Protein AF-A0A9P9UDP7-F1 (afdb_monomer_lite)

Foldseek 3Di:
DAEAELEADDLCQVLLLVLLQDPLLCNVVCCVDPNCDLSSLRSVLCVLQRLSLQALLVLLRVLVDPWYWYDHHPGIHTLNSNLSSLVSLVQDPDPQVDPSSVVSSVSSCLGSNSVSSVCSVPLLPAALVNLLVVSLSNVHDYPQLLCSRVSSCVSHNDNLVVQDDDDSPDDLLVVLLSVCVSDPPNCLPPLNLPVQLVSCVRSPHDSVSSQVSSQVSVCVVPVDNPPRDPSPPCVVVVVVVCCCPVPVVNLVVLLVVCLDLCNQELLVLLVLQPDPWDWDDDPPDIATLSNVLVVLVVLVVVCVVDVDDRSVSSCLRSNSVSSCCNSVVVLQVQALLVLLVNLPDPSHDYPQLCSSRVSCLCSHPCNVVPVDPDDDDSPDDPVVSVVSVVVSCVPPPNPPHRVVVPDDDD

Sequence (410 aa):
MVLSWLGLPQDGSDDALRILSMPSEQLPQFMATDGFTDQLRDAIVSFCERTYWRRVWILQELILAQKYVVMCGAGSVTSESLDGALACFSQQAQPIDTRKARESYQGIVTSAANEIVLSKRLASFCTLSRWLRLCLEANYQATVPHDYLYALFSISSDNVKASIEVRYNKPIADIYRQLLESLVEDPTSRLNRDWLLGLSQKMGLSHQEGIALLNSEYLRRHGDLGELFTGVGSEPEALESTTASFDSRTRDAILAFFKRSYSKRVWILQELFLSQKYIVICGSKIITDDDLHAGINAIKVFSKLSASGHAGLIKKTPAVWHIHTKFFGFHWFNDLSRFSSVCSQEDVEATEPRDRIYAFLSVSWDCANGLLTIMPDYDKPVRTILYGTMKLLASSNAFAIGVATFGTSR

Secondary structure (DSSP, 8-state):
-EEEE--S--TTHHHHHHHHTS-TTTHHHHHTSTTS-HHHHHHHHHHHT-GGGGBTHHHHHHHH-SSEEEEETTEEEEHHHHHHHHHHHHH------SHHHHHHHHHHHTSHHHHHHHHHTTGGG--HHHHHHHHHHTT-B-SSTTHHHHTTTTT-SSGGGGT----TTS-HHHHHHHHHHH-SS-TTSHHHHHHHHHHHHHTT--HHHHHHHHHHHHHHHHSS-TT--------S----S------HHHHHHHHHHHTSHHHHBHHHHHHHHH-SS-EEEETTEEEEHHHHHHHHHHHHHHHHH--STHHHHHHTSHHHHHHHHHHS-GGGG--HHHHHHHHTSTT-B-SSTTHHHHTTTTT-HHHHTTSS-----SSS-HHHHHHHHHHHHHHSTTTTSSGGG-----

Radius of gyration: 23.01 Å; chains: 1; bounding box: 64×52×55 Å

Structure (mmCIF, N/CA/C/O backbone):
data_AF-A0A9P9UDP7-F1
#
_entry.id   AF-A0A9P9UDP7-F1
#
loop_
_atom_site.group_PDB
_atom_site.id
_atom_site.type_symbol
_atom_site.label_atom_id
_atom_site.label_alt_id
_atom_site.label_comp_id
_atom_site.label_asym_id
_atom_site.label_entity_id
_atom_site.label_seq_id
_atom_site.pdbx_PDB_ins_code
_atom_site.Cartn_x
_atom_site.Cartn_y
_atom_site.Cartn_z
_atom_site.occupancy
_atom_site.B_iso_or_equiv
_atom_site.auth_seq_id
_atom_site.auth_comp_id
_atom_site.auth_asym_id
_atom_site.auth_atom_id
_atom_site.pdbx_PDB_model_num
ATOM 1 N N . MET A 1 1 ? 4.465 -21.588 -9.197 1.00 81.19 1 MET A N 1
ATOM 2 C CA . MET A 1 1 ? 4.861 -20.471 -10.080 1.00 81.19 1 MET A CA 1
ATOM 3 C C . MET A 1 1 ? 3.591 -19.821 -10.598 1.00 81.19 1 MET A C 1
ATOM 5 O O . MET A 1 1 ? 2.726 -20.554 -11.056 1.00 81.19 1 MET A O 1
ATOM 9 N N . VAL A 1 2 ? 3.453 -18.502 -10.456 1.00 93.31 2 VAL A N 1
ATOM 10 C CA . VAL A 1 2 ? 2.296 -17.722 -10.941 1.00 93.31 2 VAL A CA 1
ATOM 11 C C . VAL A 1 2 ? 2.686 -16.957 -12.205 1.00 93.31 2 VAL A C 1
ATOM 13 O O . VAL A 1 2 ? 3.801 -16.447 -12.291 1.00 93.31 2 VAL A O 1
ATOM 16 N N . LEU A 1 3 ? 1.785 -16.888 -13.183 1.00 94.00 3 LEU A N 1
ATOM 17 C CA . LEU A 1 3 ? 1.963 -16.093 -14.397 1.00 94.00 3 LEU A CA 1
ATOM 18 C C . LEU A 1 3 ? 0.974 -14.928 -14.374 1.00 94.00 3 LEU A C 1
ATOM 20 O O . LEU A 1 3 ? -0.231 -15.150 -14.289 1.00 94.00 3 LEU A O 1
ATOM 24 N N . SER A 1 4 ? 1.492 -13.706 -14.466 1.00 93.94 4 SER A N 1
ATOM 25 C CA . SER A 1 4 ? 0.709 -12.471 -14.469 1.00 93.94 4 SER A CA 1
ATOM 26 C C . SER A 1 4 ? 0.781 -11.813 -15.835 1.00 93.94 4 SER A C 1
ATOM 28 O O . SER A 1 4 ? 1.839 -11.324 -16.215 1.00 93.94 4 SER A O 1
ATOM 30 N N . TRP A 1 5 ? -0.323 -11.780 -16.580 1.00 94.81 5 TRP A N 1
ATOM 31 C CA . TRP A 1 5 ? -0.351 -11.194 -17.921 1.00 94.81 5 TRP A CA 1
ATOM 32 C C . TRP A 1 5 ? -0.993 -9.804 -17.921 1.00 94.81 5 TRP A C 1
ATOM 34 O O . TRP A 1 5 ? -2.173 -9.650 -17.619 1.00 94.81 5 TRP A O 1
ATOM 44 N N . LEU A 1 6 ? -0.208 -8.792 -18.296 1.00 94.44 6 LEU A N 1
ATOM 45 C CA . LEU A 1 6 ? -0.591 -7.375 -18.277 1.00 94.44 6 LEU A CA 1
ATOM 46 C C . LEU A 1 6 ? -1.250 -6.904 -19.582 1.00 94.44 6 LEU A C 1
ATOM 48 O O . LEU A 1 6 ? -1.593 -5.729 -19.693 1.00 94.44 6 LEU A O 1
ATOM 52 N N . GLY A 1 7 ? -1.415 -7.791 -20.567 1.00 94.06 7 GLY A N 1
ATOM 53 C CA . GLY A 1 7 ? -1.936 -7.461 -21.895 1.00 94.06 7 GLY A CA 1
ATOM 54 C C . GLY A 1 7 ? -0.843 -7.278 -22.953 1.00 94.06 7 GLY A C 1
ATOM 55 O O . GLY A 1 7 ? 0.285 -7.756 -22.799 1.00 94.06 7 GLY A O 1
ATOM 56 N N . LEU A 1 8 ? -1.202 -6.633 -24.065 1.00 95.56 8 LEU A N 1
ATOM 57 C CA . LEU A 1 8 ? -0.318 -6.389 -25.213 1.00 95.56 8 LEU A CA 1
ATOM 58 C C . LEU A 1 8 ? 0.677 -5.238 -24.955 1.00 95.56 8 LEU A C 1
ATOM 60 O O . LEU A 1 8 ? 0.426 -4.416 -24.070 1.00 95.56 8 LEU A O 1
ATOM 64 N N . PRO A 1 9 ? 1.787 -5.150 -25.719 1.00 95.06 9 PRO A N 1
ATOM 65 C CA . PRO A 1 9 ? 2.751 -4.062 -25.581 1.00 95.06 9 PRO A CA 1
ATOM 66 C C . PRO A 1 9 ? 2.130 -2.706 -25.920 1.00 95.06 9 PRO A C 1
ATOM 68 O O . PRO A 1 9 ? 1.566 -2.539 -27.001 1.00 95.06 9 PRO A O 1
ATOM 71 N N . GLN A 1 10 ? 2.226 -1.757 -24.988 1.00 93.69 10 GLN A N 1
ATOM 72 C CA . GLN A 1 10 ? 1.721 -0.379 -25.082 1.00 93.69 10 GLN A CA 1
ATOM 73 C C . GLN A 1 10 ? 2.520 0.517 -24.124 1.00 93.69 10 GLN A C 1
ATOM 75 O O . GLN A 1 10 ? 3.152 0.004 -23.197 1.00 93.69 10 GLN A O 1
ATOM 80 N N . ASP A 1 11 ? 2.492 1.835 -24.340 1.00 94.38 11 ASP A N 1
ATOM 81 C CA . ASP A 1 11 ? 3.069 2.852 -23.440 1.00 94.38 11 ASP A CA 1
ATOM 82 C C . ASP A 1 11 ? 4.551 2.624 -23.081 1.00 94.38 11 ASP A C 1
ATOM 84 O O . ASP A 1 11 ? 4.981 2.823 -21.947 1.00 94.38 11 ASP A O 1
ATOM 88 N N . GLY A 1 12 ? 5.343 2.155 -24.052 1.00 95.31 12 GLY A N 1
ATOM 89 C CA . GLY A 1 12 ? 6.773 1.892 -23.857 1.00 95.31 12 GLY A CA 1
ATOM 90 C C . GLY A 1 12 ? 7.075 0.648 -23.016 1.00 95.31 12 GLY A C 1
ATOM 91 O O . GLY A 1 12 ? 8.155 0.536 -22.443 1.00 95.31 12 GLY A O 1
ATOM 92 N N . SER A 1 13 ? 6.155 -0.315 -22.915 1.00 95.94 13 SER A N 1
ATOM 93 C CA . SER A 1 13 ? 6.354 -1.473 -22.037 1.00 95.94 13 SER A CA 1
ATOM 94 C C . SER A 1 13 ? 7.544 -2.363 -22.362 1.00 95.94 13 SER A C 1
ATOM 96 O O . SER A 1 13 ? 8.053 -3.007 -21.451 1.00 95.94 13 SER A O 1
ATOM 98 N N . ASP A 1 14 ? 7.995 -2.403 -23.615 1.00 96.25 14 ASP A N 1
ATOM 99 C CA . ASP A 1 14 ? 9.200 -3.154 -23.982 1.00 96.25 14 ASP A CA 1
ATOM 100 C C . ASP A 1 14 ? 10.449 -2.505 -23.366 1.00 96.25 14 ASP A C 1
ATOM 102 O O . ASP A 1 14 ? 11.303 -3.193 -22.802 1.00 96.25 14 ASP A O 1
ATOM 106 N N . ASP A 1 15 ? 10.506 -1.169 -23.364 1.00 96.38 15 ASP A N 1
ATOM 107 C CA . ASP A 1 15 ? 11.538 -0.409 -22.661 1.00 96.38 15 ASP A CA 1
ATOM 108 C C . ASP A 1 15 ? 11.435 -0.582 -21.146 1.00 96.38 15 ASP A C 1
ATOM 110 O O . ASP A 1 15 ? 12.448 -0.820 -20.485 1.00 96.38 15 ASP A O 1
ATOM 114 N N . ALA A 1 16 ? 10.221 -0.523 -20.591 1.00 96.88 16 ALA A N 1
ATOM 115 C CA . ALA A 1 16 ? 10.005 -0.757 -19.167 1.00 96.88 16 ALA A CA 1
ATOM 116 C C . ALA A 1 16 ? 10.492 -2.155 -18.757 1.00 96.88 16 ALA A C 1
ATOM 118 O O . ALA A 1 16 ? 11.256 -2.281 -17.803 1.00 96.88 16 ALA A O 1
ATOM 119 N N . LEU A 1 17 ? 10.122 -3.200 -19.505 1.00 97.12 17 LEU A N 1
ATOM 120 C CA . LEU A 1 17 ? 10.562 -4.572 -19.251 1.00 97.12 17 LEU A CA 1
ATOM 121 C C . LEU A 1 17 ? 12.080 -4.719 -19.349 1.00 97.12 17 LEU A C 1
ATOM 123 O O . LEU A 1 17 ? 12.668 -5.408 -18.517 1.00 97.12 17 LEU A O 1
ATOM 127 N N . ARG A 1 18 ? 12.726 -4.057 -20.315 1.00 96.00 18 ARG A N 1
ATOM 128 C CA . ARG A 1 18 ? 14.189 -4.057 -20.444 1.00 96.00 18 ARG A CA 1
ATOM 129 C C . ARG A 1 18 ? 14.866 -3.490 -19.196 1.00 96.00 18 ARG A C 1
ATOM 131 O O . ARG A 1 18 ? 15.833 -4.079 -18.722 1.00 96.00 18 ARG A O 1
ATOM 138 N N . ILE A 1 19 ? 14.365 -2.374 -18.659 1.00 95.44 19 ILE A N 1
ATOM 139 C CA . ILE A 1 19 ? 14.927 -1.760 -17.447 1.00 95.44 19 ILE A CA 1
ATOM 140 C C . ILE A 1 19 ? 14.604 -2.586 -16.198 1.00 95.44 19 ILE A C 1
ATOM 142 O O . ILE A 1 19 ? 15.496 -2.853 -15.401 1.00 95.44 19 ILE A O 1
ATOM 146 N N . LEU A 1 20 ? 13.359 -3.043 -16.046 1.00 94.69 20 LEU A N 1
ATOM 147 C CA . LEU A 1 20 ? 12.917 -3.842 -14.897 1.00 94.69 20 LEU A CA 1
ATOM 148 C C . LEU A 1 20 ? 13.558 -5.237 -14.849 1.00 94.69 20 LEU A C 1
ATOM 150 O O . LEU A 1 20 ? 13.590 -5.858 -13.792 1.00 94.69 20 LEU A O 1
ATOM 154 N N . SER A 1 21 ? 14.071 -5.733 -15.977 1.00 96.06 21 SER A N 1
ATOM 155 C CA . SER A 1 21 ? 14.805 -7.003 -16.053 1.00 96.06 21 SER A CA 1
ATOM 156 C C . SER A 1 21 ? 16.311 -6.852 -15.814 1.00 96.06 21 SER A C 1
ATOM 158 O O . SER A 1 21 ? 17.021 -7.858 -15.775 1.00 96.06 21 SER A O 1
ATOM 160 N N . MET A 1 22 ? 16.820 -5.623 -15.675 1.00 91.00 22 MET A N 1
ATOM 161 C CA . MET A 1 22 ? 18.236 -5.375 -15.408 1.00 91.00 22 MET A CA 1
ATOM 162 C C . MET A 1 22 ? 18.629 -5.936 -14.028 1.00 91.00 22 MET A C 1
ATOM 164 O O . MET A 1 22 ? 17.848 -5.811 -13.083 1.00 91.00 22 MET A O 1
ATOM 168 N N . PRO A 1 23 ? 19.831 -6.525 -13.872 1.00 86.50 23 PRO A N 1
ATOM 169 C CA . PRO A 1 23 ? 20.333 -6.916 -12.558 1.00 86.50 23 PRO A CA 1
ATOM 170 C C . PRO A 1 23 ? 20.336 -5.728 -11.587 1.00 86.50 23 PRO A C 1
ATOM 172 O O . PRO A 1 23 ? 20.786 -4.632 -11.938 1.00 86.50 23 PRO A O 1
ATOM 175 N N . SER A 1 24 ? 19.856 -5.943 -10.360 1.00 77.62 24 SER A N 1
ATOM 176 C CA . SER A 1 24 ? 19.717 -4.889 -9.346 1.00 77.62 24 SER A CA 1
ATOM 177 C C . SER A 1 24 ? 21.040 -4.207 -8.996 1.00 77.62 24 SER A C 1
ATOM 179 O O . SER A 1 24 ? 21.040 -3.054 -8.580 1.00 77.62 24 SER A O 1
ATOM 181 N N . GLU A 1 25 ? 22.176 -4.880 -9.195 1.00 77.62 25 GLU A N 1
ATOM 182 C CA . GLU A 1 25 ? 23.509 -4.327 -8.949 1.00 77.62 25 GLU A CA 1
ATOM 183 C C . GLU A 1 25 ? 23.958 -3.323 -10.016 1.00 77.62 25 GLU A C 1
ATOM 185 O O . GLU A 1 25 ? 24.868 -2.546 -9.738 1.00 77.62 25 GLU A O 1
ATOM 190 N N . GLN A 1 26 ? 23.360 -3.367 -11.216 1.00 84.12 26 GLN A N 1
ATOM 191 C CA . GLN A 1 26 ? 23.705 -2.533 -12.381 1.00 84.12 26 GLN A CA 1
ATOM 192 C C . GLN A 1 26 ? 22.734 -1.363 -12.583 1.00 84.12 26 GLN A C 1
ATOM 194 O O . GLN A 1 26 ? 23.084 -0.331 -13.166 1.00 84.12 26 GLN A O 1
ATOM 199 N N . LEU A 1 27 ? 21.495 -1.527 -12.114 1.00 83.44 27 LEU A N 1
ATOM 200 C CA . LEU A 1 27 ? 20.436 -0.537 -12.259 1.00 83.44 27 LEU A CA 1
ATOM 201 C C . LEU A 1 27 ? 20.796 0.824 -11.619 1.00 83.44 27 LEU A C 1
ATOM 203 O O . LEU A 1 27 ? 20.633 1.838 -12.299 1.00 83.44 27 LEU A O 1
ATOM 207 N N . PRO A 1 28 ? 21.369 0.893 -10.397 1.00 81.25 28 PRO A N 1
ATOM 208 C CA . PRO A 1 28 ? 21.891 2.126 -9.804 1.00 81.25 28 PRO A CA 1
ATOM 209 C C . PRO A 1 28 ? 22.824 2.938 -10.702 1.00 81.25 28 PRO A C 1
ATOM 211 O O . PRO A 1 28 ? 22.663 4.153 -10.818 1.00 81.25 28 PRO A O 1
ATOM 214 N N . GLN A 1 29 ? 23.811 2.287 -11.323 1.00 82.12 29 GLN A N 1
ATOM 215 C CA . GLN A 1 29 ? 24.792 2.965 -12.165 1.00 82.12 29 GLN A CA 1
ATOM 216 C C . GLN A 1 29 ? 24.133 3.428 -13.459 1.00 82.12 29 GLN A C 1
ATOM 218 O O . GLN A 1 29 ? 24.394 4.543 -13.895 1.00 82.12 29 GLN A O 1
ATOM 223 N N . PHE A 1 30 ? 23.238 2.621 -14.037 1.00 85.75 30 PHE A N 1
ATOM 224 C CA . PHE A 1 30 ? 22.478 3.013 -15.223 1.00 85.75 30 PHE A CA 1
ATOM 225 C C . PHE A 1 30 ? 21.590 4.241 -14.963 1.00 85.75 30 PHE A C 1
ATOM 227 O O . PHE A 1 30 ? 21.595 5.182 -15.757 1.00 85.75 30 PHE A O 1
ATOM 234 N N . MET A 1 31 ? 20.883 4.270 -13.829 1.00 82.12 31 MET A N 1
ATOM 235 C CA . MET A 1 31 ? 20.022 5.385 -13.415 1.00 82.12 31 MET A CA 1
ATOM 236 C C . MET A 1 31 ? 20.780 6.702 -13.202 1.00 82.12 31 MET A C 1
ATOM 238 O O . MET A 1 31 ? 20.172 7.768 -13.301 1.00 82.12 31 MET A O 1
ATOM 242 N N . ALA A 1 32 ? 22.081 6.629 -12.906 1.00 81.06 32 ALA A N 1
ATOM 243 C CA . ALA A 1 32 ? 22.958 7.787 -12.749 1.00 81.06 32 ALA A CA 1
ATOM 244 C C . ALA A 1 32 ? 23.490 8.338 -14.086 1.00 81.06 32 ALA A C 1
ATOM 246 O O . ALA A 1 32 ? 24.163 9.366 -14.097 1.00 81.06 32 ALA A O 1
ATOM 247 N N . THR A 1 33 ? 23.219 7.666 -15.208 1.00 83.50 33 THR A N 1
ATOM 248 C CA . THR A 1 33 ? 23.625 8.130 -16.5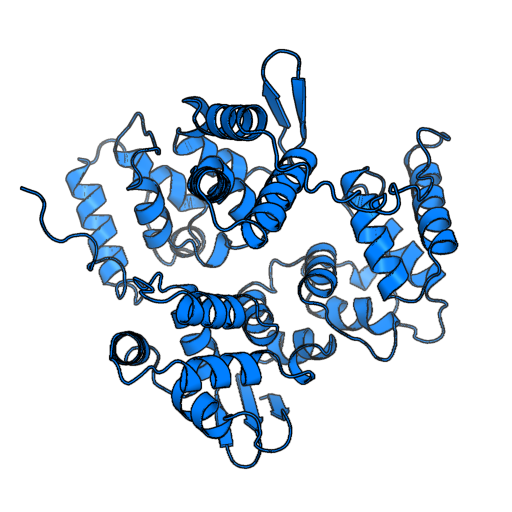42 1.00 83.50 33 THR A CA 1
ATOM 249 C C . THR A 1 33 ? 22.530 8.954 -17.219 1.00 83.50 33 THR A C 1
ATOM 251 O O . THR A 1 33 ? 21.339 8.741 -16.980 1.00 83.50 33 THR A O 1
ATOM 254 N N . ASP A 1 34 ? 22.920 9.796 -18.180 1.00 79.00 34 ASP A N 1
ATOM 255 C CA . ASP A 1 34 ? 21.987 10.508 -19.073 1.00 79.00 34 ASP A CA 1
ATOM 256 C C . ASP A 1 34 ? 21.133 9.559 -19.939 1.00 79.00 34 ASP A C 1
ATOM 258 O O . ASP A 1 34 ? 20.139 9.967 -20.540 1.00 79.00 34 ASP A O 1
ATOM 262 N N . GLY A 1 35 ? 21.493 8.270 -19.986 1.00 84.12 35 GLY A N 1
ATOM 263 C CA . GLY A 1 35 ? 20.719 7.227 -20.650 1.00 84.12 35 GLY A CA 1
ATOM 264 C C . GLY A 1 35 ? 19.396 6.900 -19.952 1.00 84.12 35 GLY A C 1
ATOM 265 O O . GLY A 1 35 ? 18.504 6.352 -20.600 1.00 84.12 35 GLY A O 1
ATOM 266 N N . PHE A 1 36 ? 19.221 7.247 -18.669 1.00 87.75 36 PHE A N 1
ATOM 267 C CA . PHE A 1 36 ? 17.956 7.060 -17.948 1.00 87.75 36 PHE A CA 1
ATOM 268 C C . PHE A 1 36 ? 16.998 8.241 -18.159 1.00 87.75 36 PHE A C 1
ATOM 270 O O . PHE A 1 36 ? 16.683 9.018 -17.244 1.00 87.75 36 PHE A O 1
ATOM 277 N N . THR A 1 37 ? 16.559 8.365 -19.411 1.00 90.69 37 THR A N 1
ATOM 278 C CA . THR A 1 37 ? 15.737 9.468 -19.914 1.00 90.69 37 THR A CA 1
ATOM 279 C C . THR A 1 37 ? 14.352 9.523 -19.267 1.00 90.69 37 THR A C 1
ATOM 281 O O . THR A 1 37 ? 13.837 8.530 -18.748 1.00 90.69 37 THR A O 1
ATOM 284 N N . ASP A 1 38 ? 13.697 10.683 -19.359 1.00 88.81 38 ASP A N 1
ATOM 285 C CA . ASP A 1 38 ? 12.316 10.851 -18.888 1.00 88.81 38 ASP A CA 1
ATOM 286 C C . ASP A 1 38 ? 11.337 9.891 -19.585 1.00 88.81 38 ASP A C 1
ATOM 288 O O . ASP A 1 38 ? 10.406 9.410 -18.955 1.00 88.81 38 ASP A O 1
ATOM 292 N N . GLN A 1 39 ? 11.569 9.554 -20.859 1.00 91.69 39 GLN A N 1
ATOM 293 C CA . GLN A 1 39 ? 10.738 8.597 -21.600 1.00 91.69 39 GLN A CA 1
ATOM 294 C C . GLN A 1 39 ? 10.791 7.194 -20.983 1.00 91.69 39 GLN A C 1
ATOM 296 O O . GLN A 1 39 ? 9.756 6.546 -20.853 1.00 91.69 39 GLN A O 1
ATOM 301 N N . LEU A 1 40 ? 11.974 6.739 -20.551 1.00 93.69 40 LEU A N 1
ATOM 302 C CA . LEU A 1 40 ? 12.109 5.451 -19.865 1.00 93.69 40 LEU A CA 1
ATOM 303 C C . LEU A 1 40 ? 11.417 5.470 -18.500 1.00 93.69 40 LEU A C 1
ATOM 305 O O . LEU A 1 40 ? 10.788 4.489 -18.114 1.00 93.69 40 LEU A O 1
ATOM 309 N N . ARG A 1 41 ? 11.497 6.591 -17.776 1.00 91.00 41 ARG A N 1
ATOM 310 C CA . ARG A 1 41 ? 10.798 6.752 -16.493 1.00 91.00 41 ARG A CA 1
ATOM 311 C C . ARG A 1 41 ? 9.287 6.707 -16.684 1.00 91.00 41 ARG A C 1
ATOM 313 O O . ARG A 1 41 ? 8.616 5.974 -15.966 1.00 91.00 41 ARG A O 1
ATOM 320 N N . ASP A 1 42 ? 8.772 7.432 -17.673 1.00 92.31 42 ASP A N 1
ATOM 321 C CA . ASP A 1 42 ? 7.345 7.475 -18.001 1.00 92.31 42 ASP A CA 1
ATOM 322 C C . ASP A 1 42 ? 6.836 6.090 -18.453 1.00 92.31 42 ASP A C 1
ATOM 324 O O . ASP A 1 42 ? 5.738 5.680 -18.068 1.00 92.31 42 ASP A O 1
ATOM 328 N N . ALA A 1 43 ? 7.654 5.320 -19.180 1.00 96.31 43 ALA A N 1
ATOM 329 C CA . ALA A 1 43 ? 7.350 3.935 -19.540 1.00 96.31 43 ALA A CA 1
ATOM 330 C C . ALA A 1 43 ? 7.251 3.014 -18.309 1.00 96.31 43 ALA A C 1
ATOM 332 O O . ALA A 1 43 ? 6.326 2.206 -18.208 1.00 96.31 43 ALA A O 1
ATOM 333 N N . ILE A 1 44 ? 8.164 3.149 -17.338 1.00 95.69 44 ILE A N 1
ATOM 334 C CA . ILE A 1 44 ? 8.121 2.368 -16.089 1.00 95.69 44 ILE A CA 1
ATOM 335 C C . ILE A 1 44 ? 6.899 2.752 -15.251 1.00 95.69 44 ILE A C 1
ATOM 337 O O . ILE A 1 44 ? 6.207 1.860 -14.761 1.00 95.69 44 ILE A O 1
ATOM 341 N N . VAL A 1 45 ? 6.596 4.050 -15.120 1.00 92.56 45 VAL A N 1
ATOM 342 C CA . VAL A 1 45 ? 5.371 4.523 -14.448 1.00 92.56 45 VAL A CA 1
ATOM 343 C C . VAL A 1 45 ? 4.145 3.896 -15.105 1.00 92.56 45 VAL A C 1
ATOM 345 O O . VAL A 1 45 ? 3.348 3.259 -14.422 1.00 92.56 45 VAL A O 1
ATOM 348 N N . SER A 1 46 ? 4.032 4.001 -16.432 1.00 95.25 46 SER A N 1
ATOM 349 C CA . SER A 1 46 ? 2.896 3.465 -17.190 1.00 95.25 46 SER A CA 1
ATOM 350 C C . SER A 1 46 ? 2.759 1.954 -17.008 1.00 95.25 46 SER A C 1
ATOM 352 O O . SER A 1 46 ? 1.658 1.460 -16.780 1.00 95.25 46 SER A O 1
ATOM 354 N N . PHE A 1 47 ? 3.873 1.215 -17.016 1.00 96.75 47 PHE A N 1
ATOM 355 C CA . PHE A 1 47 ? 3.890 -0.223 -16.749 1.00 96.75 47 PHE A CA 1
ATOM 356 C C . PHE A 1 47 ? 3.396 -0.568 -15.335 1.00 96.75 47 PHE A C 1
ATOM 358 O O . PHE A 1 47 ? 2.612 -1.509 -15.176 1.00 96.75 47 PHE A O 1
ATOM 365 N N . CYS A 1 48 ? 3.832 0.183 -14.319 1.00 93.00 48 CYS A N 1
ATOM 366 C CA . CYS A 1 48 ? 3.502 -0.053 -12.910 1.00 93.00 48 CYS A CA 1
ATOM 367 C C . CYS A 1 48 ? 2.090 0.420 -12.516 1.00 93.00 48 CYS A C 1
ATOM 369 O O . CYS A 1 48 ? 1.544 -0.032 -11.509 1.00 93.00 48 CYS A O 1
ATOM 371 N N . GLU A 1 49 ? 1.487 1.299 -13.317 1.00 89.94 49 GLU A N 1
ATOM 372 C CA . GLU A 1 49 ? 0.144 1.858 -13.110 1.00 89.94 49 GLU A CA 1
ATOM 373 C C . GLU A 1 49 ? -0.958 1.165 -13.919 1.00 89.94 49 GLU A C 1
ATOM 375 O O . GLU A 1 49 ? -2.135 1.529 -13.829 1.00 89.94 49 GLU A O 1
ATOM 380 N N . ARG A 1 50 ? -0.611 0.129 -14.693 1.00 93.56 50 ARG A N 1
ATOM 381 C CA . ARG A 1 50 ? -1.593 -0.656 -15.447 1.00 93.56 50 ARG A CA 1
ATOM 382 C C . ARG A 1 50 ? -2.724 -1.156 -14.558 1.00 93.56 50 ARG A C 1
ATOM 384 O O . ARG A 1 50 ? -2.514 -1.648 -13.451 1.00 93.56 50 ARG A O 1
ATOM 391 N N . THR A 1 51 ? -3.933 -1.131 -15.110 1.00 92.12 51 THR A N 1
ATOM 392 C CA . THR A 1 51 ? -5.170 -1.543 -14.429 1.00 92.12 51 THR A CA 1
ATOM 393 C C . THR A 1 51 ? -5.106 -2.962 -13.862 1.00 92.12 51 THR A C 1
ATOM 395 O O . THR A 1 51 ? -5.721 -3.231 -12.832 1.00 92.12 51 THR A O 1
ATOM 398 N N . TYR A 1 52 ? -4.310 -3.847 -14.474 1.00 94.00 52 TYR A N 1
ATOM 399 C CA . TYR A 1 52 ? -4.017 -5.189 -13.969 1.00 94.00 52 TYR A CA 1
ATOM 400 C C . TYR A 1 52 ? -3.587 -5.197 -12.494 1.00 94.00 52 TYR A C 1
ATOM 402 O O . TYR A 1 52 ? -4.080 -6.020 -11.718 1.00 94.00 52 TYR A O 1
ATOM 410 N N . TRP A 1 53 ? -2.709 -4.264 -12.109 1.00 93.50 53 TRP A N 1
ATOM 411 C CA . TRP A 1 53 ? -2.156 -4.147 -10.757 1.00 93.50 53 TRP A CA 1
ATOM 412 C C . TRP A 1 53 ? -3.181 -3.694 -9.728 1.00 93.50 53 TRP A C 1
ATOM 414 O O . TRP A 1 53 ? -2.998 -3.915 -8.540 1.00 93.50 53 TRP A O 1
ATOM 424 N N . ARG A 1 54 ? -4.278 -3.079 -10.172 1.00 92.50 54 ARG A N 1
ATOM 425 C CA . ARG A 1 54 ? -5.318 -2.577 -9.277 1.00 92.50 54 ARG A CA 1
ATOM 426 C C . ARG A 1 54 ? -6.354 -3.639 -8.934 1.00 92.50 54 ARG A C 1
ATOM 428 O O . ARG A 1 54 ? -7.216 -3.363 -8.121 1.00 92.50 54 ARG A O 1
ATOM 435 N N . ARG A 1 55 ? -6.324 -4.846 -9.499 1.00 94.50 55 ARG A N 1
ATOM 436 C CA . ARG A 1 55 ? -7.296 -5.902 -9.150 1.00 94.50 55 ARG A CA 1
ATOM 437 C C . ARG A 1 55 ? -7.014 -6.420 -7.743 1.00 94.50 55 ARG A C 1
ATOM 439 O O . ARG A 1 55 ? -5.918 -6.899 -7.515 1.00 94.50 55 ARG A O 1
ATOM 446 N N . VAL A 1 56 ? -7.969 -6.409 -6.816 1.00 93.75 56 VAL A N 1
ATOM 447 C CA . VAL A 1 56 ? -7.708 -6.828 -5.420 1.00 93.75 56 VAL A CA 1
ATOM 448 C C . VAL A 1 56 ? -7.136 -8.253 -5.307 1.00 93.75 56 VAL A C 1
ATOM 450 O O . VAL A 1 56 ? -6.226 -8.493 -4.519 1.00 93.75 56 VAL A O 1
ATOM 453 N N . TRP A 1 57 ? -7.574 -9.180 -6.165 1.00 93.88 57 TRP A N 1
ATOM 454 C CA . TRP A 1 57 ? -7.077 -10.562 -6.200 1.00 93.88 57 TRP A CA 1
ATOM 455 C C . TRP A 1 57 ? -5.586 -10.691 -6.525 1.00 93.88 57 TRP A C 1
ATOM 457 O O . TRP A 1 57 ? -4.957 -11.662 -6.102 1.00 93.88 57 TRP A O 1
ATOM 467 N N . ILE A 1 58 ? -4.985 -9.705 -7.202 1.00 93.00 58 ILE A N 1
ATOM 468 C CA . ILE A 1 58 ? -3.555 -9.765 -7.527 1.00 93.00 58 ILE A CA 1
ATOM 469 C C . ILE A 1 58 ? -2.677 -9.718 -6.274 1.00 93.00 58 ILE A C 1
ATOM 471 O O . ILE A 1 58 ? -1.576 -10.267 -6.285 1.00 93.00 58 ILE A O 1
ATOM 475 N N . LEU A 1 59 ? -3.174 -9.109 -5.188 1.00 91.00 59 LEU A N 1
ATOM 476 C CA . LEU A 1 59 ? -2.498 -9.102 -3.895 1.00 91.00 59 LEU A CA 1
ATOM 477 C C . LEU A 1 59 ? -2.289 -10.541 -3.438 1.00 91.00 59 LEU A C 1
ATOM 479 O O . LEU A 1 59 ? -1.154 -10.972 -3.268 1.00 91.00 59 LEU A O 1
ATOM 483 N N . GLN A 1 60 ? -3.365 -11.319 -3.334 1.00 90.12 60 GLN A N 1
ATOM 484 C CA . GLN A 1 60 ? -3.282 -12.717 -2.929 1.00 90.12 60 GLN A CA 1
ATOM 485 C C . GLN A 1 60 ? -2.417 -13.549 -3.880 1.00 90.12 60 GLN A C 1
ATOM 487 O O . GLN A 1 60 ? -1.552 -14.297 -3.419 1.00 90.12 60 GLN A O 1
ATOM 492 N N . GLU A 1 61 ? -2.640 -13.416 -5.190 1.00 92.44 61 GLU A N 1
ATOM 493 C CA . GLU A 1 61 ? -1.925 -14.177 -6.219 1.00 92.44 61 GLU A CA 1
ATOM 494 C C . GLU A 1 61 ? -0.409 -13.980 -6.120 1.00 92.44 61 GLU A C 1
ATOM 496 O O . GLU A 1 61 ? 0.342 -14.955 -6.134 1.00 92.44 61 GLU A O 1
ATOM 501 N N . LEU A 1 62 ? 0.055 -12.733 -5.992 1.00 90.50 62 LEU A N 1
ATOM 502 C CA . LEU A 1 62 ? 1.484 -12.427 -5.966 1.00 90.50 62 LEU A CA 1
ATOM 503 C C . LEU A 1 62 ? 2.110 -12.620 -4.591 1.00 90.50 62 LEU A C 1
ATOM 505 O O . LEU A 1 62 ? 3.252 -13.077 -4.520 1.00 90.50 62 LEU A O 1
ATOM 509 N N . ILE A 1 63 ? 1.390 -12.315 -3.512 1.00 86.56 63 ILE A N 1
ATOM 510 C CA . ILE A 1 63 ? 1.898 -12.449 -2.144 1.00 86.56 63 ILE A CA 1
ATOM 511 C C . ILE A 1 63 ? 2.116 -13.920 -1.786 1.00 86.56 63 ILE A C 1
ATOM 513 O O . ILE A 1 63 ? 3.180 -14.268 -1.278 1.00 86.56 63 ILE A O 1
ATOM 517 N N . LEU A 1 64 ? 1.149 -14.793 -2.090 1.00 87.50 64 LEU A N 1
ATOM 518 C CA . LEU A 1 64 ? 1.247 -16.224 -1.780 1.00 87.50 64 LEU A CA 1
ATOM 519 C C . LEU A 1 64 ? 2.173 -16.985 -2.740 1.00 87.50 64 LEU A C 1
ATOM 521 O O . LEU A 1 64 ? 2.591 -18.109 -2.452 1.00 87.50 64 LEU A O 1
ATOM 525 N N . ALA A 1 65 ? 2.504 -16.404 -3.894 1.00 89.12 65 ALA A N 1
ATOM 526 C CA . ALA A 1 65 ? 3.389 -17.038 -4.856 1.00 89.12 65 ALA A CA 1
ATOM 527 C C . ALA A 1 65 ? 4.836 -17.094 -4.352 1.00 89.12 65 ALA A C 1
ATOM 529 O O . ALA A 1 65 ? 5.472 -16.064 -4.135 1.00 89.12 65 ALA A O 1
ATOM 530 N N . GLN A 1 66 ? 5.417 -18.296 -4.312 1.00 84.75 66 GLN A N 1
ATOM 531 C CA . GLN A 1 66 ? 6.863 -18.460 -4.099 1.00 84.75 66 GLN A CA 1
ATOM 532 C C . GLN A 1 66 ? 7.691 -17.793 -5.210 1.00 84.75 66 GLN A C 1
ATOM 534 O O . GLN A 1 66 ? 8.709 -17.173 -4.936 1.00 84.75 66 GLN A O 1
ATOM 539 N N . LYS A 1 67 ? 7.235 -17.915 -6.464 1.00 89.25 67 LYS A N 1
ATOM 540 C CA . LYS A 1 67 ? 7.814 -17.279 -7.656 1.00 89.25 67 LYS A CA 1
ATOM 541 C C . LYS A 1 67 ? 6.714 -16.865 -8.613 1.00 89.25 67 LYS A C 1
ATOM 543 O O . LYS A 1 67 ? 5.736 -17.611 -8.772 1.00 89.25 67 LYS A O 1
ATOM 548 N N . TYR A 1 68 ? 6.905 -15.737 -9.284 1.00 93.12 68 TYR A N 1
ATOM 549 C CA . TYR A 1 68 ? 5.988 -15.263 -10.309 1.00 93.12 68 TYR A CA 1
ATOM 550 C C . TYR A 1 68 ? 6.738 -14.687 -11.515 1.00 93.12 68 TYR A C 1
ATOM 552 O O . TYR A 1 68 ? 7.891 -14.277 -11.408 1.00 93.12 68 TYR A O 1
ATOM 560 N N . VAL A 1 69 ? 6.084 -14.689 -12.673 1.00 96.19 69 VAL A N 1
ATOM 561 C CA . VAL A 1 69 ? 6.583 -14.052 -13.896 1.00 96.19 69 VAL A CA 1
ATOM 562 C C . VAL A 1 69 ? 5.515 -13.099 -14.397 1.00 96.19 69 VAL A C 1
ATOM 564 O O . VAL A 1 69 ? 4.348 -13.473 -14.523 1.00 96.19 69 VAL A O 1
ATOM 567 N N . VAL A 1 70 ? 5.917 -11.865 -14.672 1.00 96.31 70 VAL A N 1
ATOM 568 C CA . VAL A 1 70 ? 5.043 -10.824 -15.209 1.00 96.31 70 VAL A CA 1
ATOM 569 C C . VAL A 1 70 ? 5.294 -10.724 -16.701 1.00 96.31 70 VAL A C 1
ATOM 571 O O . VAL A 1 70 ? 6.420 -10.498 -17.127 1.00 96.31 70 VAL A O 1
ATOM 574 N N . MET A 1 71 ? 4.250 -10.908 -17.495 1.00 96.69 71 MET A N 1
ATOM 575 C CA . MET A 1 71 ? 4.294 -10.930 -18.950 1.00 96.69 71 MET A CA 1
ATOM 576 C C . MET A 1 71 ? 3.563 -9.717 -19.520 1.00 96.69 71 MET A C 1
ATOM 578 O O . MET A 1 71 ? 2.479 -9.360 -19.057 1.00 96.69 71 MET A O 1
ATOM 582 N N . CYS A 1 72 ? 4.117 -9.122 -20.571 1.00 96.88 72 CYS A N 1
ATOM 583 C CA . CYS A 1 72 ? 3.446 -8.121 -21.391 1.00 96.88 72 CYS A CA 1
ATOM 584 C C . CYS A 1 72 ? 3.811 -8.359 -22.859 1.00 96.88 72 CYS A C 1
ATOM 586 O O . CYS A 1 72 ? 4.976 -8.285 -23.241 1.00 96.88 72 CYS A O 1
ATOM 588 N N . GLY A 1 73 ? 2.811 -8.697 -23.674 1.00 94.62 73 GLY A N 1
ATOM 589 C CA . GLY A 1 73 ? 3.033 -9.225 -25.017 1.00 94.62 73 GLY A CA 1
ATOM 590 C C . GLY A 1 73 ? 3.966 -10.436 -25.009 1.00 94.62 73 GLY A C 1
ATOM 591 O O . GLY A 1 73 ? 3.733 -11.396 -24.277 1.00 94.62 73 GLY A O 1
ATOM 592 N N . ALA A 1 74 ? 5.018 -10.372 -25.827 1.00 93.38 74 ALA A N 1
ATOM 593 C CA . ALA A 1 74 ? 6.061 -11.395 -25.897 1.00 93.38 74 ALA A CA 1
ATOM 594 C C . ALA A 1 74 ? 7.161 -11.227 -24.829 1.00 93.38 74 ALA A C 1
ATOM 596 O O . ALA A 1 74 ? 7.973 -12.131 -24.646 1.00 93.38 74 ALA A O 1
ATOM 597 N N . GLY A 1 75 ? 7.209 -10.082 -24.142 1.00 96.25 75 GLY A N 1
ATOM 598 C CA . GLY A 1 75 ? 8.198 -9.796 -23.111 1.00 96.25 75 GLY A CA 1
ATOM 599 C C . GLY A 1 75 ? 7.771 -10.291 -21.728 1.00 96.25 75 GLY A C 1
ATOM 600 O O . GLY A 1 75 ? 6.582 -10.429 -21.425 1.00 96.25 75 GLY A O 1
ATOM 601 N N . SER A 1 76 ? 8.751 -10.535 -20.857 1.00 96.75 76 SER A N 1
ATOM 602 C CA . SER A 1 76 ? 8.508 -10.964 -19.479 1.00 96.75 76 SER A CA 1
ATOM 603 C C . SER A 1 76 ? 9.602 -10.510 -18.520 1.00 96.75 76 SER A C 1
ATOM 605 O O . SER A 1 76 ? 10.757 -10.411 -18.923 1.00 96.75 76 SER A O 1
ATOM 607 N N . VAL A 1 77 ? 9.252 -10.333 -17.247 1.00 96.69 77 VAL A N 1
ATOM 608 C CA . VAL A 1 77 ? 10.178 -10.061 -16.142 1.00 96.69 77 VAL A CA 1
ATOM 609 C C . VAL A 1 77 ? 9.923 -11.042 -14.992 1.00 96.69 77 VAL A C 1
ATOM 611 O O . VAL A 1 77 ? 8.777 -11.393 -14.695 1.00 96.69 77 VAL A O 1
ATOM 614 N N . THR A 1 78 ? 10.998 -11.531 -14.373 1.00 95.25 78 THR A N 1
ATOM 615 C CA . THR A 1 78 ? 10.921 -12.449 -13.223 1.00 95.25 78 THR A CA 1
ATOM 616 C C . THR A 1 78 ? 10.575 -11.699 -11.939 1.00 95.25 78 THR A C 1
ATOM 618 O O . THR A 1 78 ? 10.804 -10.493 -11.843 1.00 95.25 78 THR A O 1
ATOM 621 N N . SER A 1 79 ? 10.061 -12.412 -10.935 1.00 90.38 79 SER A N 1
ATOM 622 C CA . SER A 1 79 ? 9.835 -11.855 -9.600 1.00 90.38 79 SER A CA 1
ATOM 623 C C . SER A 1 79 ? 11.093 -11.235 -8.999 1.00 90.38 79 SER A C 1
ATOM 625 O O . SER A 1 79 ? 11.039 -10.137 -8.466 1.00 90.38 79 SER A O 1
ATOM 627 N N . GLU A 1 80 ? 12.233 -11.906 -9.136 1.00 88.19 80 GLU A N 1
ATOM 628 C CA . GLU A 1 80 ? 13.512 -11.485 -8.578 1.00 88.19 80 GLU A CA 1
ATOM 629 C C . GLU A 1 80 ? 13.987 -10.164 -9.207 1.00 88.19 80 GLU A C 1
ATOM 631 O O . GLU A 1 80 ? 14.373 -9.239 -8.490 1.00 88.19 80 GLU A O 1
ATOM 636 N N . SER A 1 81 ? 13.897 -10.044 -10.536 1.00 92.06 81 SER A N 1
ATOM 637 C CA . SER A 1 81 ? 14.263 -8.815 -11.250 1.00 92.06 81 SER A CA 1
ATOM 638 C C . SER A 1 81 ? 13.297 -7.665 -10.954 1.00 92.06 81 SER A C 1
ATOM 640 O O . SER A 1 81 ? 13.742 -6.562 -10.642 1.00 92.06 81 SER A O 1
ATOM 642 N N . LEU A 1 82 ? 11.983 -7.921 -10.992 1.00 92.00 82 LEU A N 1
ATOM 643 C CA . LEU A 1 82 ? 10.974 -6.889 -10.746 1.00 92.00 82 LEU A CA 1
ATOM 644 C C . LEU A 1 82 ? 11.050 -6.359 -9.307 1.00 92.00 82 LEU A C 1
ATOM 646 O O . LEU A 1 82 ? 11.092 -5.144 -9.103 1.00 92.00 82 LEU A O 1
ATOM 650 N N . ASP A 1 83 ? 11.114 -7.260 -8.320 1.00 85.44 83 ASP A N 1
ATOM 651 C CA . ASP A 1 83 ? 11.202 -6.902 -6.901 1.00 85.44 83 ASP A CA 1
ATOM 652 C C . ASP A 1 83 ? 12.497 -6.133 -6.598 1.00 85.44 83 ASP A C 1
ATOM 654 O O . ASP A 1 83 ? 12.497 -5.198 -5.791 1.00 85.44 83 ASP A O 1
ATOM 658 N N . GLY A 1 84 ? 13.605 -6.529 -7.233 1.00 80.88 84 GLY A N 1
ATOM 659 C CA . GLY A 1 84 ? 14.895 -5.856 -7.125 1.00 80.88 84 GLY A CA 1
ATOM 660 C C . GLY A 1 84 ? 14.855 -4.444 -7.706 1.00 80.88 84 GLY A C 1
ATOM 661 O O . GLY A 1 84 ? 15.213 -3.487 -7.019 1.00 80.88 84 GLY A O 1
ATOM 662 N N . ALA A 1 85 ? 14.352 -4.295 -8.933 1.00 86.44 85 ALA A N 1
ATOM 663 C CA . ALA A 1 85 ? 14.280 -3.005 -9.611 1.00 86.44 85 ALA A CA 1
ATOM 664 C C . ALA A 1 85 ? 13.393 -1.997 -8.860 1.00 86.44 85 ALA A C 1
ATOM 666 O O . ALA A 1 85 ? 13.808 -0.864 -8.606 1.00 86.44 85 ALA A O 1
ATOM 667 N N . LEU A 1 86 ? 12.198 -2.417 -8.433 1.00 82.25 86 LEU A N 1
ATOM 668 C CA . LEU A 1 86 ? 11.271 -1.575 -7.666 1.00 82.25 86 LEU A CA 1
ATOM 669 C C . LEU A 1 86 ? 11.833 -1.173 -6.293 1.00 82.25 86 LEU A C 1
ATOM 671 O O . LEU A 1 86 ? 11.660 -0.031 -5.847 1.00 82.25 86 LEU A O 1
ATOM 675 N N . ALA A 1 87 ? 12.595 -2.063 -5.651 1.00 74.38 87 ALA A N 1
ATOM 676 C CA . ALA A 1 87 ? 13.325 -1.720 -4.437 1.00 74.38 87 ALA A CA 1
ATOM 677 C C . ALA A 1 87 ? 14.421 -0.675 -4.688 1.00 74.38 87 ALA A C 1
ATOM 679 O O . ALA A 1 87 ? 14.522 0.267 -3.902 1.00 74.38 87 ALA A O 1
ATOM 680 N N . CYS A 1 88 ? 15.184 -0.775 -5.783 1.00 74.25 88 CYS A N 1
ATOM 681 C CA . CYS A 1 88 ? 16.176 0.239 -6.155 1.00 74.25 88 CYS A CA 1
ATOM 682 C C . CYS A 1 88 ? 15.531 1.622 -6.332 1.00 74.25 88 CYS A C 1
ATOM 684 O O . CYS A 1 88 ? 16.015 2.596 -5.752 1.00 74.25 88 CYS A O 1
ATOM 686 N N . PHE A 1 89 ? 14.401 1.709 -7.046 1.00 73.50 89 PHE A N 1
ATOM 687 C CA . PHE A 1 89 ? 13.669 2.972 -7.216 1.00 73.50 89 PHE A CA 1
ATOM 688 C C . PHE A 1 89 ? 13.174 3.558 -5.886 1.00 73.50 89 PHE A C 1
ATOM 690 O O . PHE A 1 89 ? 13.173 4.773 -5.712 1.00 73.50 89 PHE A O 1
ATOM 697 N N . SER A 1 90 ? 12.797 2.707 -4.928 1.00 66.44 90 SER A N 1
ATOM 698 C CA . SER A 1 90 ? 12.313 3.134 -3.608 1.00 66.44 90 SER A CA 1
ATOM 699 C C . SER A 1 90 ? 13.430 3.496 -2.611 1.00 66.44 90 SER A C 1
ATOM 701 O O . SER A 1 90 ? 13.185 4.189 -1.617 1.00 66.44 90 SER A O 1
ATOM 703 N N . GLN A 1 91 ? 14.650 2.998 -2.827 1.00 56.06 91 GLN A N 1
ATOM 704 C CA . GLN A 1 91 ? 15.804 3.219 -1.946 1.00 56.06 91 GLN A CA 1
ATOM 705 C C . GLN A 1 91 ? 16.671 4.401 -2.381 1.00 56.06 91 GLN A C 1
ATOM 707 O O . GLN A 1 91 ? 17.300 5.036 -1.534 1.00 56.06 91 GLN A O 1
ATOM 712 N N . GLN A 1 92 ? 16.713 4.722 -3.673 1.00 54.62 92 GLN A N 1
ATOM 713 C CA . GLN A 1 92 ? 17.591 5.774 -4.165 1.00 54.62 92 GLN A CA 1
ATOM 714 C C . GLN A 1 92 ? 16.971 7.171 -4.064 1.00 54.62 92 GLN A C 1
ATOM 716 O O . GLN A 1 92 ? 16.124 7.568 -4.861 1.00 54.62 92 GLN A O 1
ATOM 721 N N . ALA A 1 93 ? 17.491 7.968 -3.129 1.00 45.53 93 ALA A N 1
ATOM 722 C CA . ALA A 1 93 ? 17.385 9.423 -3.160 1.00 45.53 93 ALA A CA 1
ATOM 723 C C . ALA A 1 93 ? 18.433 9.979 -4.138 1.00 45.53 93 ALA A C 1
ATOM 725 O O . ALA A 1 93 ? 19.455 10.519 -3.723 1.00 45.53 93 ALA A O 1
ATOM 726 N N . GLN A 1 94 ? 18.221 9.798 -5.444 1.00 49.28 94 GLN A N 1
ATOM 727 C CA . GLN A 1 94 ? 19.078 10.464 -6.427 1.00 49.28 94 GLN A CA 1
ATOM 728 C C . GLN A 1 94 ? 18.957 11.993 -6.253 1.00 49.28 94 GLN A C 1
ATOM 730 O O . GLN A 1 94 ? 17.875 12.481 -5.900 1.00 49.28 94 GLN A O 1
ATOM 735 N N . PRO A 1 95 ? 20.019 12.780 -6.497 1.00 48.16 95 PRO A N 1
ATOM 736 C CA . PRO A 1 95 ? 19.873 14.208 -6.735 1.00 48.16 95 PRO A CA 1
ATOM 737 C C . PRO A 1 95 ? 19.057 14.366 -8.018 1.00 48.16 95 PRO A C 1
ATOM 739 O O . PRO A 1 95 ? 19.552 14.272 -9.133 1.00 48.16 95 PRO A O 1
ATOM 742 N N . ILE A 1 96 ? 17.740 14.475 -7.860 1.00 57.03 96 ILE A N 1
ATOM 743 C CA . ILE A 1 96 ? 16.853 14.602 -9.001 1.00 57.03 96 ILE A CA 1
ATOM 744 C C . ILE A 1 96 ? 16.883 16.064 -9.449 1.00 57.03 96 ILE A C 1
ATOM 746 O O . ILE A 1 96 ? 16.258 16.926 -8.813 1.00 57.03 96 ILE A O 1
ATOM 750 N N . ASP A 1 97 ? 17.602 16.309 -10.542 1.00 62.09 97 ASP A N 1
ATOM 751 C CA . ASP A 1 97 ? 17.889 17.644 -11.074 1.00 62.09 97 ASP A CA 1
ATOM 752 C C . ASP A 1 97 ? 16.666 18.340 -11.681 1.00 62.09 97 ASP A C 1
ATOM 754 O O . ASP A 1 97 ? 16.557 19.565 -11.627 1.00 62.09 97 ASP A O 1
ATOM 758 N N . THR A 1 98 ? 15.695 17.581 -12.206 1.00 73.12 98 THR A N 1
ATOM 759 C CA . THR A 1 98 ? 14.517 18.145 -12.883 1.00 73.12 98 THR A CA 1
ATOM 760 C C . THR A 1 98 ? 13.209 17.833 -12.156 1.00 73.12 98 THR A C 1
ATOM 762 O O . THR A 1 98 ? 13.050 16.802 -11.502 1.00 73.12 98 THR A O 1
ATOM 765 N N . ARG A 1 99 ? 12.219 18.729 -12.275 1.00 72.56 99 ARG A N 1
ATOM 766 C CA . ARG A 1 99 ? 10.874 18.513 -11.711 1.00 72.56 99 ARG A CA 1
ATOM 767 C C . ARG A 1 99 ? 10.209 17.264 -12.298 1.00 72.56 99 ARG A C 1
ATOM 769 O O . ARG A 1 99 ? 9.680 16.463 -11.535 1.00 72.56 99 ARG A O 1
ATOM 776 N N . LYS A 1 100 ? 10.296 17.081 -13.620 1.00 77.62 100 LYS A N 1
ATOM 777 C CA . LYS A 1 100 ? 9.690 15.945 -14.328 1.00 77.62 100 LYS A CA 1
ATOM 778 C C . LYS A 1 100 ? 10.232 14.612 -13.814 1.00 77.62 100 LYS A C 1
ATOM 780 O O . LYS A 1 100 ? 9.470 13.733 -13.438 1.00 77.62 100 LYS A O 1
ATOM 785 N N . ALA A 1 101 ? 11.549 14.513 -13.671 1.00 71.00 101 ALA A N 1
ATOM 786 C CA . ALA A 1 101 ? 12.185 13.342 -13.098 1.00 71.00 101 ALA A CA 1
ATOM 787 C C . ALA A 1 101 ? 11.658 13.003 -11.689 1.00 71.00 101 ALA A C 1
ATOM 789 O O . ALA A 1 101 ? 11.496 11.824 -11.376 1.00 71.00 101 ALA A O 1
ATOM 790 N N . ARG A 1 102 ? 11.367 14.009 -10.844 1.00 69.75 102 ARG A N 1
ATOM 791 C CA . ARG A 1 102 ? 10.797 13.791 -9.497 1.00 69.75 102 ARG A CA 1
ATOM 792 C C . ARG A 1 102 ? 9.384 13.246 -9.573 1.00 69.75 102 ARG A C 1
ATOM 794 O O . ARG A 1 102 ? 9.049 12.357 -8.800 1.00 69.75 102 ARG A O 1
ATOM 801 N N . GLU A 1 103 ? 8.579 13.777 -10.484 1.00 71.44 103 GLU A N 1
ATOM 802 C CA . GLU A 1 103 ? 7.204 13.334 -10.711 1.00 71.44 103 GLU A CA 1
ATOM 803 C C . GLU A 1 103 ? 7.171 11.875 -11.176 1.00 71.44 103 GLU A C 1
ATOM 805 O O . GLU A 1 103 ? 6.453 11.076 -10.578 1.00 71.44 103 GLU A O 1
ATOM 810 N N . SER A 1 104 ? 8.009 11.488 -12.145 1.00 77.62 104 SER A N 1
ATOM 811 C CA . SER A 1 104 ? 8.054 10.099 -12.616 1.00 77.62 104 SER A CA 1
ATOM 812 C C . SER A 1 104 ? 8.556 9.145 -11.522 1.00 77.62 104 SER A C 1
ATOM 814 O O . SER A 1 104 ? 7.938 8.110 -11.290 1.00 77.62 104 SER A O 1
ATOM 816 N N . TYR A 1 105 ? 9.608 9.499 -10.769 1.00 73.88 105 TYR A N 1
ATOM 817 C CA . TYR A 1 105 ? 10.047 8.694 -9.616 1.00 73.88 105 TYR A CA 1
ATOM 818 C C . TYR A 1 105 ? 8.949 8.535 -8.568 1.00 73.88 105 TYR A C 1
ATOM 820 O O . TYR A 1 105 ? 8.710 7.434 -8.074 1.00 73.88 105 TYR A O 1
ATOM 828 N N . GLN A 1 106 ? 8.270 9.633 -8.240 1.00 70.19 106 GLN A N 1
ATOM 829 C CA . GLN A 1 106 ? 7.161 9.607 -7.303 1.00 70.19 106 GLN A CA 1
ATOM 830 C C . GLN A 1 106 ? 6.050 8.681 -7.805 1.00 70.19 106 GLN A C 1
ATOM 832 O O . GLN A 1 106 ? 5.533 7.911 -7.001 1.00 70.19 106 GLN A O 1
ATOM 837 N N . GLY A 1 107 ? 5.746 8.714 -9.107 1.00 73.00 107 GLY A N 1
ATOM 838 C CA . GLY A 1 107 ? 4.794 7.820 -9.761 1.00 73.00 107 GLY A CA 1
ATOM 839 C C . GLY A 1 107 ? 5.170 6.346 -9.625 1.00 73.00 107 GLY A C 1
ATOM 840 O O . GLY A 1 107 ? 4.322 5.548 -9.249 1.00 73.00 107 GLY A O 1
ATOM 841 N N . ILE A 1 108 ? 6.442 5.982 -9.830 1.00 78.88 108 ILE A N 1
ATOM 842 C CA . ILE A 1 108 ? 6.917 4.600 -9.636 1.00 78.88 108 ILE A CA 1
ATOM 843 C C . ILE A 1 108 ? 6.737 4.178 -8.174 1.00 78.88 108 ILE A C 1
ATOM 845 O O . I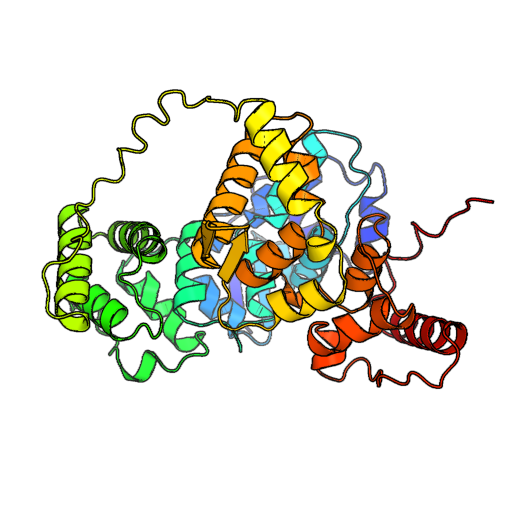LE A 1 108 ? 6.173 3.121 -7.898 1.00 78.88 108 ILE A O 1
ATOM 849 N N . VAL A 1 109 ? 7.182 5.010 -7.230 1.00 73.56 109 VAL A N 1
ATOM 850 C CA . VAL A 1 109 ? 7.176 4.670 -5.800 1.00 73.56 109 VAL A CA 1
ATOM 851 C C . VAL A 1 109 ? 5.757 4.548 -5.238 1.00 73.56 109 VAL A C 1
ATOM 853 O O . VAL A 1 109 ? 5.538 3.720 -4.362 1.00 73.56 109 VAL A O 1
ATOM 856 N N . THR A 1 110 ? 4.786 5.318 -5.736 1.00 71.00 110 THR A N 1
ATOM 857 C CA . THR A 1 110 ? 3.373 5.206 -5.308 1.00 71.00 110 THR A CA 1
ATOM 858 C C . THR A 1 110 ? 2.529 4.292 -6.186 1.00 71.00 110 THR A C 1
ATOM 860 O O . THR A 1 110 ? 1.311 4.255 -6.023 1.00 71.00 110 THR A O 1
ATOM 863 N N . SER A 1 111 ? 3.146 3.598 -7.141 1.00 80.62 111 SER A N 1
ATOM 864 C CA . SER A 1 111 ? 2.406 2.758 -8.075 1.00 80.62 111 SER A CA 1
ATOM 865 C C . SER A 1 111 ? 1.825 1.518 -7.413 1.00 80.62 111 SER A C 1
ATOM 867 O O . SER A 1 111 ? 2.416 0.950 -6.494 1.00 80.62 111 SER A O 1
ATOM 869 N N . ALA A 1 112 ? 0.695 1.042 -7.940 1.00 82.88 112 ALA A N 1
ATOM 870 C CA . ALA A 1 112 ? 0.066 -0.187 -7.463 1.00 82.88 112 ALA A CA 1
ATOM 871 C C . ALA A 1 112 ? 1.024 -1.392 -7.539 1.00 82.88 112 ALA A C 1
ATOM 873 O O . ALA A 1 112 ? 1.074 -2.188 -6.606 1.00 82.88 112 ALA A O 1
ATOM 874 N N . ALA A 1 113 ? 1.837 -1.501 -8.598 1.00 87.88 113 ALA A N 1
ATOM 875 C CA . ALA A 1 113 ? 2.842 -2.560 -8.708 1.00 87.88 113 ALA A CA 1
ATOM 876 C C . ALA A 1 113 ? 3.893 -2.496 -7.586 1.00 87.88 113 ALA A C 1
ATOM 878 O O . ALA A 1 113 ? 4.185 -3.519 -6.964 1.00 87.88 113 ALA A O 1
ATOM 879 N N . ASN A 1 114 ? 4.429 -1.300 -7.300 1.00 82.94 114 ASN A N 1
ATOM 880 C CA . ASN A 1 114 ? 5.380 -1.116 -6.206 1.00 82.94 114 ASN A CA 1
ATOM 881 C C . ASN A 1 114 ? 4.732 -1.462 -4.863 1.00 82.94 114 ASN A C 1
ATOM 883 O O . ASN A 1 114 ? 5.304 -2.236 -4.106 1.00 82.94 114 ASN A O 1
ATOM 887 N N . GLU A 1 115 ? 3.511 -0.995 -4.604 1.00 74.25 115 GLU A N 1
ATOM 888 C CA . GLU A 1 115 ? 2.789 -1.304 -3.365 1.00 74.25 115 GLU A CA 1
ATOM 889 C C . GLU A 1 115 ? 2.622 -2.811 -3.127 1.00 74.25 115 GLU A C 1
ATOM 891 O O . GLU A 1 115 ? 2.805 -3.267 -1.999 1.00 74.25 115 GLU A O 1
ATOM 896 N N . ILE A 1 116 ? 2.347 -3.617 -4.161 1.00 79.38 116 ILE A N 1
ATOM 897 C CA . ILE A 1 116 ? 2.253 -5.084 -4.020 1.00 79.38 116 ILE A CA 1
ATOM 898 C C . ILE A 1 116 ? 3.604 -5.681 -3.639 1.00 79.38 116 ILE A C 1
ATOM 900 O O . ILE A 1 116 ? 3.684 -6.486 -2.711 1.00 79.38 116 ILE A O 1
ATOM 904 N N . VAL A 1 117 ? 4.664 -5.301 -4.355 1.00 77.62 117 VAL A N 1
ATOM 905 C CA . VAL A 1 117 ? 6.023 -5.806 -4.118 1.00 77.62 117 VAL A CA 1
ATOM 906 C C . VAL A 1 117 ? 6.503 -5.444 -2.723 1.00 77.62 117 VAL A C 1
ATOM 908 O O . VAL A 1 117 ? 7.073 -6.288 -2.029 1.00 77.62 117 VAL A O 1
ATOM 911 N N . LEU A 1 118 ? 6.239 -4.208 -2.297 1.00 71.50 118 LEU A N 1
ATOM 912 C CA . LEU A 1 118 ? 6.506 -3.779 -0.936 1.00 71.50 118 LEU A CA 1
ATOM 913 C C . LEU A 1 118 ? 5.735 -4.665 0.021 1.00 71.50 118 LEU A C 1
ATOM 915 O O . LEU A 1 118 ? 6.369 -5.407 0.763 1.00 71.50 118 LEU A O 1
ATOM 919 N N . SER A 1 119 ? 4.407 -4.681 -0.088 1.00 67.88 119 SER A N 1
ATOM 920 C CA . SER A 1 119 ? 3.499 -5.404 0.804 1.00 67.88 119 SER A CA 1
ATOM 921 C C . SER A 1 119 ? 3.791 -6.909 0.903 1.00 67.88 119 SER A C 1
ATOM 923 O O . SER A 1 119 ? 3.642 -7.507 1.970 1.00 67.88 119 SER A O 1
ATOM 925 N N . LYS A 1 120 ? 4.279 -7.535 -0.174 1.00 72.31 120 LYS A N 1
ATOM 926 C CA . LYS A 1 120 ? 4.667 -8.951 -0.203 1.00 72.31 120 LYS A CA 1
ATOM 927 C C . LYS A 1 120 ? 5.761 -9.298 0.797 1.00 72.31 120 LYS A C 1
ATOM 929 O O . LYS A 1 120 ? 5.704 -10.373 1.392 1.00 72.31 120 LYS A O 1
ATOM 934 N N . ARG A 1 121 ? 6.724 -8.406 1.038 1.00 64.50 121 ARG A N 1
ATOM 935 C CA . ARG A 1 121 ? 7.835 -8.666 1.976 1.00 64.50 121 ARG A CA 1
ATOM 936 C C . ARG A 1 121 ? 7.365 -8.832 3.434 1.00 64.50 121 ARG A C 1
ATOM 938 O O . ARG A 1 121 ? 8.170 -9.133 4.305 1.00 64.50 121 ARG A O 1
ATOM 945 N N . LEU A 1 122 ? 6.079 -8.584 3.699 1.00 56.72 122 LEU A N 1
ATOM 946 C CA . LEU A 1 122 ? 5.550 -8.161 5.002 1.00 56.72 122 LEU A CA 1
ATOM 947 C C . LEU A 1 122 ? 4.189 -8.752 5.283 1.00 56.72 122 LEU A C 1
ATOM 949 O O . LEU A 1 122 ? 3.566 -8.434 6.297 1.00 56.72 122 LEU A O 1
ATOM 953 N N . ALA A 1 123 ? 3.701 -9.564 4.352 1.00 64.06 123 ALA A N 1
ATOM 954 C CA . ALA A 1 123 ? 2.367 -10.103 4.417 1.00 64.06 123 ALA A CA 1
ATOM 955 C C . ALA A 1 123 ? 2.134 -10.879 5.717 1.00 64.06 123 ALA A C 1
ATOM 957 O O . ALA A 1 123 ? 1.036 -10.842 6.256 1.00 64.06 123 ALA A O 1
ATOM 958 N N . SER A 1 124 ? 3.189 -11.472 6.290 1.00 62.69 124 SER A N 1
ATOM 959 C CA . SER A 1 124 ? 3.147 -12.151 7.589 1.00 62.69 124 SER A CA 1
ATOM 960 C C . SER A 1 124 ? 2.760 -11.257 8.775 1.00 62.69 124 SER A C 1
ATOM 962 O O . SER A 1 124 ? 2.385 -11.790 9.814 1.00 62.69 124 SER A O 1
ATOM 964 N N . PHE A 1 125 ? 2.845 -9.930 8.644 1.00 59.56 125 PHE A N 1
ATOM 965 C CA . PHE A 1 125 ? 2.548 -8.958 9.706 1.00 59.56 125 PHE A CA 1
ATOM 966 C C . PHE A 1 125 ? 1.362 -8.039 9.381 1.00 59.56 125 PHE A C 1
ATOM 968 O O . PHE A 1 125 ? 1.013 -7.175 10.186 1.00 59.56 125 PHE A O 1
ATOM 975 N N . CYS A 1 126 ? 0.772 -8.162 8.191 1.00 67.25 126 CYS A N 1
ATOM 976 C CA . CYS A 1 126 ? -0.293 -7.267 7.756 1.00 67.25 126 CYS A CA 1
ATOM 977 C C . CYS A 1 126 ? -1.660 -7.801 8.189 1.00 67.25 126 CYS A C 1
ATOM 979 O O . CYS A 1 126 ? -2.107 -8.845 7.716 1.00 67.25 126 CYS A O 1
ATOM 981 N N . THR A 1 127 ? -2.338 -7.054 9.059 1.00 76.75 127 THR A N 1
ATOM 982 C CA . THR A 1 127 ? -3.724 -7.323 9.460 1.00 76.75 127 THR A CA 1
ATOM 983 C C . THR A 1 127 ? -4.706 -7.016 8.333 1.00 76.75 127 THR A C 1
ATOM 985 O O . THR A 1 127 ? -4.401 -6.244 7.417 1.00 76.75 127 THR A O 1
ATOM 988 N N . LEU A 1 128 ? -5.923 -7.550 8.428 1.00 82.25 128 LEU A N 1
ATOM 989 C CA . LEU A 1 128 ? -7.003 -7.257 7.491 1.00 82.25 128 LEU A CA 1
ATOM 990 C C . LEU A 1 128 ? -7.262 -5.748 7.390 1.00 82.25 128 LEU A C 1
ATOM 992 O O . LEU A 1 128 ? -7.354 -5.211 6.287 1.00 82.25 128 LEU A O 1
ATOM 996 N N . SER A 1 129 ? -7.301 -5.039 8.523 1.00 78.19 129 SER A N 1
ATOM 997 C CA . SER A 1 129 ? -7.463 -3.579 8.558 1.00 78.19 129 SER A CA 1
ATOM 998 C C . SER A 1 129 ? -6.399 -2.862 7.733 1.00 78.19 129 SER A C 1
ATOM 1000 O O . SER A 1 129 ? -6.702 -1.915 7.008 1.00 78.19 129 SER A O 1
ATOM 1002 N N . ARG A 1 130 ? -5.144 -3.317 7.819 1.00 75.94 130 ARG A N 1
ATOM 1003 C CA . ARG A 1 130 ? -4.035 -2.720 7.075 1.00 75.94 130 ARG A CA 1
ATOM 1004 C C . ARG A 1 130 ? -4.176 -2.958 5.575 1.00 75.94 130 ARG A C 1
ATOM 1006 O O . ARG A 1 130 ? -4.002 -2.022 4.796 1.00 75.94 130 ARG A O 1
ATOM 1013 N N . TRP A 1 131 ? -4.548 -4.171 5.174 1.00 82.06 131 TRP A N 1
ATOM 1014 C CA . TRP A 1 131 ? -4.815 -4.485 3.773 1.00 82.06 131 TRP A CA 1
ATOM 1015 C C . TRP A 1 131 ? -5.990 -3.687 3.197 1.00 82.06 131 TRP A C 1
ATOM 1017 O O . TRP A 1 131 ? -5.916 -3.214 2.064 1.00 82.06 131 TRP A O 1
ATOM 1027 N N . LEU A 1 132 ? -7.054 -3.484 3.976 1.00 83.12 132 LEU A N 1
ATOM 1028 C CA . LEU A 1 132 ? -8.215 -2.690 3.564 1.00 83.12 132 LEU A CA 1
ATOM 1029 C C . LEU A 1 132 ? -7.867 -1.207 3.374 1.00 83.12 132 LEU A C 1
ATOM 1031 O O . LEU A 1 132 ? -8.295 -0.601 2.390 1.00 83.12 132 LEU A O 1
ATOM 1035 N N . ARG A 1 133 ? -7.046 -0.630 4.262 1.00 74.88 133 ARG A N 1
ATOM 1036 C CA . ARG A 1 133 ? -6.521 0.735 4.083 1.00 74.88 133 ARG A CA 1
ATOM 1037 C C . ARG A 1 133 ? -5.685 0.842 2.808 1.00 74.88 133 ARG A C 1
ATOM 1039 O O . ARG A 1 133 ? -5.925 1.743 2.010 1.00 74.88 133 ARG A O 1
A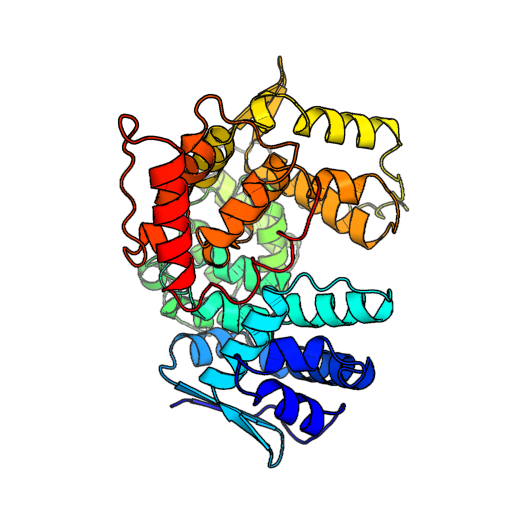TOM 1046 N N . LEU A 1 134 ? -4.804 -0.129 2.549 1.00 73.94 134 LEU A N 1
ATOM 1047 C CA . LEU A 1 134 ? -4.038 -0.184 1.300 1.00 73.94 134 LEU A CA 1
ATOM 1048 C C . LEU A 1 134 ? -4.959 -0.260 0.070 1.00 73.94 134 LEU A C 1
ATOM 1050 O O . LEU A 1 134 ? -4.721 0.421 -0.927 1.00 73.94 134 LEU A O 1
ATOM 1054 N N . CYS A 1 135 ? -6.046 -1.036 0.146 1.00 81.62 135 CYS A N 1
ATOM 1055 C CA . CYS A 1 135 ? -7.032 -1.128 -0.932 1.00 81.62 135 CYS A CA 1
ATOM 1056 C C . CYS A 1 135 ? -7.669 0.227 -1.271 1.00 81.62 135 CYS A C 1
ATOM 1058 O O . CYS A 1 135 ? -7.938 0.504 -2.443 1.00 81.62 135 CYS A O 1
ATOM 1060 N N . LEU A 1 136 ? -7.909 1.068 -0.263 1.00 75.81 136 LEU A N 1
ATOM 1061 C CA . LEU A 1 136 ? -8.427 2.422 -0.443 1.00 75.81 136 LEU A CA 1
ATOM 1062 C C . LEU A 1 136 ? -7.360 3.363 -1.010 1.00 75.81 136 LEU A C 1
ATOM 1064 O O . LEU A 1 136 ? -7.596 3.998 -2.036 1.00 75.81 136 LEU A O 1
ATOM 1068 N N . GLU A 1 137 ? -6.187 3.416 -0.381 1.00 71.38 137 GLU A N 1
ATOM 1069 C CA . GLU A 1 137 ? -5.115 4.369 -0.697 1.00 71.38 137 GLU A CA 1
ATOM 1070 C C . GLU A 1 137 ? -4.529 4.156 -2.096 1.00 71.38 137 GLU A C 1
ATOM 1072 O O . GLU A 1 137 ? -4.395 5.102 -2.872 1.00 71.38 137 GLU A O 1
ATOM 1077 N N . ALA A 1 138 ? -4.245 2.903 -2.451 1.00 73.31 138 ALA A N 1
ATOM 1078 C CA . ALA A 1 138 ? -3.755 2.537 -3.777 1.00 73.31 138 ALA A CA 1
ATOM 1079 C C . ALA A 1 138 ? -4.898 2.321 -4.787 1.00 73.31 138 ALA A C 1
ATOM 1081 O O . ALA A 1 138 ? -4.657 1.968 -5.943 1.00 73.31 138 ALA A O 1
ATOM 1082 N N . ASN A 1 139 ? -6.147 2.568 -4.376 1.00 80.94 139 ASN A N 1
ATOM 1083 C CA . ASN A 1 139 ? -7.347 2.479 -5.200 1.00 80.94 139 ASN A CA 1
ATOM 1084 C C . ASN A 1 139 ? -7.449 1.148 -5.973 1.00 80.94 139 ASN A C 1
ATOM 1086 O O . ASN A 1 139 ? -7.600 1.117 -7.202 1.00 80.94 139 ASN A O 1
ATOM 1090 N N . TYR A 1 140 ? -7.373 0.045 -5.228 1.00 88.19 140 TYR A N 1
ATOM 1091 C CA . TYR A 1 140 ? -7.655 -1.291 -5.740 1.00 88.19 140 TYR A CA 1
ATOM 1092 C C . TYR A 1 140 ? -9.136 -1.430 -6.123 1.00 88.19 140 TYR A C 1
ATOM 1094 O O . TYR A 1 140 ? -10.020 -0.723 -5.634 1.00 88.19 140 TYR A O 1
ATOM 1102 N N . GLN A 1 141 ? -9.418 -2.351 -7.028 1.00 92.50 141 GLN A N 1
ATOM 1103 C CA . GLN A 1 141 ? -10.683 -2.551 -7.708 1.00 92.50 141 GLN A CA 1
ATOM 1104 C C . GLN A 1 141 ? -11.122 -4.000 -7.559 1.00 92.50 141 GLN A C 1
ATOM 1106 O O . GLN A 1 141 ? -10.316 -4.931 -7.651 1.00 92.50 141 GLN A O 1
ATOM 1111 N N . ALA A 1 142 ? -12.421 -4.170 -7.370 1.00 94.06 142 ALA A N 1
ATOM 1112 C CA . ALA A 1 142 ? -13.085 -5.455 -7.371 1.00 94.06 142 ALA A CA 1
ATOM 1113 C C . ALA A 1 142 ? -14.328 -5.358 -8.253 1.00 94.06 142 ALA A C 1
ATOM 1115 O O . ALA A 1 142 ? -15.056 -4.370 -8.198 1.00 94.06 142 ALA A O 1
ATOM 1116 N N . THR A 1 143 ? -14.573 -6.380 -9.071 1.00 92.12 143 THR A N 1
ATOM 1117 C CA . THR A 1 143 ? -15.824 -6.475 -9.837 1.00 92.12 143 THR A CA 1
ATOM 1118 C C . THR A 1 143 ? -16.982 -6.859 -8.924 1.00 92.12 143 THR A C 1
ATOM 1120 O O . THR A 1 143 ? -18.085 -6.341 -9.069 1.00 92.12 143 THR A O 1
ATOM 1123 N N . VAL A 1 144 ? -16.720 -7.755 -7.969 1.00 94.19 144 VAL A N 1
ATOM 1124 C CA . VAL A 1 144 ? -17.680 -8.170 -6.950 1.00 94.19 144 VAL A CA 1
ATOM 1125 C C . VAL A 1 144 ? -17.280 -7.513 -5.630 1.00 94.19 144 VAL A C 1
ATOM 1127 O O . VAL A 1 144 ? -16.164 -7.752 -5.169 1.00 94.19 144 VAL A O 1
ATOM 1130 N N . PRO A 1 145 ? -18.142 -6.706 -4.985 1.00 93.56 145 PRO A N 1
ATOM 1131 C CA . PRO A 1 145 ? -17.710 -5.929 -3.825 1.00 93.56 145 PRO A CA 1
ATOM 1132 C C . PRO A 1 145 ? -17.259 -6.773 -2.621 1.00 93.56 145 PRO A C 1
ATOM 1134 O O . PRO A 1 145 ? -16.432 -6.320 -1.834 1.00 93.56 145 PRO A O 1
ATOM 1137 N N . HIS A 1 146 ? -17.730 -8.021 -2.502 1.00 93.06 146 HIS A N 1
ATOM 1138 C CA . HIS A 1 146 ? -17.249 -8.982 -1.499 1.00 93.06 146 HIS A CA 1
ATOM 1139 C C . HIS A 1 146 ? -15.742 -9.241 -1.577 1.00 93.06 146 HIS A C 1
ATOM 1141 O O . HIS A 1 146 ? -15.107 -9.490 -0.550 1.00 93.06 146 HIS A O 1
ATOM 1147 N N . ASP A 1 147 ? -15.158 -9.161 -2.774 1.00 94.31 147 ASP A N 1
ATOM 1148 C CA . ASP A 1 147 ? -13.745 -9.468 -2.988 1.00 94.31 147 ASP A CA 1
ATOM 1149 C C . ASP A 1 147 ? -12.818 -8.459 -2.305 1.00 94.31 147 ASP A C 1
ATOM 1151 O O . ASP A 1 147 ? -11.678 -8.808 -2.005 1.00 94.31 147 ASP A O 1
ATOM 1155 N N . TYR A 1 148 ? -13.305 -7.256 -1.971 1.00 91.69 148 TYR A N 1
ATOM 1156 C CA . TYR A 1 148 ? -12.551 -6.312 -1.143 1.00 91.69 148 TYR A CA 1
ATOM 1157 C C . TYR A 1 148 ? -12.193 -6.878 0.235 1.00 91.69 148 TYR A C 1
ATOM 1159 O O . TYR A 1 148 ? -11.223 -6.420 0.824 1.00 91.69 148 TYR A O 1
ATOM 1167 N N . LEU A 1 149 ? -12.931 -7.873 0.739 1.00 90.56 149 LEU A N 1
ATOM 1168 C CA . LEU A 1 149 ? -12.565 -8.612 1.949 1.00 90.56 149 LEU A CA 1
ATOM 1169 C C . LEU A 1 149 ? -12.024 -10.000 1.618 1.00 90.56 149 LEU A C 1
ATOM 1171 O O . LEU A 1 149 ? -10.997 -10.412 2.155 1.00 90.56 149 LEU A O 1
ATOM 1175 N N . TYR A 1 150 ? -12.715 -10.741 0.749 1.00 91.50 150 TYR A N 1
ATOM 1176 C CA . TYR A 1 150 ? -12.441 -12.167 0.563 1.00 91.50 150 TYR A CA 1
ATOM 1177 C C . TYR A 1 150 ? -11.060 -12.441 -0.029 1.00 91.50 150 TYR A C 1
ATOM 1179 O O . TYR A 1 150 ? -10.408 -13.392 0.405 1.00 91.50 150 TYR A O 1
ATOM 1187 N N . ALA A 1 151 ? -10.574 -11.577 -0.925 1.00 91.50 151 ALA A N 1
ATOM 1188 C CA . ALA A 1 151 ? -9.221 -11.685 -1.471 1.00 91.50 151 ALA A CA 1
ATOM 1189 C C . ALA A 1 151 ? -8.129 -11.467 -0.403 1.00 91.50 151 ALA A C 1
ATOM 1191 O O . ALA A 1 151 ? -6.991 -11.897 -0.567 1.00 91.50 151 ALA A O 1
ATOM 1192 N N . LEU A 1 152 ? -8.453 -10.797 0.707 1.00 90.56 152 LEU A N 1
ATOM 1193 C CA . LEU A 1 152 ? -7.482 -10.421 1.736 1.00 90.56 152 LEU A CA 1
ATOM 1194 C C . LEU A 1 152 ? -7.419 -11.435 2.885 1.00 90.56 152 LEU A C 1
ATOM 1196 O O . LEU A 1 152 ? -6.403 -11.523 3.574 1.00 90.56 152 LEU A O 1
ATOM 1200 N N . PHE A 1 153 ? -8.461 -12.246 3.089 1.00 87.62 153 PHE A N 1
ATOM 1201 C CA . PHE A 1 153 ? -8.551 -13.165 4.232 1.00 87.62 153 PHE A CA 1
ATOM 1202 C C . PHE A 1 153 ? -7.407 -14.173 4.321 1.00 87.62 153 PHE A C 1
ATOM 1204 O O . PHE A 1 153 ? -6.971 -14.502 5.418 1.00 87.62 153 PHE A O 1
ATOM 1211 N N . SER A 1 154 ? -6.913 -14.693 3.195 1.00 82.56 154 SER A N 1
ATOM 1212 C CA . SER A 1 154 ? -5.822 -15.677 3.218 1.00 82.56 154 SER A CA 1
ATOM 1213 C C . SER A 1 154 ? -4.435 -15.07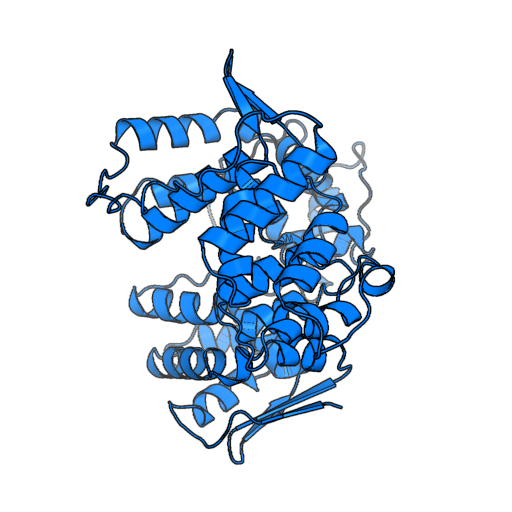0 3.419 1.00 82.56 154 SER A C 1
ATOM 1215 O O . SER A 1 154 ? -3.497 -15.818 3.672 1.00 82.56 154 SER A O 1
ATOM 1217 N N . ILE A 1 155 ? -4.292 -13.753 3.241 1.00 84.94 155 ILE A N 1
ATOM 1218 C CA . ILE A 1 155 ? -3.018 -13.024 3.370 1.00 84.94 155 ILE A CA 1
ATOM 1219 C C . ILE A 1 155 ? -2.978 -12.117 4.606 1.00 84.94 155 ILE A C 1
ATOM 1221 O O . ILE A 1 155 ? -1.977 -11.444 4.839 1.00 84.94 155 ILE A O 1
ATOM 1225 N N . SER A 1 156 ? -4.061 -12.079 5.382 1.00 84.50 156 SER A N 1
ATOM 1226 C CA . SER A 1 156 ? -4.144 -11.321 6.627 1.00 84.50 156 SER A CA 1
ATOM 1227 C C . SER A 1 156 ? -3.538 -12.131 7.775 1.00 84.50 156 SER A C 1
ATOM 1229 O O . SER A 1 156 ? -3.802 -13.327 7.902 1.00 84.50 156 SER A O 1
ATOM 1231 N N . SER A 1 157 ? -2.705 -11.493 8.597 1.00 77.25 157 SER A N 1
ATOM 1232 C CA . SER A 1 157 ? -2.014 -12.138 9.721 1.00 77.25 157 SER A CA 1
ATOM 1233 C C . SER A 1 157 ? -2.923 -12.373 10.929 1.00 77.25 157 SER A C 1
ATOM 1235 O O . SER A 1 157 ? -2.669 -13.257 11.745 1.00 77.25 157 SER A O 1
ATOM 1237 N N . ASP A 1 158 ? -3.969 -11.562 11.074 1.00 72.50 158 ASP A N 1
ATOM 1238 C CA . ASP A 1 158 ? -5.019 -11.733 12.065 1.00 72.50 158 ASP A CA 1
ATOM 1239 C C . ASP A 1 158 ? -6.032 -12.780 11.582 1.00 72.50 158 ASP A C 1
ATOM 1241 O O . ASP A 1 158 ? -6.482 -12.782 10.438 1.00 72.50 158 ASP A O 1
ATOM 1245 N N . ASN A 1 159 ? -6.407 -13.711 12.465 1.00 66.81 159 ASN A N 1
ATOM 1246 C CA . ASN A 1 159 ? -7.267 -14.848 12.120 1.00 66.81 159 ASN A CA 1
ATOM 1247 C C . ASN A 1 159 ? -8.758 -14.457 11.985 1.00 66.81 159 ASN A C 1
ATOM 1249 O O . ASN A 1 159 ? -9.646 -15.185 12.427 1.00 66.81 159 ASN A O 1
ATOM 1253 N N . VAL A 1 160 ? -9.048 -13.309 11.361 1.00 65.19 160 VAL A N 1
ATOM 1254 C CA . VAL A 1 160 ? -10.406 -12.801 11.084 1.00 65.19 160 VAL A CA 1
ATOM 1255 C C . VAL A 1 160 ? -11.185 -13.760 10.175 1.00 65.19 160 VAL A C 1
ATOM 1257 O O . VAL A 1 160 ? -12.410 -13.819 10.200 1.00 65.19 160 VAL A O 1
ATOM 1260 N N . LYS A 1 161 ? -10.485 -14.615 9.422 1.00 61.56 161 LYS A N 1
ATOM 1261 C CA . LYS A 1 161 ? -11.105 -15.698 8.647 1.00 61.56 161 LYS A CA 1
ATOM 1262 C C . LYS A 1 161 ? -11.949 -16.649 9.512 1.00 61.56 161 LYS A C 1
ATOM 1264 O O . LYS A 1 161 ? -12.886 -17.252 8.997 1.00 61.56 161 LYS A O 1
ATOM 1269 N N . ALA A 1 162 ? -11.650 -16.783 10.807 1.00 59.88 162 ALA A N 1
ATOM 1270 C CA . ALA A 1 162 ? -12.436 -17.616 11.716 1.00 59.88 162 ALA A CA 1
ATOM 1271 C C . ALA A 1 162 ? -13.829 -17.032 12.030 1.00 59.88 162 ALA A C 1
ATOM 1273 O O . ALA A 1 162 ? -14.716 -17.786 12.424 1.00 59.88 162 ALA A O 1
ATOM 1274 N N . SER A 1 163 ? -14.038 -15.723 11.848 1.00 66.06 163 SER A N 1
ATOM 1275 C CA . SER A 1 163 ? -15.292 -15.037 12.182 1.00 66.06 163 SER A CA 1
ATOM 1276 C C . SER A 1 163 ? -16.187 -14.725 10.977 1.00 66.06 163 SER A C 1
ATOM 1278 O O . SER A 1 163 ? -17.375 -14.475 11.174 1.00 66.06 163 SER A O 1
ATOM 1280 N N . ILE A 1 164 ? -15.675 -14.774 9.738 1.00 77.00 164 ILE A N 1
ATOM 1281 C CA . ILE A 1 164 ? -16.443 -14.414 8.531 1.00 77.00 164 ILE A CA 1
ATOM 1282 C C . ILE A 1 164 ? -16.417 -15.543 7.493 1.00 77.00 164 ILE A C 1
ATOM 1284 O O . ILE A 1 164 ? -15.421 -15.785 6.813 1.00 77.00 164 ILE A O 1
ATOM 1288 N N . GLU A 1 165 ? -17.556 -16.215 7.318 1.00 80.00 165 GLU A N 1
ATOM 1289 C CA . GLU A 1 165 ? -17.727 -17.252 6.295 1.00 80.00 165 GLU A CA 1
ATOM 1290 C C . GLU A 1 165 ? -17.892 -16.643 4.888 1.00 80.00 165 GLU A C 1
ATOM 1292 O O . GLU A 1 165 ? -18.766 -15.793 4.670 1.00 80.00 165 GLU A O 1
ATOM 1297 N N . VAL A 1 166 ? -17.090 -17.125 3.928 1.00 86.69 166 VAL A N 1
ATOM 1298 C CA . VAL A 1 166 ? -17.090 -16.695 2.518 1.00 86.69 166 VAL A CA 1
ATOM 1299 C C . VAL A 1 166 ? -18.386 -17.128 1.830 1.00 86.69 166 VAL A C 1
ATOM 1301 O O . VAL A 1 166 ? -18.575 -18.303 1.517 1.00 86.69 166 VAL A O 1
ATOM 1304 N N . ARG A 1 167 ? -19.291 -16.173 1.587 1.00 89.00 167 ARG A N 1
ATOM 1305 C CA . ARG A 1 167 ? -20.586 -16.398 0.931 1.00 89.00 167 ARG A CA 1
ATOM 1306 C C . ARG A 1 167 ? -20.992 -15.197 0.075 1.00 89.00 167 ARG A C 1
ATOM 1308 O O . ARG A 1 167 ? -21.485 -14.197 0.586 1.00 89.00 167 ARG A O 1
ATOM 1315 N N . TYR A 1 168 ? -20.867 -15.338 -1.241 1.00 92.31 168 TYR A N 1
ATOM 1316 C CA . TYR A 1 168 ? -21.191 -14.289 -2.221 1.00 92.31 168 TYR A CA 1
ATOM 1317 C C . TYR A 1 168 ? -22.681 -13.936 -2.327 1.00 92.31 168 TYR A C 1
ATOM 1319 O O . TYR A 1 168 ? -23.031 -12.904 -2.889 1.00 92.31 168 TYR A O 1
ATOM 1327 N N . ASN A 1 169 ? -23.569 -14.771 -1.786 1.00 93.44 169 ASN A N 1
ATOM 1328 C CA . ASN A 1 169 ? -25.003 -14.486 -1.729 1.00 93.44 169 ASN A CA 1
ATOM 1329 C C . ASN A 1 169 ? -25.410 -13.625 -0.519 1.00 93.44 169 ASN A C 1
ATOM 1331 O O . ASN A 1 169 ? -26.566 -13.211 -0.446 1.00 93.44 169 ASN A O 1
ATOM 1335 N N . LYS A 1 170 ? -24.504 -13.364 0.436 1.00 93.06 170 LYS A N 1
ATOM 1336 C CA . LYS A 1 170 ? -24.791 -12.483 1.575 1.00 93.06 170 LYS A CA 1
ATOM 1337 C C . LYS A 1 170 ? -24.863 -11.021 1.111 1.00 93.06 170 LYS A C 1
ATOM 1339 O O . LYS A 1 170 ? -23.988 -10.601 0.353 1.00 93.06 170 LYS A O 1
ATOM 1344 N N . PRO A 1 171 ? -25.824 -10.217 1.593 1.00 95.12 171 PRO A N 1
ATOM 1345 C CA . PRO A 1 171 ? -25.822 -8.772 1.373 1.00 95.12 171 PRO A CA 1
ATOM 1346 C C . PRO A 1 171 ? -24.527 -8.113 1.870 1.00 95.12 171 PRO A C 1
ATOM 1348 O O . PRO A 1 171 ? -23.999 -8.480 2.922 1.00 95.12 171 PRO A O 1
ATOM 1351 N N . ILE A 1 172 ? -24.034 -7.098 1.151 1.00 94.75 172 ILE A N 1
ATOM 1352 C CA . ILE A 1 172 ? -22.807 -6.373 1.528 1.00 94.75 172 ILE A CA 1
ATOM 1353 C C . ILE A 1 172 ? -22.919 -5.745 2.921 1.00 94.75 172 ILE A C 1
ATOM 1355 O O . ILE A 1 172 ? -21.952 -5.782 3.677 1.00 94.75 172 ILE A O 1
ATOM 1359 N N . ALA A 1 173 ? -24.094 -5.232 3.296 1.00 95.44 173 ALA A N 1
ATOM 1360 C CA . ALA A 1 173 ? -24.325 -4.639 4.614 1.00 95.44 173 ALA A CA 1
ATOM 1361 C C . ALA A 1 173 ? -24.054 -5.631 5.758 1.00 95.44 173 ALA A C 1
ATOM 1363 O O . ALA A 1 173 ? -23.494 -5.256 6.787 1.00 95.44 173 ALA A O 1
ATOM 1364 N N . ASP A 1 174 ? -24.390 -6.910 5.564 1.00 93.38 174 ASP A N 1
ATOM 1365 C CA . ASP A 1 174 ? -24.163 -7.951 6.568 1.00 93.38 174 ASP A CA 1
ATOM 1366 C C . ASP A 1 174 ? -22.688 -8.328 6.680 1.00 93.38 174 ASP A C 1
ATOM 1368 O O . ASP A 1 174 ? -22.198 -8.577 7.782 1.00 93.38 174 ASP A O 1
ATOM 1372 N N . ILE A 1 175 ? -21.977 -8.355 5.549 1.00 91.94 175 ILE A N 1
ATOM 1373 C CA . ILE A 1 175 ? -20.527 -8.577 5.510 1.00 91.94 175 ILE A CA 1
ATOM 1374 C C . ILE A 1 175 ? -19.788 -7.414 6.170 1.00 91.94 175 ILE A C 1
ATOM 1376 O O . ILE A 1 175 ? -18.887 -7.633 6.974 1.00 91.94 175 ILE A O 1
ATOM 1380 N N . TYR A 1 176 ? -20.194 -6.183 5.870 1.00 92.69 176 TYR A N 1
ATOM 1381 C CA . TYR A 1 176 ? -19.614 -4.989 6.466 1.00 92.69 176 TYR A CA 1
ATOM 1382 C C . TYR A 1 176 ? -19.869 -4.931 7.979 1.00 92.69 176 TYR A C 1
ATOM 1384 O O . TYR A 1 176 ? -18.957 -4.624 8.740 1.00 92.69 176 TYR A O 1
ATOM 1392 N N . ARG A 1 177 ? -21.062 -5.324 8.449 1.00 91.88 177 ARG A N 1
ATOM 1393 C CA . ARG A 1 177 ? -21.342 -5.462 9.888 1.00 91.88 177 ARG A CA 1
ATOM 1394 C C . ARG A 1 177 ? -20.423 -6.487 10.559 1.00 91.88 177 ARG A C 1
ATOM 1396 O O . ARG A 1 177 ? -19.797 -6.167 11.562 1.00 91.88 177 ARG A O 1
ATOM 1403 N N . GLN A 1 178 ? -20.286 -7.679 9.970 1.00 89.44 178 GLN A N 1
ATOM 1404 C CA . GLN A 1 178 ? -19.369 -8.719 10.466 1.00 89.44 178 GLN A CA 1
ATOM 1405 C C . GLN A 1 178 ? -17.916 -8.219 10.525 1.00 89.44 178 GLN A C 1
ATOM 1407 O O . GLN A 1 178 ? -17.200 -8.521 11.478 1.00 89.44 178 GLN A O 1
ATOM 1412 N N . LEU A 1 179 ? -17.484 -7.420 9.541 1.00 88.69 179 LEU A N 1
ATOM 1413 C CA . LEU A 1 179 ? -16.179 -6.763 9.577 1.00 88.69 179 LEU A CA 1
ATOM 1414 C C . LEU A 1 179 ? -16.062 -5.849 10.799 1.00 88.69 179 LEU A C 1
ATOM 1416 O O . LEU A 1 179 ? -15.144 -6.047 11.588 1.00 88.69 179 LEU A O 1
ATOM 1420 N N . LEU A 1 180 ? -16.987 -4.902 10.984 1.00 88.81 180 LEU A N 1
ATOM 1421 C CA . LEU A 1 180 ? -16.970 -3.961 12.113 1.00 88.81 180 LEU A CA 1
ATOM 1422 C C . LEU A 1 180 ? -16.926 -4.674 13.476 1.00 88.81 180 LEU A C 1
ATOM 1424 O O . LEU A 1 180 ? -16.179 -4.269 14.369 1.00 88.81 180 LEU A O 1
ATOM 1428 N N . GLU A 1 181 ? -17.678 -5.764 13.617 1.00 86.88 181 GLU A N 1
ATOM 1429 C CA . GLU A 1 181 ? -17.687 -6.597 14.821 1.00 86.88 181 GLU A CA 1
ATOM 1430 C C . GLU A 1 181 ? -16.343 -7.308 15.053 1.00 86.88 181 GLU A C 1
ATOM 1432 O O . GLU A 1 181 ? -15.932 -7.477 16.201 1.00 86.88 181 GLU A O 1
ATOM 1437 N N . SER A 1 182 ? -15.654 -7.708 13.978 1.00 81.38 182 SER A N 1
ATOM 1438 C CA . SER A 1 182 ? -14.374 -8.430 14.033 1.00 81.38 182 SER A CA 1
ATOM 1439 C C . SER A 1 182 ? -13.148 -7.544 14.279 1.00 81.38 182 SER A C 1
ATOM 1441 O O . SER A 1 182 ? -12.101 -8.052 14.684 1.00 81.38 182 SER A O 1
ATOM 1443 N N . LEU A 1 183 ? -13.253 -6.233 14.036 1.00 76.25 183 LEU A N 1
ATOM 1444 C CA . LEU A 1 183 ? -12.147 -5.299 14.225 1.00 76.25 183 LEU A CA 1
ATOM 1445 C C . LEU A 1 183 ? -11.795 -5.166 15.714 1.00 76.25 183 LEU A C 1
ATOM 1447 O O . LEU A 1 183 ? -12.6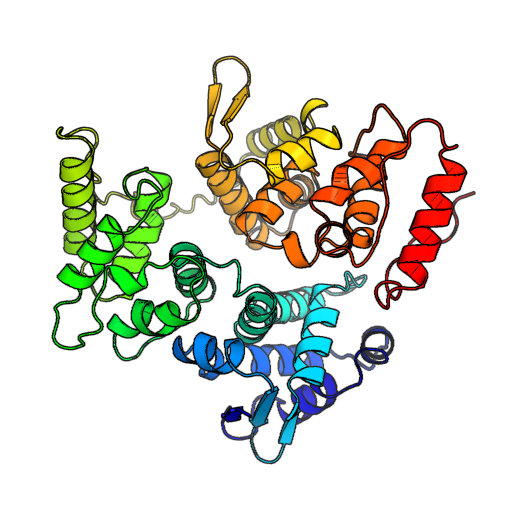34 -4.811 16.549 1.00 76.25 183 LEU A O 1
ATOM 1451 N N . VAL A 1 184 ? -10.524 -5.444 16.028 1.00 63.75 184 VAL A N 1
ATOM 1452 C CA . VAL A 1 184 ? -9.956 -5.326 17.382 1.00 63.75 184 VAL A CA 1
ATOM 1453 C C . VAL A 1 184 ? -9.857 -3.858 17.805 1.00 63.75 184 VAL A C 1
ATOM 1455 O O . VAL A 1 184 ? -10.160 -3.517 18.947 1.00 63.75 184 VAL A O 1
ATOM 1458 N N . GLU A 1 185 ? -9.456 -2.983 16.880 1.00 62.62 185 GLU A N 1
ATOM 1459 C CA . GLU A 1 185 ? -9.495 -1.531 17.074 1.00 62.62 185 GLU A CA 1
ATOM 1460 C C . GLU A 1 185 ? -10.944 -1.058 17.190 1.00 62.62 185 GLU A C 1
ATOM 1462 O O . GLU A 1 185 ? -11.815 -1.602 16.519 1.00 62.62 185 GLU A O 1
ATOM 1467 N N . ASP A 1 186 ? -11.209 -0.038 18.013 1.00 64.62 186 ASP A N 1
ATOM 1468 C CA . ASP A 1 186 ? -12.540 0.563 18.091 1.00 64.62 186 ASP A CA 1
ATOM 1469 C C . ASP A 1 186 ? -12.875 1.244 16.747 1.00 64.62 186 ASP A C 1
ATOM 1471 O O . ASP A 1 186 ? -12.317 2.310 16.451 1.00 64.62 186 ASP A O 1
ATOM 1475 N N . PRO A 1 187 ? -13.769 0.665 15.914 1.00 61.53 187 PRO A N 1
ATOM 1476 C CA . PRO A 1 187 ? -14.102 1.230 14.607 1.00 61.53 187 PRO A CA 1
ATOM 1477 C C . PRO A 1 187 ? -14.887 2.538 14.742 1.00 61.53 187 PRO A C 1
ATOM 1479 O O . PRO A 1 187 ? -15.120 3.253 13.771 1.00 61.53 187 PRO A O 1
ATOM 1482 N N . THR A 1 188 ? -15.311 2.851 15.962 1.00 60.66 188 THR A N 1
ATOM 1483 C CA . THR A 1 188 ? -16.222 3.935 16.265 1.00 60.66 188 THR A CA 1
ATOM 1484 C C . THR A 1 188 ? -15.500 5.193 16.745 1.00 60.66 188 THR A C 1
ATOM 1486 O O . THR A 1 188 ? -16.152 6.222 16.934 1.00 60.66 188 THR A O 1
ATOM 1489 N N . SER A 1 189 ? -14.166 5.152 16.869 1.00 64.12 189 SER A N 1
ATOM 1490 C CA . SER A 1 189 ? -13.352 6.355 17.044 1.00 64.12 189 SER A CA 1
ATOM 1491 C C . SER A 1 189 ? -13.554 7.304 15.854 1.00 64.12 189 SER A C 1
ATOM 1493 O O . SER A 1 189 ? -13.726 6.857 14.717 1.00 64.12 189 SER A O 1
ATOM 1495 N N . ARG A 1 190 ? -13.528 8.626 16.088 1.00 55.31 190 ARG A N 1
ATOM 1496 C CA . ARG A 1 190 ? -13.713 9.632 15.017 1.00 55.31 190 ARG A CA 1
ATOM 1497 C C . ARG A 1 190 ? -12.778 9.388 13.821 1.00 55.31 190 ARG A C 1
ATOM 1499 O O . ARG A 1 190 ? -13.205 9.517 12.684 1.00 55.31 190 ARG A O 1
ATOM 1506 N N . LEU A 1 191 ? -11.551 8.947 14.083 1.00 52.06 191 LEU A N 1
ATOM 1507 C CA . LEU A 1 191 ? -10.516 8.696 13.075 1.00 52.06 191 LEU A CA 1
ATOM 1508 C C . LEU A 1 191 ? -10.762 7.430 12.254 1.00 52.06 191 LEU A C 1
ATOM 1510 O O . LEU A 1 191 ? -10.340 7.352 11.100 1.00 52.06 191 LEU A O 1
ATOM 1514 N N . ASN A 1 192 ? -11.456 6.445 12.829 1.00 65.62 192 ASN A N 1
ATOM 1515 C CA . ASN A 1 192 ? -11.811 5.230 12.113 1.00 65.62 192 ASN A CA 1
ATOM 1516 C C . ASN A 1 192 ? -13.087 5.380 11.283 1.00 65.62 192 ASN A C 1
ATOM 1518 O O . ASN A 1 192 ? -13.185 4.768 10.221 1.00 65.62 192 ASN A O 1
ATOM 1522 N N . ARG A 1 193 ? -14.019 6.241 11.705 1.00 74.00 193 ARG A N 1
ATOM 1523 C CA . ARG A 1 193 ? -15.302 6.447 11.016 1.00 74.00 193 ARG A CA 1
ATOM 1524 C C . ARG A 1 193 ? -15.139 6.901 9.563 1.00 74.00 193 ARG A C 1
ATOM 1526 O O . ARG A 1 193 ? -15.812 6.344 8.702 1.00 74.00 193 ARG A O 1
ATOM 1533 N N . ASP A 1 194 ? -14.229 7.831 9.270 1.00 71.81 194 ASP A N 1
ATOM 1534 C CA . ASP A 1 194 ? -14.097 8.406 7.920 1.00 71.81 194 ASP A CA 1
ATOM 1535 C C . ASP A 1 194 ? -13.595 7.394 6.881 1.00 71.81 194 ASP A C 1
ATOM 1537 O O . ASP A 1 194 ? -14.192 7.230 5.815 1.00 71.81 194 ASP A O 1
ATOM 1541 N N . TRP A 1 195 ? -12.514 6.666 7.180 1.00 75.31 195 TRP A N 1
ATOM 1542 C CA . TRP A 1 195 ? -11.989 5.680 6.230 1.00 75.31 195 TRP A CA 1
ATOM 1543 C C . TRP A 1 195 ? -12.888 4.441 6.144 1.00 75.31 195 TRP A C 1
ATOM 1545 O O . TRP A 1 195 ? -13.009 3.864 5.065 1.00 75.31 195 TRP A O 1
ATOM 1555 N N . LEU A 1 196 ? -13.549 4.050 7.241 1.00 82.00 196 LEU A N 1
ATOM 1556 C CA . LEU A 1 196 ? -14.538 2.972 7.233 1.00 82.00 196 LEU A CA 1
ATOM 1557 C C . LEU A 1 196 ? -15.766 3.360 6.404 1.00 82.00 196 LEU A C 1
ATOM 1559 O O . LEU A 1 196 ? -16.254 2.551 5.618 1.00 82.00 196 LEU A O 1
ATOM 1563 N N . LEU A 1 197 ? -16.215 4.615 6.478 1.00 84.19 197 LEU A N 1
ATOM 1564 C CA . LEU A 1 197 ? -17.251 5.125 5.585 1.00 84.19 197 LEU A CA 1
ATOM 1565 C C . LEU A 1 197 ? -16.793 5.062 4.122 1.00 84.19 197 LEU A C 1
ATOM 1567 O O . LEU A 1 197 ? -17.532 4.547 3.281 1.00 84.19 197 LEU A O 1
ATOM 1571 N N . GLY A 1 198 ? -15.559 5.481 3.828 1.00 83.44 198 GLY A N 1
ATOM 1572 C CA . GLY A 1 198 ? -14.960 5.330 2.498 1.00 83.44 198 GLY A CA 1
ATOM 1573 C C . GLY A 1 198 ? -14.904 3.870 2.027 1.00 83.44 198 GLY A C 1
ATOM 1574 O O . GLY A 1 198 ? -15.222 3.577 0.873 1.00 83.44 198 GLY A O 1
ATOM 1575 N N . LEU A 1 199 ? -14.582 2.931 2.924 1.00 87.00 199 LEU A N 1
ATOM 1576 C CA . LEU A 1 199 ? -14.629 1.495 2.643 1.00 87.00 199 LEU A CA 1
ATOM 1577 C C . LEU A 1 199 ? -16.054 1.030 2.333 1.00 87.00 199 LEU A C 1
ATOM 1579 O O . LEU A 1 199 ? -16.253 0.325 1.348 1.00 87.00 199 LEU A O 1
ATOM 1583 N N . SER A 1 200 ? -17.043 1.444 3.129 1.00 92.81 200 SER A N 1
ATOM 1584 C CA . SER A 1 200 ? -18.447 1.068 2.928 1.00 92.81 200 SER A CA 1
ATOM 1585 C C . SER A 1 200 ? -18.949 1.487 1.541 1.00 92.81 200 SER A C 1
ATOM 1587 O O . SER A 1 200 ? -19.532 0.674 0.823 1.00 92.81 200 SER A O 1
ATOM 1589 N N . GLN A 1 201 ? -18.616 2.709 1.113 1.00 91.44 201 GLN A N 1
ATOM 1590 C CA . GLN A 1 201 ? -18.946 3.230 -0.213 1.00 91.44 201 GLN A CA 1
ATOM 1591 C C . GLN A 1 201 ? -18.216 2.463 -1.315 1.00 91.44 201 GLN A C 1
ATOM 1593 O O . GLN A 1 201 ? -18.814 2.113 -2.330 1.00 91.44 201 GLN A O 1
ATOM 1598 N N . LYS A 1 202 ? -16.934 2.138 -1.105 1.00 89.88 202 LYS A N 1
ATOM 1599 C CA . LYS A 1 202 ? -16.149 1.327 -2.045 1.00 89.88 202 LYS A CA 1
ATOM 1600 C C . LYS A 1 202 ? -16.699 -0.093 -2.192 1.00 89.88 202 LYS A C 1
ATOM 1602 O O . LYS A 1 202 ? -16.644 -0.657 -3.279 1.00 89.88 202 LYS A O 1
ATOM 1607 N N . MET A 1 203 ? -17.285 -0.642 -1.131 1.00 92.94 203 MET A N 1
ATOM 1608 C CA . MET A 1 203 ? -18.010 -1.913 -1.147 1.00 92.94 203 MET A CA 1
ATOM 1609 C C . MET A 1 203 ? -19.431 -1.797 -1.732 1.00 92.94 203 MET A C 1
ATOM 1611 O O . MET A 1 203 ? -20.130 -2.802 -1.833 1.00 92.94 203 MET A O 1
ATOM 1615 N N . GLY A 1 204 ? -19.865 -0.605 -2.148 1.00 92.81 204 GLY A N 1
ATOM 1616 C CA . GLY A 1 204 ? -21.151 -0.386 -2.809 1.00 92.81 204 GLY A CA 1
ATOM 1617 C C . GLY A 1 204 ? -22.326 -0.104 -1.870 1.00 92.81 204 GLY A C 1
ATOM 1618 O O . GLY A 1 204 ? -23.465 -0.135 -2.326 1.00 92.81 204 GLY A O 1
ATOM 1619 N N . LEU A 1 205 ? -22.081 0.171 -0.584 1.00 95.06 205 LEU A N 1
ATOM 1620 C CA . LEU A 1 205 ? -23.116 0.681 0.319 1.00 95.06 205 LEU A CA 1
ATOM 1621 C C . LEU A 1 205 ? -23.376 2.161 0.044 1.00 95.06 205 LEU A C 1
ATOM 1623 O O . LEU A 1 205 ? -22.459 2.925 -0.268 1.00 95.06 205 LEU A O 1
ATOM 1627 N N . SER A 1 206 ? -24.626 2.592 0.201 1.00 94.94 206 SER A N 1
ATOM 1628 C CA . SER A 1 206 ? -24.929 4.018 0.194 1.00 94.94 206 SER A CA 1
ATOM 1629 C C . SER A 1 206 ? -24.293 4.709 1.400 1.00 94.94 206 SER A C 1
ATOM 1631 O O . SER A 1 206 ? -24.027 4.107 2.444 1.00 94.94 206 SER A O 1
ATOM 1633 N N . HIS A 1 207 ? -24.087 6.018 1.274 1.00 90.06 207 HIS A N 1
ATOM 1634 C CA . HIS A 1 207 ? -23.540 6.833 2.355 1.00 90.06 207 HIS A CA 1
ATOM 1635 C C . HIS A 1 207 ? -24.375 6.712 3.647 1.00 90.06 207 HIS A C 1
ATOM 1637 O O . HIS A 1 207 ? -23.821 6.540 4.730 1.00 90.06 207 HIS A O 1
ATOM 1643 N N . GLN A 1 208 ? -25.709 6.707 3.527 1.00 92.50 208 GLN A N 1
ATOM 1644 C CA . GLN A 1 208 ? -26.629 6.555 4.660 1.00 92.50 208 GLN A CA 1
ATOM 1645 C C . GLN A 1 208 ? -26.548 5.169 5.310 1.00 92.50 208 GLN A C 1
ATOM 1647 O O . GLN A 1 208 ? -26.548 5.076 6.537 1.00 92.50 208 GLN A O 1
ATOM 1652 N N . GLU A 1 209 ? -26.436 4.099 4.518 1.00 94.56 209 GLU A N 1
ATOM 1653 C CA . GLU A 1 209 ? -26.255 2.742 5.049 1.00 94.56 209 GLU A CA 1
ATOM 1654 C C . GLU A 1 209 ? -24.929 2.602 5.803 1.00 94.56 209 GLU A C 1
ATOM 1656 O O . GLU A 1 209 ? -24.906 2.037 6.897 1.00 94.56 209 GLU A O 1
ATOM 1661 N N . GLY A 1 210 ? -23.838 3.156 5.262 1.00 92.00 210 GLY A N 1
ATOM 1662 C CA . GLY A 1 210 ? -22.529 3.160 5.918 1.00 92.00 210 GLY A CA 1
ATOM 1663 C C . GLY A 1 210 ? -22.566 3.847 7.286 1.00 92.00 210 GLY A C 1
ATOM 1664 O O . GLY A 1 210 ? -22.108 3.278 8.280 1.00 92.00 210 GLY A O 1
ATOM 1665 N N . ILE A 1 211 ? -23.189 5.029 7.361 1.00 90.88 211 ILE A N 1
ATOM 1666 C CA . ILE A 1 211 ? -23.401 5.763 8.618 1.00 90.88 211 ILE A CA 1
ATOM 1667 C C . ILE A 1 211 ? -24.245 4.950 9.600 1.00 90.88 211 ILE A C 1
ATOM 1669 O O . ILE A 1 211 ? -23.882 4.823 10.769 1.00 90.88 211 ILE A O 1
ATOM 1673 N N . ALA A 1 212 ? -25.368 4.392 9.139 1.00 93.12 212 ALA A N 1
ATOM 1674 C CA . ALA A 1 212 ? -26.276 3.629 9.985 1.00 93.12 212 ALA A CA 1
ATOM 1675 C C . ALA A 1 212 ? -25.584 2.404 10.605 1.00 93.12 212 ALA A C 1
ATOM 1677 O O . ALA A 1 212 ? -25.757 2.140 11.794 1.00 93.12 212 ALA A O 1
ATOM 1678 N N . LEU A 1 213 ? -24.758 1.692 9.832 1.00 93.19 213 LEU A N 1
ATOM 1679 C CA . LEU A 1 213 ? -23.999 0.537 10.318 1.00 93.19 213 LEU A CA 1
ATOM 1680 C C . LEU A 1 213 ? -22.913 0.940 11.327 1.00 93.19 213 LEU A C 1
ATOM 1682 O O . LEU A 1 213 ? -22.792 0.296 12.367 1.00 93.19 213 LEU A O 1
ATOM 1686 N N . LEU A 1 214 ? -22.176 2.028 11.074 1.00 89.75 214 LEU A N 1
ATOM 1687 C CA . LEU A 1 214 ? -21.181 2.559 12.017 1.00 89.75 214 LEU A CA 1
ATOM 1688 C C . LEU A 1 214 ? -21.821 3.015 13.338 1.00 89.75 214 LEU A C 1
ATOM 1690 O O . LEU A 1 214 ? -21.307 2.713 14.415 1.00 89.75 214 LEU A O 1
ATOM 1694 N N . ASN A 1 215 ? -22.966 3.695 13.263 1.00 90.19 215 ASN A N 1
ATOM 1695 C CA . ASN A 1 215 ? -23.736 4.113 14.435 1.00 90.19 215 ASN A CA 1
ATOM 1696 C C . ASN A 1 215 ? -24.301 2.928 15.210 1.00 90.19 215 ASN A C 1
ATOM 1698 O O . ASN A 1 215 ? -24.259 2.927 16.438 1.00 90.19 215 ASN A O 1
ATOM 1702 N N . SER A 1 216 ? -24.800 1.912 14.505 1.00 90.25 216 SER A N 1
ATOM 1703 C CA . SER A 1 216 ? -25.265 0.675 15.128 1.00 90.25 216 SER A CA 1
ATOM 1704 C C . SER A 1 216 ? -24.138 -0.016 15.897 1.00 90.25 216 SER A C 1
ATOM 1706 O O . SER A 1 216 ? -24.377 -0.505 16.998 1.00 90.25 216 SER A O 1
ATOM 1708 N N . GLU A 1 217 ? -22.919 -0.045 15.350 1.00 89.06 217 GLU A N 1
ATOM 1709 C CA . GLU A 1 217 ? -21.761 -0.625 16.038 1.00 89.06 217 GLU A CA 1
ATOM 1710 C C . GLU A 1 217 ? -21.314 0.221 17.240 1.00 89.06 217 GLU A C 1
ATOM 1712 O O . GLU A 1 217 ? -20.981 -0.334 18.287 1.00 89.06 217 GLU A O 1
ATOM 1717 N N . TYR A 1 218 ? -21.368 1.554 17.138 1.00 85.12 218 TYR A N 1
ATOM 1718 C CA . TYR A 1 218 ? -21.137 2.455 18.276 1.00 85.12 218 TYR A CA 1
ATOM 1719 C C . TYR A 1 218 ? -22.104 2.177 19.419 1.00 85.12 218 TYR A C 1
ATOM 1721 O O . TYR A 1 218 ? -21.672 1.919 20.543 1.00 85.12 218 TYR A O 1
ATOM 1729 N N . LEU A 1 219 ? -23.402 2.143 19.116 1.00 86.44 219 LEU A N 1
ATOM 1730 C CA . LEU A 1 219 ? -24.436 1.866 20.105 1.00 86.44 219 LEU A CA 1
ATOM 1731 C C . LEU A 1 219 ? -24.232 0.488 20.751 1.00 86.44 219 LEU A C 1
ATOM 1733 O O . LEU A 1 219 ? -24.384 0.345 21.962 1.00 86.44 219 LEU A O 1
ATOM 1737 N N . ARG A 1 220 ? -23.833 -0.518 19.956 1.00 87.81 220 ARG A N 1
ATOM 1738 C CA . ARG A 1 220 ? -23.534 -1.875 20.436 1.00 87.81 220 ARG A CA 1
ATOM 1739 C C . ARG A 1 220 ? -22.365 -1.904 21.426 1.00 87.81 220 ARG A C 1
ATOM 1741 O O . ARG A 1 220 ? -22.441 -2.642 22.405 1.00 87.81 220 ARG A O 1
ATOM 1748 N N . ARG A 1 221 ? -21.286 -1.152 21.170 1.00 84.69 221 ARG A N 1
ATOM 1749 C CA . ARG A 1 221 ? -20.073 -1.154 22.011 1.00 84.69 221 ARG A CA 1
ATOM 1750 C C . ARG A 1 221 ? -20.192 -0.275 23.257 1.00 84.69 221 ARG A C 1
ATOM 1752 O O . ARG A 1 221 ? -19.676 -0.665 24.300 1.00 84.69 221 ARG A O 1
ATOM 1759 N N . HIS A 1 222 ? -20.850 0.880 23.154 1.00 83.12 222 HIS A N 1
ATOM 1760 C CA . HIS A 1 222 ? -20.851 1.903 24.211 1.00 83.12 222 HIS A CA 1
ATOM 1761 C C . HIS A 1 222 ? -22.168 1.986 24.991 1.00 83.12 222 HIS A C 1
ATOM 1763 O O . HIS A 1 222 ? -22.181 2.482 26.112 1.00 83.12 222 HIS A O 1
ATOM 1769 N N . GLY A 1 223 ? -23.270 1.455 24.451 1.00 79.69 223 GLY A N 1
ATOM 1770 C CA . GLY A 1 223 ? -24.557 1.379 25.152 1.00 79.69 223 GLY A CA 1
ATOM 1771 C C . GLY A 1 223 ? -25.292 2.714 25.317 1.00 79.69 223 GLY A C 1
ATOM 1772 O O . GLY A 1 223 ? -26.361 2.737 25.927 1.00 79.69 223 GLY A O 1
ATOM 1773 N N . ASP A 1 224 ? -24.767 3.810 24.766 1.00 77.69 224 ASP A N 1
ATOM 1774 C CA . ASP A 1 224 ? -25.398 5.127 24.773 1.00 77.69 224 ASP A CA 1
ATOM 1775 C C . ASP A 1 224 ? -25.366 5.795 23.391 1.00 77.69 224 ASP A C 1
ATOM 1777 O O . ASP A 1 224 ? -24.657 5.372 22.478 1.00 77.69 224 ASP A O 1
ATOM 1781 N N . LEU A 1 225 ? -26.194 6.832 23.232 1.00 59.19 225 LEU A N 1
ATOM 1782 C CA . LEU A 1 225 ? -26.317 7.576 21.978 1.00 59.19 225 LEU A CA 1
ATOM 1783 C C . LEU A 1 225 ? -25.124 8.504 21.697 1.00 59.19 225 LEU A C 1
ATOM 1785 O O . LEU A 1 225 ? -25.048 8.985 20.576 1.00 59.19 225 LEU A O 1
ATOM 1789 N N . GLY A 1 226 ? -24.216 8.740 22.654 1.00 65.06 226 GLY A N 1
ATOM 1790 C CA . GLY A 1 226 ? -23.009 9.572 22.554 1.00 65.06 226 GLY A CA 1
ATOM 1791 C C . GLY A 1 226 ? -22.994 10.648 21.459 1.00 65.06 226 GLY A C 1
ATOM 1792 O O . GLY A 1 226 ? -23.963 11.374 21.244 1.00 65.06 226 GLY A O 1
ATOM 1793 N N . GLU A 1 227 ? -21.871 10.767 20.750 1.00 67.50 227 GLU A N 1
ATOM 1794 C CA . GLU A 1 227 ? -21.825 11.479 19.468 1.00 67.50 227 GLU A CA 1
ATOM 1795 C C . GLU A 1 227 ? -21.982 10.463 18.331 1.00 67.50 227 GLU A C 1
ATOM 1797 O O . GLU A 1 227 ? -20.994 9.918 17.814 1.00 67.50 227 GLU A O 1
ATOM 1802 N N . LEU A 1 228 ? -23.227 10.181 17.932 1.00 70.75 228 LEU A N 1
ATOM 1803 C CA . LEU A 1 228 ? -23.489 9.422 16.707 1.00 70.75 228 LEU A CA 1
ATOM 1804 C C . LEU A 1 228 ? -22.803 10.094 15.515 1.00 70.75 228 LEU A C 1
ATOM 1806 O O . LEU A 1 228 ? -22.798 11.316 15.366 1.00 70.75 228 LEU A O 1
ATOM 1810 N N . PHE A 1 229 ? -22.221 9.277 14.647 1.00 73.12 229 PHE A N 1
ATOM 1811 C CA . PHE A 1 229 ? -21.692 9.728 13.376 1.00 73.12 229 PHE A CA 1
ATOM 1812 C C . PHE A 1 229 ? -22.857 10.223 12.528 1.00 73.12 229 PHE A C 1
ATOM 1814 O O . PHE A 1 229 ? -23.741 9.459 12.156 1.00 73.12 229 PHE A O 1
ATOM 1821 N N . THR A 1 230 ? -22.898 11.511 12.226 1.00 74.00 230 THR A N 1
ATOM 1822 C CA . THR A 1 230 ? -23.973 12.069 11.398 1.00 74.00 230 THR A CA 1
ATOM 1823 C C . THR A 1 230 ? -23.680 11.920 9.910 1.00 74.00 230 THR A C 1
ATOM 1825 O O . THR A 1 230 ? -24.509 12.304 9.091 1.00 74.00 230 THR A O 1
ATOM 1828 N N . GLY A 1 231 ? -22.496 11.410 9.544 1.00 56.84 231 GLY A N 1
ATOM 1829 C CA . GLY A 1 231 ? -22.011 11.421 8.164 1.00 56.84 231 GLY A CA 1
ATOM 1830 C C . GLY A 1 231 ? -21.784 12.810 7.598 1.00 56.84 231 GLY A C 1
ATOM 1831 O O . GLY A 1 231 ? -21.335 12.933 6.465 1.00 56.84 231 GLY A O 1
ATOM 1832 N N . VAL A 1 232 ? -22.031 13.851 8.398 1.00 47.59 232 VAL A N 1
ATOM 1833 C CA . VAL A 1 232 ? -21.533 15.190 8.143 1.00 47.59 232 VAL A CA 1
ATOM 1834 C C . VAL A 1 232 ? -20.036 15.146 8.439 1.00 47.59 232 VAL A C 1
ATOM 1836 O O . VAL A 1 232 ? -19.541 15.706 9.410 1.00 47.59 232 VAL A O 1
ATOM 1839 N N . GLY A 1 233 ? -19.295 14.480 7.556 1.00 41.22 233 GLY A N 1
ATOM 1840 C CA . GLY A 1 233 ? -18.201 15.217 6.972 1.00 41.22 233 GLY A CA 1
ATOM 1841 C C . GLY A 1 233 ? -18.875 16.438 6.364 1.00 41.22 233 GLY A C 1
ATOM 1842 O O . GLY A 1 233 ? -19.748 16.314 5.508 1.00 41.22 233 GLY A O 1
ATOM 1843 N N . SER A 1 234 ? -18.568 17.617 6.891 1.00 29.16 234 SER A N 1
ATOM 1844 C CA . SER A 1 234 ? -18.501 18.809 6.052 1.00 29.16 234 SER A CA 1
ATOM 1845 C C . SER A 1 234 ? -18.123 18.353 4.653 1.00 29.16 234 SER A C 1
ATOM 1847 O O . SER A 1 234 ? -17.020 17.827 4.585 1.00 29.16 234 SER A O 1
ATOM 1849 N N . GLU A 1 235 ? -18.983 18.479 3.627 1.00 25.80 235 GLU A N 1
ATOM 1850 C CA . GLU A 1 235 ? -18.759 17.951 2.266 1.00 25.80 235 GLU A CA 1
ATOM 1851 C C . GLU A 1 235 ? -17.343 17.379 2.063 1.00 25.80 235 GLU A C 1
ATOM 1853 O O . GLU A 1 235 ? -17.114 16.253 2.464 1.00 25.80 235 GLU A O 1
ATOM 1858 N N . PRO A 1 236 ? -16.352 18.066 1.515 1.00 31.34 236 PRO A N 1
ATOM 1859 C CA . PRO A 1 236 ? -15.255 18.644 2.309 1.00 31.34 236 PRO A CA 1
ATOM 1860 C C . PRO A 1 236 ? -15.517 20.083 2.805 1.00 31.34 236 PRO A C 1
ATOM 1862 O O . PRO A 1 236 ? -14.611 20.884 2.710 1.00 31.34 236 PRO A O 1
ATOM 1865 N N . GLU A 1 237 ? -16.759 20.496 3.109 1.00 25.12 237 GLU A N 1
ATOM 1866 C CA . GLU A 1 237 ? -17.287 21.746 2.516 1.00 25.12 237 GLU A CA 1
ATOM 1867 C C . GLU A 1 237 ? -17.049 21.602 0.968 1.00 25.12 237 GLU A C 1
ATOM 1869 O O . GLU A 1 237 ? -16.634 20.556 0.471 1.00 25.12 237 GLU A O 1
ATOM 1874 N N . ALA A 1 238 ? -17.140 22.600 0.105 1.00 25.03 238 ALA A N 1
ATOM 1875 C CA . ALA A 1 238 ? -15.960 22.648 -0.766 1.00 25.03 238 ALA A CA 1
ATOM 1876 C C . ALA A 1 238 ? -14.795 22.697 0.240 1.00 25.03 238 ALA A C 1
ATOM 1878 O O . ALA A 1 238 ? -14.945 23.433 1.204 1.00 25.03 238 ALA A O 1
ATOM 1879 N N . LEU A 1 239 ? -13.659 22.007 0.085 1.00 31.38 239 LEU A N 1
ATOM 1880 C CA . LEU A 1 239 ? -12.448 22.615 0.642 1.00 31.38 239 LEU A CA 1
ATOM 1881 C C . LEU A 1 239 ? -12.519 23.997 0.010 1.00 31.38 239 LEU A C 1
ATOM 1883 O O . LEU A 1 239 ? -12.307 24.057 -1.196 1.00 31.38 239 LEU A O 1
ATOM 1887 N N . GLU A 1 240 ? -13.015 25.004 0.737 1.00 26.25 240 GLU A N 1
ATOM 1888 C CA . GLU A 1 240 ? -13.886 26.073 0.232 1.00 26.25 240 GLU A CA 1
ATOM 1889 C C . GLU A 1 240 ? -13.054 27.040 -0.558 1.00 26.25 240 GLU A C 1
ATOM 1891 O O . GLU A 1 240 ? -12.744 28.119 -0.092 1.00 26.25 240 GLU A O 1
ATOM 1896 N N . SER A 1 241 ? -12.421 26.567 -1.623 1.00 29.97 241 SER A N 1
ATOM 1897 C CA . SER A 1 241 ? -11.016 26.893 -1.774 1.00 29.97 241 SER A CA 1
ATOM 1898 C C . SER A 1 241 ? -10.341 27.127 -0.400 1.00 29.97 241 SER A C 1
ATOM 1900 O O . SER A 1 241 ? -9.685 28.141 -0.196 1.00 29.97 241 SER A O 1
ATOM 1902 N N . THR A 1 242 ? -10.434 26.210 0.575 1.00 30.41 242 THR A N 1
ATOM 1903 C CA . THR A 1 242 ? -9.513 26.226 1.710 1.00 30.41 242 THR A CA 1
ATOM 1904 C C . THR A 1 242 ? -8.134 25.726 1.228 1.00 30.41 242 THR A C 1
ATOM 1906 O O . THR A 1 242 ? -7.343 25.154 1.958 1.00 30.41 242 THR A O 1
ATOM 1909 N N . THR A 1 243 ? -7.732 26.173 0.033 1.00 34.69 243 THR A N 1
ATOM 1910 C CA . THR A 1 243 ? -6.664 27.182 -0.089 1.00 34.69 243 THR A CA 1
ATOM 1911 C C . THR A 1 243 ? -6.676 28.323 0.958 1.00 34.69 243 THR A C 1
ATOM 1913 O O . THR A 1 243 ? -6.005 29.331 0.765 1.00 34.69 243 THR A O 1
ATOM 1916 N N . ALA A 1 244 ? -7.216 28.136 2.165 1.00 38.38 244 ALA A N 1
ATOM 1917 C CA . ALA A 1 244 ? -6.493 28.439 3.375 1.00 38.38 244 ALA A CA 1
ATOM 1918 C C . ALA A 1 244 ? -5.244 27.553 3.346 1.00 38.38 244 ALA A C 1
ATOM 1920 O O . ALA A 1 244 ? -5.081 26.578 4.074 1.00 38.38 244 ALA A O 1
ATOM 1921 N N . SER A 1 245 ? -4.322 27.925 2.451 1.00 49.06 245 SER A N 1
ATOM 1922 C CA . SER A 1 245 ? -2.919 27.998 2.775 1.00 49.06 245 SER A CA 1
ATOM 1923 C C . SER A 1 245 ? -2.844 28.119 4.286 1.00 49.06 245 SER A C 1
ATOM 1925 O O . SER A 1 245 ? -3.255 29.167 4.785 1.00 49.06 245 SER A O 1
ATOM 1927 N N . PHE A 1 246 ? -2.377 27.077 4.992 1.00 53.44 246 PHE A N 1
ATOM 1928 C CA . PHE A 1 246 ? -1.945 27.250 6.376 1.00 53.44 246 PHE A CA 1
ATOM 1929 C C . PHE A 1 246 ? -1.249 28.601 6.417 1.00 53.44 246 PHE A C 1
ATOM 1931 O O . PHE A 1 246 ? -0.308 28.817 5.641 1.00 53.44 246 PHE A O 1
ATOM 1938 N N . ASP A 1 247 ? -1.776 29.555 7.175 1.00 63.53 247 ASP A N 1
ATOM 1939 C CA . ASP A 1 247 ? -1.120 30.847 7.213 1.00 63.53 247 ASP A CA 1
ATOM 1940 C C . ASP A 1 247 ? 0.329 30.615 7.676 1.00 63.53 247 ASP A C 1
ATOM 1942 O O . ASP A 1 247 ? 0.658 29.578 8.272 1.00 63.53 247 ASP A O 1
ATOM 1946 N N . SER A 1 248 ? 1.247 31.517 7.320 1.00 67.19 248 SER A N 1
ATOM 1947 C CA . SER A 1 248 ? 2.667 31.304 7.646 1.00 67.19 248 SER A CA 1
ATOM 1948 C C . SER A 1 248 ? 2.841 30.971 9.131 1.00 67.19 248 SER A C 1
ATOM 1950 O O . SER A 1 248 ? 3.571 30.048 9.467 1.00 67.19 248 SER A O 1
ATOM 1952 N N . ARG A 1 249 ? 2.049 31.618 9.998 1.00 75.12 249 ARG A N 1
ATOM 1953 C CA . ARG A 1 249 ? 2.060 31.409 11.449 1.00 75.12 249 ARG A CA 1
ATOM 1954 C C . ARG A 1 249 ? 1.706 29.983 11.855 1.00 75.12 249 ARG A C 1
ATOM 1956 O O . ARG A 1 249 ? 2.387 29.424 12.706 1.00 75.12 249 ARG A O 1
ATOM 1963 N N . THR A 1 250 ? 0.675 29.381 11.271 1.00 73.81 250 THR A N 1
ATOM 1964 C CA . THR A 1 250 ? 0.274 28.005 11.588 1.00 73.81 250 THR A CA 1
ATOM 1965 C C . THR A 1 250 ? 1.333 27.019 11.108 1.00 73.81 250 THR A C 1
ATOM 1967 O O . THR A 1 250 ? 1.675 26.087 11.835 1.00 73.81 250 THR A O 1
ATOM 1970 N N . ARG A 1 251 ? 1.929 27.248 9.928 1.00 70.00 251 ARG A N 1
ATOM 1971 C CA . ARG A 1 251 ? 3.057 26.428 9.448 1.00 70.00 251 ARG A CA 1
ATOM 1972 C C . ARG A 1 251 ? 4.261 26.530 10.382 1.00 70.00 251 ARG A C 1
ATOM 1974 O O . ARG A 1 251 ? 4.848 25.505 10.725 1.00 70.00 251 ARG A O 1
ATOM 1981 N N . ASP A 1 252 ? 4.589 27.742 10.814 1.00 74.56 252 ASP A N 1
ATOM 1982 C CA . ASP A 1 252 ? 5.696 28.013 11.730 1.00 74.56 252 ASP A CA 1
ATOM 1983 C C . ASP A 1 252 ? 5.443 27.395 13.107 1.00 74.56 252 ASP A C 1
ATOM 1985 O O . ASP A 1 252 ? 6.349 26.808 13.691 1.00 74.56 252 ASP A O 1
ATOM 1989 N N . ALA A 1 253 ? 4.202 27.436 13.599 1.00 81.94 253 ALA A N 1
ATOM 1990 C CA . ALA A 1 253 ? 3.808 26.810 14.857 1.00 81.94 253 ALA A CA 1
ATOM 1991 C C . ALA A 1 253 ? 3.922 25.278 14.803 1.00 81.94 253 ALA A C 1
ATOM 1993 O O . ALA A 1 253 ? 4.460 24.670 15.730 1.00 81.94 253 ALA A O 1
ATOM 1994 N N . ILE A 1 254 ? 3.476 24.651 13.709 1.00 77.06 254 ILE A N 1
ATOM 1995 C CA . ILE A 1 254 ? 3.620 23.204 13.494 1.00 77.06 254 ILE A CA 1
ATOM 1996 C C . ILE A 1 254 ? 5.103 22.826 13.393 1.00 77.06 254 ILE A C 1
ATOM 1998 O O . ILE A 1 254 ? 5.548 21.865 14.022 1.00 77.06 254 ILE A O 1
ATOM 2002 N N . LEU A 1 255 ? 5.897 23.596 12.645 1.00 75.06 255 LEU A N 1
ATOM 2003 C CA . LEU A 1 255 ? 7.335 23.363 12.540 1.00 75.06 255 LEU A CA 1
ATOM 2004 C C . LEU A 1 255 ? 8.024 23.513 13.904 1.00 75.06 255 LEU A C 1
ATOM 2006 O O . LEU A 1 255 ? 8.827 22.663 14.283 1.00 75.06 255 LEU A O 1
ATOM 2010 N N . ALA A 1 256 ? 7.686 24.553 14.666 1.00 81.81 256 ALA A N 1
ATOM 2011 C CA . ALA A 1 256 ? 8.211 24.785 16.007 1.00 81.81 256 ALA A CA 1
ATOM 2012 C C . ALA A 1 256 ? 7.827 23.661 16.978 1.00 81.81 256 ALA A C 1
ATOM 2014 O O . ALA A 1 256 ? 8.644 23.268 17.808 1.00 81.81 256 ALA A O 1
ATOM 2015 N N . PHE A 1 257 ? 6.619 23.104 16.854 1.00 84.31 257 PHE A N 1
ATOM 2016 C CA . PHE A 1 257 ? 6.166 21.963 17.645 1.00 84.31 257 PHE A CA 1
ATOM 2017 C C . PHE A 1 257 ? 7.047 20.724 17.426 1.00 84.31 257 PHE A C 1
ATOM 2019 O O . PHE A 1 257 ? 7.528 20.134 18.395 1.00 84.31 257 PHE A O 1
ATOM 2026 N N . PHE A 1 258 ? 7.331 20.369 16.169 1.00 78.56 258 PHE A N 1
ATOM 2027 C CA . PHE A 1 258 ? 8.174 19.212 15.842 1.00 78.56 258 PHE A CA 1
ATOM 2028 C C . PHE A 1 258 ? 9.681 19.464 16.008 1.00 78.56 258 PHE A C 1
ATOM 2030 O O . PHE A 1 258 ? 10.441 18.505 16.101 1.00 78.56 258 PHE A O 1
ATOM 2037 N N . LYS A 1 259 ? 10.120 20.726 16.109 1.00 78.44 259 LYS A N 1
ATOM 2038 C CA . LYS A 1 259 ? 11.516 21.108 16.402 1.00 78.44 259 LYS A CA 1
ATOM 2039 C C . LYS A 1 259 ? 11.864 21.171 17.893 1.00 78.44 259 LYS A C 1
ATOM 2041 O O . LYS A 1 259 ? 12.999 21.503 18.235 1.00 78.44 259 LYS A O 1
ATOM 2046 N N . ARG A 1 260 ? 10.922 20.879 18.794 1.00 82.00 260 ARG A N 1
ATOM 2047 C CA . ARG A 1 260 ? 11.193 20.838 20.241 1.00 82.00 260 ARG A CA 1
ATOM 2048 C C . ARG A 1 260 ? 12.253 19.790 20.570 1.00 82.00 260 ARG A C 1
ATOM 2050 O O . ARG A 1 260 ? 12.250 18.717 19.978 1.00 82.00 260 ARG A O 1
ATOM 2057 N N . SER A 1 261 ? 13.089 20.068 21.570 1.00 81.75 261 SER A N 1
ATOM 2058 C CA . SER A 1 261 ? 14.167 19.171 22.022 1.00 81.75 261 SER A CA 1
ATOM 2059 C C . SER A 1 261 ? 13.683 17.750 22.320 1.00 81.75 261 SER A C 1
ATOM 2061 O O . SER A 1 261 ? 14.340 16.782 21.959 1.00 81.75 261 SER A O 1
ATOM 2063 N N . TYR A 1 262 ? 12.488 17.604 22.902 1.00 81.56 262 TYR A N 1
ATOM 2064 C CA . TYR A 1 262 ? 11.877 16.293 23.129 1.00 81.56 262 TYR A CA 1
ATOM 2065 C C . TYR A 1 262 ? 11.770 15.462 21.840 1.00 81.56 262 TYR A C 1
ATOM 2067 O O . TYR A 1 262 ? 12.161 14.300 21.830 1.00 81.56 262 TYR A O 1
ATOM 2075 N N . SER A 1 263 ? 11.325 16.081 20.744 1.00 77.69 263 SER A N 1
ATOM 2076 C CA . SER A 1 263 ? 11.126 15.457 19.429 1.00 77.69 263 SER A CA 1
ATOM 2077 C C . SER A 1 263 ? 12.431 15.122 18.695 1.00 77.69 263 SER A C 1
ATOM 2079 O O . SER A 1 263 ? 12.395 14.430 17.679 1.00 77.69 263 SER A O 1
ATOM 2081 N N . LYS A 1 264 ? 13.570 15.623 19.189 1.00 80.06 264 LYS A N 1
ATOM 2082 C CA . LYS A 1 264 ? 14.904 15.390 18.625 1.00 80.06 264 LYS A CA 1
ATOM 2083 C C . LYS A 1 264 ? 15.603 14.171 19.222 1.00 80.06 264 LYS A C 1
ATOM 2085 O O . LYS A 1 264 ? 16.543 13.658 18.626 1.00 80.06 264 LYS A O 1
ATOM 2090 N N . ARG A 1 265 ? 15.168 13.695 20.393 1.00 83.88 265 ARG A N 1
ATOM 2091 C CA . ARG A 1 265 ? 15.837 12.605 21.116 1.00 83.88 265 ARG A CA 1
ATOM 2092 C C . ARG A 1 265 ? 15.744 11.292 20.348 1.00 83.88 265 ARG A C 1
ATOM 2094 O O . ARG A 1 265 ? 14.659 10.825 20.037 1.00 83.88 265 ARG A O 1
ATOM 2101 N N . VAL A 1 266 ? 16.868 10.625 20.147 1.00 83.44 266 VAL A N 1
ATOM 2102 C CA . VAL A 1 266 ? 16.919 9.365 19.401 1.00 83.44 266 VAL A CA 1
ATOM 2103 C C . VAL A 1 266 ? 16.021 8.266 19.999 1.00 83.44 266 VAL A C 1
ATOM 2105 O O . VAL A 1 266 ? 15.364 7.533 19.267 1.00 83.44 266 VAL A O 1
ATOM 2108 N N . TRP A 1 267 ? 15.900 8.203 21.328 1.00 85.31 267 TRP A N 1
ATOM 2109 C CA . TRP A 1 267 ? 15.045 7.223 22.005 1.00 85.31 267 TRP A CA 1
ATOM 2110 C C . TRP A 1 267 ? 13.551 7.478 21.824 1.00 85.31 267 TRP A C 1
ATOM 2112 O O . TRP A 1 267 ? 12.801 6.513 21.702 1.00 85.31 267 TRP A O 1
ATOM 2122 N N . ILE A 1 268 ? 13.107 8.740 21.699 1.00 81.25 268 ILE A N 1
ATOM 2123 C CA . ILE A 1 268 ? 11.677 9.006 21.472 1.00 81.25 268 ILE A CA 1
ATOM 2124 C C . ILE A 1 268 ? 11.215 8.406 20.143 1.00 81.25 268 ILE A C 1
ATOM 2126 O O . ILE A 1 268 ? 10.067 8.006 19.981 1.00 81.25 268 ILE A O 1
ATOM 2130 N N . LEU A 1 269 ? 12.137 8.298 19.191 1.00 75.75 269 LEU A N 1
ATOM 2131 C CA . LEU A 1 269 ? 11.880 7.745 17.876 1.00 75.75 269 LEU A CA 1
ATOM 2132 C C . LEU A 1 269 ? 11.613 6.237 17.951 1.00 75.75 269 LEU A C 1
ATOM 2134 O O . LEU A 1 269 ? 10.699 5.744 17.290 1.00 75.75 269 LEU A O 1
ATOM 2138 N N . GLN A 1 270 ? 12.362 5.527 18.798 1.00 78.62 270 GLN A N 1
ATOM 2139 C CA . GLN A 1 270 ? 12.129 4.119 19.108 1.00 78.62 270 GLN A CA 1
ATOM 2140 C C . GLN A 1 270 ? 10.827 3.929 19.900 1.00 78.62 270 GLN A C 1
ATOM 2142 O O . GLN A 1 270 ? 10.016 3.079 19.544 1.00 78.62 270 GLN A O 1
ATOM 2147 N N . GLU A 1 271 ? 10.601 4.736 20.939 1.00 82.25 271 GLU A N 1
ATOM 2148 C CA . GLU A 1 271 ? 9.412 4.670 21.802 1.00 82.25 271 GLU A CA 1
ATOM 2149 C C . GLU A 1 271 ? 8.118 4.885 21.001 1.00 82.25 271 GLU A C 1
ATOM 2151 O O . GLU A 1 271 ? 7.175 4.093 21.083 1.00 82.25 271 GLU A O 1
ATOM 2156 N N . LEU A 1 272 ? 8.085 5.923 20.159 1.00 75.44 272 LEU A N 1
ATOM 2157 C CA . LEU A 1 272 ? 6.959 6.180 19.266 1.00 75.44 272 LEU A CA 1
ATOM 2158 C C . LEU A 1 272 ? 6.771 5.037 18.281 1.00 75.44 272 LEU A C 1
ATOM 2160 O O . LEU A 1 272 ? 5.638 4.637 18.041 1.00 75.44 272 LEU A O 1
ATOM 2164 N N . PHE A 1 273 ? 7.848 4.480 17.734 1.00 71.94 273 PHE A N 1
ATOM 2165 C CA . PHE A 1 273 ? 7.756 3.397 16.767 1.00 71.94 273 PHE A CA 1
ATOM 2166 C C . PHE A 1 273 ? 7.228 2.093 17.390 1.00 71.94 273 PHE A C 1
ATOM 2168 O O . PHE A 1 273 ? 6.291 1.507 16.849 1.00 71.94 273 PHE A O 1
ATOM 2175 N N . LEU A 1 274 ? 7.760 1.679 18.544 1.00 72.94 274 LEU A N 1
ATOM 2176 C CA . LEU A 1 274 ? 7.416 0.420 19.220 1.00 72.94 274 LEU A CA 1
ATOM 2177 C C . LEU A 1 274 ? 6.101 0.458 20.007 1.00 72.94 274 LEU A C 1
ATOM 2179 O O . LEU A 1 274 ? 5.559 -0.595 20.336 1.00 72.94 274 LEU A O 1
ATOM 2183 N N . SER A 1 275 ? 5.583 1.641 20.337 1.00 74.06 275 SER A N 1
ATOM 2184 C CA . SER A 1 275 ? 4.318 1.759 21.073 1.00 74.06 275 SER A CA 1
ATOM 2185 C C . SER A 1 275 ? 3.149 1.080 20.338 1.00 74.06 275 SER A C 1
ATOM 2187 O O . SER A 1 275 ? 3.098 1.063 19.116 1.00 74.06 275 SER A O 1
ATOM 2189 N N . GLN A 1 276 ? 2.165 0.530 21.047 1.00 67.25 276 GLN A N 1
ATOM 2190 C CA . GLN A 1 276 ? 0.913 0.105 20.393 1.00 67.25 276 GLN A CA 1
ATOM 2191 C C . GLN A 1 276 ? -0.048 1.283 20.213 1.00 67.25 276 GLN A C 1
ATOM 2193 O O . GLN A 1 276 ? -0.687 1.400 19.175 1.00 67.25 276 GLN A O 1
ATOM 2198 N N . LYS A 1 277 ? -0.093 2.168 21.213 1.00 67.25 277 LYS A N 1
ATOM 2199 C CA . LYS A 1 277 ? -0.780 3.461 21.205 1.00 67.25 277 LYS A CA 1
ATOM 2200 C C . LYS A 1 277 ? 0.032 4.478 21.988 1.00 67.25 277 LYS A C 1
ATOM 2202 O O . LYS A 1 277 ? 0.764 4.104 22.908 1.00 67.25 277 LYS A O 1
ATOM 2207 N N . TYR A 1 278 ? -0.121 5.753 21.657 1.00 76.88 278 TYR A N 1
ATOM 2208 C CA . TYR A 1 278 ? 0.496 6.844 22.406 1.00 76.88 278 TYR A CA 1
ATOM 2209 C C . TYR A 1 278 ? -0.368 8.106 22.373 1.00 76.88 278 TYR A C 1
ATOM 2211 O O . TYR A 1 278 ? -1.249 8.267 21.535 1.00 76.88 278 TYR A O 1
ATOM 2219 N N . ILE A 1 279 ? -0.104 9.018 23.304 1.00 78.25 279 ILE A N 1
ATOM 2220 C CA . ILE A 1 279 ? -0.684 10.361 23.311 1.00 78.25 279 ILE A CA 1
ATOM 2221 C C . ILE A 1 279 ? 0.447 11.378 23.406 1.00 78.25 279 ILE A C 1
ATOM 2223 O O . ILE A 1 279 ? 1.426 11.171 24.123 1.00 78.25 279 ILE A O 1
ATOM 2227 N N . VAL A 1 280 ? 0.319 12.487 22.688 1.00 81.00 280 VAL A N 1
ATOM 2228 C CA . VAL A 1 280 ? 1.242 13.615 22.779 1.00 81.00 280 VAL A CA 1
ATOM 2229 C C . VAL A 1 280 ? 0.598 14.704 23.617 1.00 81.00 280 VAL A C 1
ATOM 2231 O O . VAL A 1 280 ? -0.442 15.254 23.263 1.00 81.00 280 VAL A O 1
ATOM 2234 N N . ILE A 1 281 ? 1.235 15.026 24.739 1.00 79.81 281 ILE A N 1
ATOM 2235 C CA . ILE A 1 281 ? 0.767 16.055 25.664 1.00 79.81 281 ILE A CA 1
ATOM 2236 C C . ILE A 1 281 ? 1.613 17.314 25.473 1.00 79.81 281 ILE A C 1
ATOM 2238 O O . ILE A 1 281 ? 2.842 17.278 25.512 1.00 79.81 281 ILE A O 1
ATOM 2242 N N . CYS A 1 282 ? 0.949 18.448 25.272 1.00 80.00 282 CYS A N 1
ATOM 2243 C CA . CYS A 1 282 ? 1.569 19.760 25.146 1.00 80.00 282 CYS A CA 1
ATOM 2244 C C . CYS A 1 282 ? 0.832 20.766 26.036 1.00 80.00 282 CYS A C 1
ATOM 2246 O O . CYS A 1 282 ? -0.166 21.367 25.630 1.00 80.00 282 CYS A O 1
ATOM 2248 N N . GLY A 1 283 ? 1.338 20.970 27.255 1.00 83.19 283 GLY A N 1
ATOM 2249 C CA . GLY A 1 283 ? 0.645 21.776 28.260 1.00 83.19 283 GLY A CA 1
ATOM 2250 C C . GLY A 1 283 ? -0.686 21.124 28.637 1.00 83.19 283 GLY A C 1
ATOM 2251 O O . GLY A 1 283 ? -0.709 19.957 29.007 1.00 83.19 283 GLY A O 1
ATOM 2252 N N . SER A 1 284 ? -1.794 21.857 28.506 1.00 83.94 284 SER A N 1
ATOM 2253 C CA . SER A 1 284 ? -3.151 21.341 28.750 1.00 83.94 284 SER A CA 1
ATOM 2254 C C . SER A 1 284 ? -3.788 20.639 27.545 1.00 83.94 284 SER A C 1
ATOM 2256 O O . SER A 1 284 ? -4.936 20.207 27.622 1.00 83.94 284 SER A O 1
ATOM 2258 N N . LYS A 1 285 ? -3.085 20.557 26.409 1.00 80.38 285 LYS A N 1
ATOM 2259 C CA . LYS A 1 285 ? -3.591 19.933 25.182 1.00 80.38 285 LYS A CA 1
ATOM 2260 C C . LYS A 1 285 ? -3.068 18.509 25.047 1.00 80.38 285 LYS A C 1
ATOM 2262 O O . LYS A 1 285 ? -1.894 18.253 25.308 1.00 80.38 285 LYS A O 1
ATOM 2267 N N . ILE A 1 286 ? -3.943 17.615 24.601 1.00 75.19 286 ILE A N 1
ATOM 2268 C CA . ILE A 1 286 ? -3.659 16.204 24.343 1.00 75.19 286 ILE A CA 1
ATOM 2269 C C . ILE A 1 286 ? -3.969 15.943 22.871 1.00 75.19 286 ILE A C 1
ATOM 2271 O O . ILE A 1 286 ? -5.008 16.377 22.379 1.00 75.19 286 ILE A O 1
ATOM 2275 N N . ILE A 1 287 ? -3.053 15.272 22.182 1.00 76.12 287 ILE A N 1
ATOM 2276 C CA . ILE A 1 287 ? -3.196 14.826 20.797 1.00 76.12 287 ILE A CA 1
ATOM 2277 C C . ILE A 1 287 ? -3.080 13.305 20.817 1.00 76.12 287 ILE A C 1
ATOM 2279 O O . ILE A 1 287 ? -2.109 12.778 21.364 1.00 76.12 287 ILE A O 1
ATOM 2283 N N . THR A 1 288 ? -4.059 12.597 20.264 1.00 76.56 288 THR A N 1
ATOM 2284 C CA . THR A 1 288 ? -3.961 11.139 20.122 1.00 76.56 288 THR A CA 1
ATOM 2285 C C . THR A 1 288 ? -2.972 10.771 19.014 1.00 76.56 288 THR A C 1
ATOM 2287 O O . THR A 1 288 ? -2.612 11.601 18.177 1.00 76.56 288 THR A O 1
ATOM 2290 N N . ASP A 1 289 ? -2.487 9.537 19.019 1.00 66.81 289 ASP A N 1
ATOM 2291 C CA . ASP A 1 289 ? -1.646 8.996 17.954 1.00 66.81 289 ASP A CA 1
ATOM 2292 C C . ASP A 1 289 ? -2.332 9.073 16.584 1.00 66.81 289 ASP A C 1
ATOM 2294 O O . ASP A 1 289 ? -1.723 9.523 15.608 1.00 66.81 289 ASP A O 1
ATOM 2298 N N . ASP A 1 290 ? -3.619 8.744 16.549 1.00 62.34 290 ASP A N 1
ATOM 2299 C CA . ASP A 1 290 ? -4.464 8.849 15.367 1.00 62.34 290 ASP A CA 1
ATOM 2300 C C . ASP A 1 290 ? -4.622 10.318 14.888 1.00 62.34 290 ASP A C 1
ATOM 2302 O O . ASP A 1 290 ? -4.426 10.606 13.702 1.00 62.34 290 ASP A O 1
ATOM 2306 N N . ASP A 1 291 ? -4.901 11.277 15.788 1.00 65.38 291 ASP A N 1
ATOM 2307 C CA . ASP A 1 291 ? -5.059 12.706 15.437 1.00 65.38 291 ASP A CA 1
ATOM 2308 C C . ASP A 1 291 ? -3.756 13.305 14.900 1.00 65.38 291 ASP A C 1
ATOM 2310 O O . ASP A 1 291 ? -3.737 14.090 13.945 1.00 65.38 291 ASP A O 1
ATOM 2314 N N . LEU A 1 292 ? -2.638 12.918 15.515 1.00 74.25 292 LEU A N 1
ATOM 2315 C CA . LEU A 1 292 ? -1.316 13.351 15.095 1.00 74.25 292 LEU A CA 1
ATOM 2316 C C . LEU A 1 292 ? -0.991 12.831 13.691 1.00 74.25 292 LEU A C 1
ATOM 2318 O O . LEU A 1 292 ? -0.440 13.566 12.867 1.00 74.25 292 LEU A O 1
ATOM 2322 N N . HIS A 1 293 ? -1.358 11.582 13.404 1.00 66.38 293 HIS A N 1
ATOM 2323 C CA . HIS A 1 293 ? -1.203 10.969 12.092 1.00 66.38 293 HIS A CA 1
ATOM 2324 C C . HIS A 1 293 ? -2.061 11.661 11.023 1.00 66.38 293 HIS A C 1
ATOM 2326 O O . HIS A 1 293 ? -1.535 12.048 9.975 1.00 66.38 293 HIS A O 1
ATOM 2332 N N . ALA A 1 294 ? -3.349 11.886 11.295 1.00 60.88 294 ALA A N 1
ATOM 2333 C CA . ALA A 1 294 ? -4.251 12.598 10.389 1.00 60.88 294 ALA A CA 1
ATOM 2334 C C . ALA A 1 294 ? -3.735 14.012 10.069 1.00 60.88 294 ALA A C 1
ATOM 2336 O O . ALA A 1 294 ? -3.663 14.404 8.900 1.00 60.88 294 ALA A O 1
ATOM 2337 N N . GLY A 1 295 ? -3.269 14.744 11.088 1.00 66.94 295 GLY A N 1
ATOM 2338 C CA . GLY A 1 295 ? -2.655 16.061 10.916 1.00 66.94 295 GLY A CA 1
ATOM 2339 C C . GLY A 1 295 ? -1.404 16.030 10.030 1.00 66.94 295 GLY A C 1
ATOM 2340 O O . GLY A 1 295 ? -1.259 16.852 9.123 1.00 66.94 295 GLY A O 1
ATOM 2341 N N . ILE A 1 296 ? -0.516 15.050 10.229 1.00 67.19 296 ILE A N 1
ATOM 2342 C CA . ILE A 1 296 ? 0.677 14.860 9.388 1.00 67.19 296 ILE A CA 1
ATOM 2343 C C . ILE A 1 296 ? 0.293 14.541 7.936 1.00 67.19 296 ILE A C 1
ATOM 2345 O O . ILE A 1 296 ? 0.904 15.081 7.008 1.00 67.19 296 ILE A O 1
ATOM 2349 N N . ASN A 1 297 ? -0.733 13.720 7.713 1.00 59.66 297 ASN A N 1
ATOM 2350 C CA . ASN A 1 297 ? -1.204 13.380 6.369 1.00 59.66 297 ASN A CA 1
ATOM 2351 C C . ASN A 1 297 ? -1.812 14.568 5.641 1.00 59.66 297 ASN A C 1
ATOM 2353 O O . ASN A 1 297 ? -1.478 14.792 4.475 1.00 59.66 297 ASN A O 1
ATOM 2357 N N . ALA A 1 298 ? -2.612 15.380 6.332 1.00 60.16 298 ALA A N 1
ATOM 2358 C CA . ALA A 1 298 ? -3.121 16.627 5.781 1.00 60.16 298 ALA A CA 1
ATOM 2359 C C . ALA A 1 298 ? -1.959 17.516 5.306 1.00 60.16 298 ALA A C 1
ATOM 2361 O O . ALA A 1 298 ? -1.917 17.912 4.141 1.00 60.16 298 ALA A O 1
ATOM 2362 N N . ILE A 1 299 ? -0.933 17.727 6.143 1.00 61.19 299 ILE A N 1
ATOM 2363 C CA . ILE A 1 299 ? 0.271 18.500 5.779 1.00 61.19 299 ILE A CA 1
ATOM 2364 C C . ILE A 1 299 ? 0.951 17.933 4.519 1.00 61.19 299 ILE A C 1
ATOM 2366 O O . ILE A 1 299 ? 1.426 18.695 3.669 1.00 61.19 299 ILE A O 1
ATOM 2370 N N . LYS A 1 300 ? 0.979 16.604 4.347 1.00 53.19 300 LYS A N 1
ATOM 2371 C CA . LYS A 1 300 ? 1.527 15.967 3.140 1.00 53.19 300 LYS A CA 1
ATOM 2372 C C . LYS A 1 300 ? 0.687 16.234 1.896 1.00 53.19 300 LYS A C 1
ATOM 2374 O O . LYS A 1 300 ? 1.275 16.571 0.867 1.00 53.19 300 LYS A O 1
ATOM 2379 N N . VAL A 1 301 ? -0.633 16.104 1.971 1.00 49.38 301 VAL A N 1
ATOM 2380 C CA . VAL A 1 301 ? -1.540 16.397 0.850 1.00 49.38 301 VAL A CA 1
ATOM 2381 C C . VAL A 1 301 ? -1.405 17.865 0.434 1.00 49.38 301 VAL A C 1
ATOM 2383 O O . VAL A 1 301 ? -1.165 18.147 -0.738 1.00 49.38 301 VAL A O 1
ATOM 2386 N N . PHE A 1 302 ? -1.377 18.793 1.396 1.00 49.25 302 PHE A N 1
ATOM 2387 C CA . PHE A 1 302 ? -1.132 20.215 1.130 1.00 49.25 302 PHE A CA 1
ATOM 2388 C C . PHE A 1 302 ? 0.247 20.486 0.503 1.00 49.25 302 PHE A C 1
ATOM 2390 O O . PHE A 1 302 ? 0.376 21.335 -0.376 1.00 49.25 302 PHE A O 1
ATOM 2397 N N . SER A 1 303 ? 1.287 19.743 0.895 1.00 48.75 303 SER A N 1
ATOM 2398 C CA . SER A 1 303 ? 2.627 19.867 0.297 1.00 48.75 303 SER A CA 1
ATOM 2399 C C . SER A 1 303 ? 2.728 19.351 -1.142 1.00 48.75 303 SER A C 1
ATOM 2401 O O . SER A 1 303 ? 3.627 19.768 -1.865 1.00 48.75 303 SER A O 1
ATOM 2403 N N . LYS A 1 304 ? 1.839 18.437 -1.562 1.00 43.16 304 LYS A N 1
ATOM 2404 C CA . LYS A 1 304 ? 1.749 17.996 -2.965 1.00 43.16 304 LYS A CA 1
ATOM 2405 C C . LYS A 1 304 ? 1.150 19.095 -3.853 1.00 43.16 304 LYS A C 1
ATOM 2407 O O . LYS A 1 304 ? 1.460 19.142 -5.036 1.00 43.16 304 LYS A O 1
ATOM 2412 N N . LEU A 1 305 ? 0.339 19.983 -3.272 1.00 37.44 305 LEU A N 1
ATOM 2413 C CA . LEU A 1 305 ? -0.335 21.093 -3.955 1.00 37.44 305 LEU A CA 1
ATOM 2414 C C . LEU A 1 305 ? 0.469 22.408 -3.931 1.00 37.44 305 LEU A C 1
ATOM 2416 O O . LEU A 1 305 ? 0.239 23.274 -4.769 1.00 37.44 305 LEU A O 1
ATOM 2420 N N . SER A 1 306 ? 1.416 22.572 -2.998 1.00 40.03 306 SER A N 1
ATOM 2421 C CA . SER A 1 306 ? 2.231 23.787 -2.861 1.00 40.03 306 SER A CA 1
ATOM 2422 C C . SER A 1 306 ? 3.727 23.478 -2.916 1.00 40.03 306 SER A C 1
ATOM 2424 O O . SER A 1 306 ? 4.289 22.850 -2.018 1.00 40.03 306 SER A O 1
ATOM 2426 N N . ALA A 1 307 ? 4.389 23.961 -3.968 1.00 39.69 307 ALA A N 1
ATOM 2427 C CA . ALA A 1 307 ? 5.800 23.718 -4.261 1.00 39.69 307 ALA A CA 1
ATOM 2428 C C . ALA A 1 307 ? 6.802 24.464 -3.342 1.00 39.69 307 ALA A C 1
ATOM 2430 O O . ALA A 1 307 ? 7.987 24.515 -3.671 1.00 39.69 307 ALA A O 1
ATOM 2431 N N . SER A 1 308 ? 6.385 25.058 -2.211 1.00 45.16 308 SER A N 1
ATOM 2432 C CA . SER A 1 308 ? 7.237 25.973 -1.430 1.00 45.16 308 SER A CA 1
ATOM 2433 C C . SER A 1 308 ? 7.438 25.638 0.065 1.00 45.16 308 SER A C 1
ATOM 2435 O O . SER A 1 308 ? 6.513 25.462 0.861 1.00 45.16 308 SER A O 1
ATOM 2437 N N . GLY A 1 309 ? 8.724 25.637 0.449 1.00 51.34 309 GLY A N 1
ATOM 2438 C CA . GLY A 1 309 ? 9.277 26.036 1.753 1.00 51.34 309 GLY A CA 1
ATOM 2439 C C . GLY A 1 309 ? 8.991 25.152 2.969 1.00 51.34 309 GLY A C 1
ATOM 2440 O O . GLY A 1 309 ? 9.831 24.361 3.387 1.00 51.34 309 GLY A O 1
ATOM 2441 N N . HIS A 1 310 ? 7.830 25.328 3.595 1.00 48.75 310 HIS A N 1
ATOM 2442 C CA . HIS A 1 310 ? 7.626 24.962 5.005 1.00 48.75 310 HIS A CA 1
ATOM 2443 C C . HIS A 1 310 ? 7.114 23.529 5.193 1.00 48.75 310 HIS A C 1
ATOM 2445 O O . HIS A 1 310 ? 7.548 22.823 6.101 1.00 48.75 310 HIS A O 1
ATOM 2451 N N . ALA A 1 311 ? 6.257 23.041 4.292 1.00 47.22 311 ALA A N 1
ATOM 2452 C CA . ALA A 1 311 ? 5.742 21.674 4.375 1.00 47.22 311 ALA A CA 1
ATOM 2453 C C . ALA A 1 311 ? 6.824 20.617 4.061 1.00 47.22 311 ALA A C 1
ATOM 2455 O O . ALA A 1 311 ? 6.800 19.509 4.598 1.00 47.22 311 ALA A O 1
ATOM 2456 N N . GLY A 1 312 ? 7.823 20.982 3.248 1.00 53.50 312 GLY A N 1
ATOM 2457 C CA . GLY A 1 312 ? 9.028 20.179 3.036 1.00 53.50 312 GLY A CA 1
ATOM 2458 C C . GLY A 1 312 ? 9.933 20.110 4.271 1.00 53.50 312 GLY A C 1
ATOM 2459 O O . GLY A 1 312 ? 10.533 19.068 4.513 1.00 53.50 312 GLY A O 1
ATOM 2460 N N . LEU A 1 313 ? 9.999 21.176 5.079 1.00 55.59 313 LEU A N 1
ATOM 2461 C CA . LEU A 1 313 ? 10.765 21.199 6.332 1.00 55.59 313 LEU A CA 1
ATOM 2462 C C . LEU A 1 313 ? 10.105 20.352 7.423 1.00 55.59 313 LEU A C 1
ATOM 2464 O O . LEU A 1 313 ? 10.799 19.626 8.124 1.00 55.59 313 LEU A O 1
ATOM 2468 N N . ILE A 1 314 ? 8.772 20.374 7.522 1.00 55.94 314 ILE A N 1
ATOM 2469 C CA . ILE A 1 314 ? 8.030 19.542 8.485 1.00 55.94 314 ILE A CA 1
ATOM 2470 C C . ILE A 1 314 ? 8.276 18.049 8.210 1.00 55.94 314 ILE A C 1
ATOM 2472 O O . ILE A 1 314 ? 8.574 17.298 9.137 1.00 55.94 314 ILE A O 1
ATOM 2476 N N . LYS A 1 315 ? 8.261 17.628 6.933 1.00 56.41 315 LYS A N 1
ATOM 2477 C CA . LYS A 1 315 ? 8.595 16.249 6.516 1.00 56.41 315 LYS A CA 1
ATOM 2478 C C . LYS A 1 315 ? 10.011 15.806 6.895 1.00 56.41 315 LYS A C 1
ATOM 2480 O O . LYS A 1 315 ? 10.239 14.608 7.021 1.00 56.41 315 LYS A O 1
ATOM 2485 N N . LYS A 1 316 ? 10.950 16.748 7.014 1.00 60.72 316 LYS A N 1
ATOM 2486 C CA . LYS A 1 316 ? 12.348 16.473 7.368 1.00 60.72 316 LYS A CA 1
ATOM 2487 C C . LYS A 1 316 ? 12.571 16.363 8.874 1.00 60.72 316 LYS A C 1
ATOM 2489 O O . LYS A 1 316 ? 13.664 16.003 9.279 1.00 60.72 316 LYS A O 1
ATOM 2494 N N . THR A 1 317 ? 11.573 16.672 9.706 1.00 66.25 317 THR A N 1
ATOM 2495 C CA . THR A 1 317 ? 11.741 16.499 11.151 1.00 66.25 317 THR A CA 1
ATOM 2496 C C . THR A 1 317 ? 11.757 15.006 11.508 1.00 66.25 317 THR A C 1
ATOM 2498 O O . THR A 1 317 ? 10.914 14.255 10.999 1.00 66.25 317 THR A O 1
ATOM 2501 N N . PRO A 1 318 ? 12.664 14.560 12.398 1.00 66.56 318 PRO A N 1
ATOM 2502 C CA . PRO A 1 318 ? 12.756 13.155 12.795 1.00 66.56 318 PRO A CA 1
ATOM 2503 C C . PRO A 1 318 ? 11.426 12.598 13.313 1.00 66.56 318 PRO A C 1
ATOM 2505 O O . PRO A 1 318 ? 10.978 11.546 12.868 1.00 66.56 318 PRO A O 1
ATOM 2508 N N . ALA A 1 319 ? 10.727 13.342 14.174 1.00 67.44 319 ALA A N 1
ATOM 2509 C CA . ALA A 1 319 ? 9.437 12.924 14.718 1.00 67.44 319 ALA A CA 1
ATOM 2510 C C . ALA A 1 319 ? 8.381 12.653 13.630 1.00 67.44 319 ALA A C 1
ATOM 2512 O O . ALA A 1 319 ? 7.725 11.614 13.661 1.00 67.44 319 ALA A O 1
ATOM 2513 N N . VAL A 1 320 ? 8.243 13.535 12.632 1.00 67.88 320 VAL A N 1
ATOM 2514 C CA . VAL A 1 320 ? 7.282 13.340 11.529 1.00 67.88 320 VAL A CA 1
ATOM 2515 C C . VAL A 1 320 ? 7.672 12.152 10.659 1.00 67.88 320 VAL A C 1
ATOM 2517 O O . VAL A 1 320 ? 6.795 11.392 10.246 1.00 67.88 320 VAL A O 1
ATOM 2520 N N . TRP A 1 321 ? 8.970 11.968 10.397 1.00 66.06 321 TRP A N 1
ATOM 2521 C CA . TRP A 1 321 ? 9.459 10.793 9.682 1.00 66.06 321 TRP A CA 1
ATOM 2522 C C . TRP A 1 321 ? 9.097 9.510 10.436 1.00 66.06 321 TRP A C 1
ATOM 2524 O O . TRP A 1 321 ? 8.499 8.622 9.843 1.00 66.06 321 TRP A O 1
ATOM 2534 N N . HIS A 1 322 ? 9.343 9.438 11.745 1.00 64.25 322 HIS A N 1
ATOM 2535 C CA . HIS A 1 322 ? 9.055 8.253 12.558 1.00 64.25 322 HIS A CA 1
ATOM 2536 C C . HIS A 1 322 ? 7.568 7.932 12.685 1.00 64.25 322 HIS A C 1
ATOM 2538 O O . HIS A 1 322 ? 7.178 6.780 12.496 1.00 64.25 322 HIS A O 1
ATOM 2544 N N . ILE A 1 323 ? 6.736 8.939 12.951 1.00 65.69 323 ILE A N 1
ATOM 2545 C CA . ILE A 1 323 ? 5.280 8.775 13.016 1.00 65.69 323 ILE A CA 1
ATOM 2546 C C . ILE A 1 323 ? 4.777 8.244 11.673 1.00 65.69 323 ILE A C 1
ATOM 2548 O O . ILE A 1 323 ? 4.100 7.223 11.610 1.00 65.69 323 ILE A O 1
ATOM 2552 N N . HIS A 1 324 ? 5.193 8.865 10.572 1.00 62.78 324 HIS A N 1
ATOM 2553 C CA . HIS A 1 324 ? 4.833 8.390 9.244 1.00 62.78 324 HIS A CA 1
ATOM 2554 C C . HIS A 1 324 ? 5.314 6.954 8.985 1.00 62.78 324 HIS A C 1
ATOM 2556 O O . HIS A 1 324 ? 4.563 6.116 8.500 1.00 62.78 324 HIS A O 1
ATOM 2562 N N . THR A 1 325 ? 6.560 6.645 9.317 1.00 58.62 325 THR A N 1
ATOM 2563 C CA . THR A 1 325 ? 7.147 5.322 9.112 1.00 58.62 325 THR A CA 1
ATOM 2564 C C . THR A 1 325 ? 6.412 4.232 9.897 1.00 58.62 325 THR A C 1
ATOM 2566 O O . THR A 1 325 ? 6.197 3.145 9.358 1.00 58.62 325 THR A O 1
ATOM 2569 N N . LYS A 1 326 ? 5.980 4.530 11.128 1.00 62.25 326 LYS A N 1
ATOM 2570 C CA . LYS A 1 326 ? 5.155 3.646 11.958 1.00 62.25 326 LYS A CA 1
ATOM 2571 C C . LYS A 1 326 ? 3.815 3.330 11.283 1.00 62.25 326 LYS A C 1
ATOM 2573 O O . LYS A 1 326 ? 3.470 2.163 11.128 1.00 62.25 326 LYS A O 1
ATOM 2578 N N . PHE A 1 327 ? 3.078 4.351 10.848 1.00 54.78 327 PHE A N 1
ATOM 2579 C CA . PHE A 1 327 ? 1.711 4.181 10.337 1.00 54.78 327 PHE A CA 1
ATOM 2580 C C . PHE A 1 327 ? 1.646 3.672 8.896 1.00 54.78 327 PHE A C 1
ATOM 2582 O O . PHE A 1 327 ? 0.869 2.773 8.575 1.00 54.78 327 PHE A O 1
ATOM 2589 N N . PHE A 1 328 ? 2.515 4.174 8.024 1.00 52.03 328 PHE A N 1
ATOM 2590 C CA . PHE A 1 328 ? 2.557 3.763 6.620 1.00 52.03 328 PHE A CA 1
ATOM 2591 C C . PHE A 1 328 ? 3.386 2.506 6.396 1.00 52.03 328 PHE A C 1
ATOM 2593 O O . PHE A 1 328 ? 3.517 2.037 5.272 1.00 52.03 328 PHE A O 1
ATOM 2600 N N . GLY A 1 329 ? 3.888 1.903 7.474 1.00 46.81 329 GLY A N 1
ATOM 2601 C CA . GLY A 1 329 ? 4.587 0.633 7.429 1.00 46.81 329 GLY A CA 1
ATOM 2602 C C . GLY A 1 329 ? 5.902 0.690 6.675 1.00 46.81 329 GLY A C 1
ATOM 2603 O O . GLY A 1 329 ? 6.432 -0.351 6.375 1.00 46.81 329 GLY A O 1
ATOM 2604 N N . PHE A 1 330 ? 6.543 1.837 6.460 1.00 47.94 330 PHE A N 1
ATOM 2605 C CA . PHE A 1 330 ? 7.896 1.852 5.878 1.00 47.94 330 PHE A CA 1
ATOM 2606 C C . PHE A 1 330 ? 8.974 1.197 6.781 1.00 47.94 330 PHE A C 1
ATOM 2608 O O . PHE A 1 330 ? 10.163 1.356 6.522 1.00 47.94 330 PHE A O 1
ATOM 2615 N N . HIS A 1 331 ? 8.595 0.451 7.828 1.00 42.97 331 HIS A N 1
ATOM 2616 C CA . HIS A 1 331 ? 9.493 -0.239 8.752 1.00 42.97 331 HIS A CA 1
ATOM 2617 C C . HIS A 1 331 ? 10.522 -1.141 8.062 1.00 42.97 331 HIS A C 1
ATOM 2619 O O . HIS A 1 331 ? 11.666 -1.206 8.492 1.00 42.97 331 HIS A O 1
ATOM 2625 N N . TRP A 1 332 ? 10.147 -1.772 6.955 1.00 37.97 332 TRP A N 1
ATOM 2626 C CA . TRP A 1 332 ? 10.970 -2.723 6.202 1.00 37.97 332 TRP A CA 1
ATOM 2627 C C . TRP A 1 332 ? 12.009 -2.110 5.271 1.00 37.97 332 TRP A C 1
ATOM 2629 O O . TRP A 1 332 ? 12.872 -2.808 4.747 1.00 37.97 332 TRP A O 1
ATOM 2639 N N . PHE A 1 333 ? 11.925 -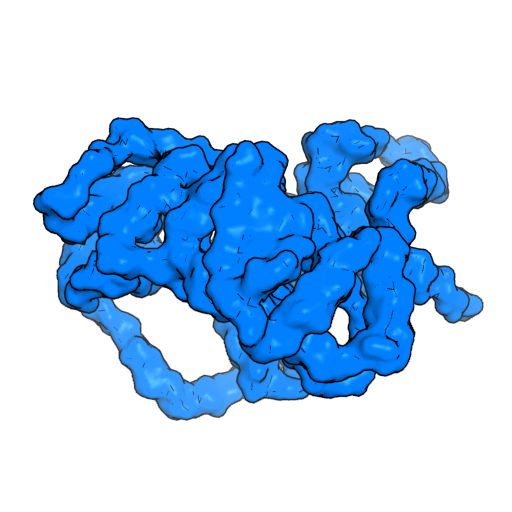0.802 5.055 1.00 45.38 333 PHE A N 1
ATOM 2640 C CA . PHE A 1 333 ? 13.010 -0.047 4.453 1.00 45.38 333 PHE A CA 1
ATOM 2641 C C . PHE A 1 333 ? 14.024 0.425 5.482 1.00 45.38 333 PHE A C 1
ATOM 2643 O O . PHE A 1 333 ? 15.090 0.895 5.093 1.00 45.38 333 PHE A O 1
ATOM 2650 N N . ASN A 1 334 ? 13.699 0.342 6.771 1.00 59.47 334 ASN A N 1
ATOM 2651 C CA . ASN A 1 334 ? 14.594 0.796 7.811 1.00 59.47 334 ASN A CA 1
ATOM 2652 C C . ASN A 1 334 ? 15.443 -0.371 8.283 1.00 59.47 334 ASN A C 1
ATOM 2654 O O . ASN A 1 334 ? 15.248 -0.941 9.352 1.00 59.47 334 ASN A O 1
ATOM 2658 N N . ASP A 1 335 ? 16.390 -0.739 7.437 1.00 64.88 335 ASP A N 1
ATOM 2659 C CA . ASP A 1 335 ? 17.590 -1.386 7.928 1.00 64.88 335 ASP A CA 1
ATOM 2660 C C . ASP A 1 335 ? 18.384 -0.400 8.801 1.00 64.88 335 ASP A C 1
ATOM 2662 O O . ASP A 1 335 ? 18.118 0.812 8.862 1.00 64.88 335 ASP A O 1
ATOM 2666 N N . LEU A 1 336 ? 19.373 -0.923 9.515 1.00 71.56 336 LEU A N 1
ATOM 2667 C CA . LEU A 1 336 ? 20.231 -0.093 10.348 1.00 71.56 336 LEU A CA 1
ATOM 2668 C C . LEU A 1 336 ? 20.960 1.002 9.541 1.00 71.56 336 LEU A C 1
ATOM 2670 O O . LEU A 1 336 ? 21.250 2.070 10.084 1.00 71.56 336 LEU A O 1
ATOM 2674 N N . SER A 1 337 ? 21.196 0.800 8.239 1.00 67.12 337 SER A N 1
ATOM 2675 C CA . SER A 1 337 ? 21.836 1.797 7.370 1.00 67.12 337 SER A CA 1
ATOM 2676 C C . SER A 1 337 ? 20.962 3.042 7.164 1.00 67.12 337 SER A C 1
ATOM 2678 O O . SER A 1 337 ? 21.438 4.177 7.275 1.00 67.12 337 SER A O 1
ATOM 2680 N N . ARG A 1 338 ? 19.655 2.857 6.955 1.00 64.19 338 ARG A N 1
ATOM 2681 C CA . ARG A 1 338 ? 18.707 3.953 6.749 1.00 64.19 338 ARG A CA 1
ATOM 2682 C C . ARG A 1 338 ? 18.477 4.720 8.041 1.00 64.19 338 ARG A C 1
ATOM 2684 O O . ARG A 1 338 ? 18.469 5.950 8.012 1.00 64.19 338 ARG A O 1
ATOM 2691 N N . PHE A 1 339 ? 18.389 4.037 9.182 1.00 67.00 339 PHE A N 1
ATOM 2692 C CA . PHE A 1 339 ? 18.338 4.720 10.476 1.00 67.00 339 PHE A CA 1
ATOM 2693 C C . PHE A 1 339 ? 19.625 5.489 10.780 1.00 67.00 339 PHE A C 1
ATOM 2695 O O . PHE A 1 339 ? 19.549 6.621 11.253 1.00 67.00 339 PHE A O 1
ATOM 2702 N N . SER A 1 340 ? 20.795 4.956 10.411 1.00 63.31 340 SER A N 1
ATOM 2703 C CA . SER A 1 340 ? 22.051 5.705 10.512 1.00 63.31 340 SER A CA 1
ATOM 2704 C C . SER A 1 340 ? 21.996 7.008 9.709 1.00 63.31 340 SER A C 1
ATOM 2706 O O . SER A 1 340 ? 22.466 8.029 10.200 1.00 63.31 340 SER A O 1
ATOM 2708 N N . SER A 1 341 ? 21.386 7.010 8.517 1.00 60.91 341 SER A N 1
ATOM 2709 C CA . SER A 1 341 ? 21.219 8.235 7.717 1.00 60.91 341 SER A CA 1
ATOM 2710 C C . SER A 1 341 ? 20.289 9.265 8.375 1.00 60.91 341 SER A C 1
ATOM 2712 O O . SER A 1 341 ? 20.546 10.466 8.300 1.00 60.91 341 SER A O 1
ATOM 2714 N N . VAL A 1 342 ? 19.242 8.809 9.074 1.00 61.25 342 VAL A N 1
ATOM 2715 C CA . VAL A 1 342 ? 18.333 9.674 9.846 1.00 61.25 342 VAL A CA 1
ATOM 2716 C C . VAL A 1 342 ? 19.065 10.262 11.053 1.00 61.25 342 VAL A C 1
ATOM 2718 O O . VAL A 1 342 ? 18.984 11.462 11.293 1.00 61.25 342 VAL A O 1
ATOM 2721 N N . CYS A 1 343 ? 19.863 9.456 11.754 1.00 65.44 343 CYS A N 1
ATOM 2722 C CA . CYS A 1 343 ? 20.716 9.905 12.855 1.00 65.44 343 CYS A CA 1
ATOM 2723 C C . CYS A 1 343 ? 21.798 10.894 12.450 1.00 65.44 343 CYS A C 1
ATOM 2725 O O . CYS A 1 343 ? 22.299 11.618 13.306 1.00 65.44 343 CYS A O 1
ATOM 2727 N N . SER A 1 344 ? 22.207 10.900 11.184 1.00 62.31 344 SER A N 1
ATOM 2728 C CA . SER A 1 344 ? 23.171 11.867 10.662 1.00 62.31 344 SER A CA 1
ATOM 2729 C C . SER A 1 344 ? 22.551 13.238 10.382 1.00 62.31 344 SER A C 1
ATOM 2731 O O . SER A 1 344 ? 23.288 14.174 10.085 1.00 62.31 344 SER A O 1
ATOM 2733 N N . GLN A 1 345 ? 21.226 13.386 10.483 1.00 64.19 345 GLN A N 1
ATOM 2734 C CA . GLN A 1 345 ? 20.576 14.688 10.358 1.00 64.19 345 GLN A CA 1
ATOM 2735 C C . GLN A 1 345 ? 20.852 15.553 11.595 1.00 64.19 345 GLN A C 1
ATOM 2737 O O . GLN A 1 345 ? 20.838 15.066 12.726 1.00 64.19 345 GLN A O 1
ATOM 2742 N N . GLU A 1 346 ? 21.058 16.855 11.376 1.00 58.44 346 GLU A N 1
ATOM 2743 C CA . GLU A 1 346 ? 21.423 17.828 12.423 1.00 58.44 346 GLU A CA 1
ATOM 2744 C C . GLU A 1 346 ? 20.401 17.919 13.568 1.00 58.44 346 GLU A C 1
ATOM 2746 O O . GLU A 1 346 ? 20.740 18.324 14.677 1.00 58.44 346 GLU A O 1
ATOM 2751 N N . ASP A 1 347 ? 19.156 17.513 13.319 1.00 68.81 347 ASP A N 1
ATOM 2752 C CA . ASP A 1 347 ? 18.056 17.599 14.275 1.00 68.81 347 ASP A CA 1
ATOM 2753 C C . ASP A 1 347 ? 17.868 16.338 15.143 1.00 68.81 347 ASP A C 1
ATOM 2755 O O . ASP A 1 347 ? 16.938 16.317 15.946 1.00 68.81 347 ASP A O 1
ATOM 2759 N N . VAL A 1 348 ? 18.712 15.300 15.021 1.00 73.94 348 VAL A N 1
ATOM 2760 C CA . VAL A 1 348 ? 18.669 14.118 15.911 1.00 73.94 348 VAL A CA 1
ATOM 2761 C C . VAL A 1 348 ? 19.726 14.217 17.012 1.00 73.94 348 VAL A C 1
ATOM 2763 O O . VAL A 1 348 ? 20.938 14.265 16.769 1.00 73.94 348 VAL A O 1
ATOM 2766 N N . GLU A 1 349 ? 19.253 14.182 18.254 1.00 83.38 349 GLU A N 1
ATOM 2767 C CA . GLU A 1 349 ? 20.034 14.319 19.477 1.00 83.38 349 GLU A CA 1
ATOM 2768 C C . GLU A 1 349 ? 20.131 12.981 20.222 1.00 83.38 349 GLU A C 1
ATOM 2770 O O . GLU A 1 349 ? 19.143 12.277 20.434 1.00 83.38 349 GLU A O 1
ATOM 2775 N N . ALA A 1 350 ? 21.338 12.645 20.670 1.00 85.38 350 ALA A N 1
ATOM 2776 C CA . ALA A 1 350 ? 21.606 11.490 21.518 1.00 85.38 350 ALA A CA 1
ATOM 2777 C C . ALA A 1 350 ? 22.504 11.939 22.673 1.00 85.38 350 ALA A C 1
ATOM 2779 O O . ALA A 1 350 ? 23.546 12.548 22.431 1.00 85.38 350 ALA A O 1
ATOM 2780 N N . THR A 1 351 ? 22.089 11.664 23.913 1.00 86.25 351 THR A N 1
ATOM 2781 C CA . THR A 1 351 ? 22.880 11.980 25.113 1.00 86.25 351 THR A CA 1
ATOM 2782 C C . THR A 1 351 ? 24.143 11.128 25.166 1.00 86.25 351 THR A C 1
ATOM 2784 O O . THR A 1 351 ? 25.225 11.640 25.431 1.00 86.25 351 THR A O 1
ATOM 2787 N N . GLU A 1 352 ? 24.006 9.840 24.861 1.00 88.88 352 GLU A N 1
ATOM 2788 C CA . GLU A 1 352 ? 25.113 8.907 24.720 1.00 88.88 352 GLU A CA 1
ATOM 2789 C C . GLU A 1 352 ? 25.359 8.653 23.219 1.00 88.88 352 GLU A C 1
ATOM 2791 O O . GLU A 1 352 ? 24.452 8.199 22.518 1.00 88.88 352 GLU A O 1
ATOM 2796 N N . PRO A 1 353 ? 26.558 8.957 22.681 1.00 85.69 353 PRO A N 1
ATOM 2797 C CA . PRO A 1 353 ? 26.868 8.794 21.260 1.00 85.69 353 PRO A CA 1
ATOM 2798 C C . PRO A 1 353 ? 26.521 7.423 20.660 1.00 85.69 353 PRO A C 1
ATOM 2800 O O . PRO A 1 353 ? 26.147 7.355 19.488 1.00 85.69 353 PRO A O 1
ATOM 2803 N N . ARG A 1 354 ? 26.616 6.337 21.442 1.00 87.69 354 ARG A N 1
ATOM 2804 C CA . ARG A 1 354 ? 26.273 4.968 21.005 1.00 87.69 354 ARG A CA 1
ATOM 2805 C C . ARG A 1 354 ? 24.780 4.784 20.725 1.00 87.69 354 ARG A C 1
ATOM 2807 O O . ARG A 1 354 ? 24.418 3.958 19.886 1.00 87.69 354 ARG A O 1
ATOM 2814 N N . ASP A 1 355 ? 23.917 5.586 21.346 1.00 89.25 355 ASP A N 1
ATOM 2815 C CA . ASP A 1 355 ? 22.463 5.496 21.172 1.00 89.25 355 ASP A CA 1
ATOM 2816 C C . ASP A 1 355 ? 22.015 5.875 19.761 1.00 89.25 355 ASP A C 1
ATOM 2818 O O . ASP A 1 355 ? 20.955 5.440 19.321 1.00 89.25 355 ASP A O 1
ATOM 2822 N N . ARG A 1 356 ? 22.853 6.588 18.993 1.00 83.62 356 ARG A N 1
ATOM 2823 C CA . ARG A 1 356 ? 22.627 6.803 17.552 1.00 83.62 356 ARG A CA 1
ATOM 2824 C C . ARG A 1 356 ? 22.549 5.494 16.756 1.00 83.62 356 ARG A C 1
ATOM 2826 O O . ARG A 1 356 ? 22.027 5.504 15.647 1.00 83.62 356 ARG A O 1
ATOM 2833 N N . ILE A 1 357 ? 23.057 4.393 17.315 1.00 84.12 357 ILE A N 1
ATOM 2834 C CA . ILE A 1 357 ? 22.949 3.034 16.773 1.00 84.12 357 ILE A CA 1
ATOM 2835 C C . ILE A 1 357 ? 21.999 2.204 17.641 1.00 84.12 357 ILE A C 1
ATOM 2837 O O . ILE A 1 357 ? 21.065 1.597 17.122 1.00 84.12 357 ILE A O 1
ATOM 2841 N N . TYR A 1 358 ? 22.201 2.188 18.964 1.00 88.56 358 TYR A N 1
ATOM 2842 C CA . TYR A 1 358 ? 21.469 1.285 19.861 1.00 88.56 358 TYR A CA 1
ATOM 2843 C C . TYR A 1 358 ? 19.963 1.543 19.913 1.00 88.56 358 TYR A C 1
ATOM 2845 O O . TYR A 1 358 ? 19.196 0.584 20.012 1.00 88.56 358 TYR A O 1
ATOM 2853 N N . ALA A 1 359 ? 19.523 2.794 19.750 1.00 85.25 359 ALA A N 1
ATOM 2854 C CA . ALA A 1 359 ? 18.101 3.121 19.697 1.00 85.25 359 ALA A CA 1
ATOM 2855 C C . ALA A 1 359 ? 17.382 2.482 18.495 1.00 85.25 359 ALA A C 1
ATOM 2857 O O . ALA A 1 359 ? 16.159 2.364 18.511 1.00 85.25 359 ALA A O 1
ATOM 2858 N N . PHE A 1 360 ? 18.105 2.020 17.470 1.00 81.62 360 PHE A N 1
ATOM 2859 C CA . PHE A 1 360 ? 17.483 1.449 16.275 1.00 81.62 360 PHE A CA 1
ATOM 2860 C C . PHE A 1 360 ? 17.537 -0.066 16.195 1.00 81.62 360 PHE A C 1
ATOM 2862 O O . PHE A 1 360 ? 16.769 -0.639 15.440 1.00 81.62 360 PHE A O 1
ATOM 2869 N N . LEU A 1 361 ? 18.349 -0.745 17.006 1.00 83.31 361 LEU A N 1
ATOM 2870 C CA . LEU A 1 361 ? 18.556 -2.193 16.874 1.00 83.31 361 LEU A CA 1
ATOM 2871 C C . LEU A 1 361 ? 17.260 -3.018 16.949 1.00 83.31 361 LEU A C 1
ATOM 2873 O O . LEU A 1 361 ? 17.130 -4.018 16.253 1.00 83.31 361 LEU A O 1
ATOM 2877 N N . SER A 1 362 ? 16.294 -2.598 17.765 1.00 75.56 362 SER A N 1
ATOM 2878 C CA . SER A 1 362 ? 15.001 -3.282 17.918 1.00 75.56 362 SER A CA 1
ATOM 2879 C C . SER A 1 362 ? 13.962 -2.909 16.855 1.00 75.56 362 SER A C 1
ATOM 2881 O O . SER A 1 362 ? 12.952 -3.596 16.729 1.00 75.56 362 SER A O 1
ATOM 2883 N N . VAL A 1 363 ? 14.186 -1.827 16.105 1.00 71.75 363 VAL A N 1
ATOM 2884 C CA . VAL A 1 363 ? 13.268 -1.320 15.066 1.00 71.75 363 VAL A CA 1
ATOM 2885 C C . VAL A 1 363 ? 13.825 -1.493 13.652 1.00 71.75 363 VAL A C 1
ATOM 2887 O O . VAL A 1 363 ? 13.079 -1.420 12.679 1.00 71.75 363 VAL A O 1
ATOM 2890 N N . SER A 1 364 ? 15.127 -1.751 13.550 1.00 73.38 364 SER A N 1
ATOM 2891 C CA . SER A 1 364 ? 15.866 -2.148 12.359 1.00 73.38 364 SER A CA 1
ATOM 2892 C C . SER A 1 364 ? 15.477 -3.551 11.936 1.00 73.38 364 SER A C 1
ATOM 2894 O O . SER A 1 364 ? 15.655 -4.495 12.702 1.00 73.38 364 SER A O 1
ATOM 2896 N N . TRP A 1 365 ? 14.974 -3.709 10.712 1.00 67.00 365 TRP A N 1
ATOM 2897 C CA . TRP A 1 365 ? 14.514 -5.014 10.228 1.00 67.00 365 TRP A CA 1
ATOM 2898 C C . TRP A 1 365 ? 15.632 -6.070 10.228 1.00 67.00 365 TRP A C 1
ATOM 2900 O O . TRP A 1 365 ? 15.426 -7.199 10.673 1.00 67.00 365 TRP A O 1
ATOM 2910 N N . ASP A 1 366 ? 16.827 -5.697 9.778 1.00 64.75 366 ASP A N 1
ATOM 2911 C CA . ASP A 1 366 ? 18.018 -6.546 9.729 1.00 64.75 366 ASP A CA 1
ATOM 2912 C C . ASP A 1 366 ? 18.526 -6.938 11.126 1.00 64.75 366 ASP A C 1
ATOM 2914 O O . ASP A 1 366 ? 18.924 -8.080 11.346 1.00 64.75 366 ASP A O 1
ATOM 2918 N N . CYS A 1 367 ? 18.456 -6.045 12.108 1.00 72.25 367 CYS A N 1
ATOM 2919 C CA . CYS A 1 367 ? 18.814 -6.378 13.487 1.00 72.25 367 CYS A CA 1
ATOM 2920 C C . CYS A 1 367 ? 17.732 -7.204 14.202 1.00 72.25 367 CYS A C 1
ATOM 2922 O O . CYS A 1 367 ? 18.048 -8.219 14.823 1.00 72.25 367 CYS A O 1
ATOM 2924 N N . ALA A 1 368 ? 16.458 -6.826 14.071 1.00 65.56 368 ALA A N 1
ATOM 2925 C CA . ALA A 1 368 ? 15.333 -7.495 14.725 1.00 65.56 368 ALA A CA 1
ATOM 2926 C C . ALA A 1 368 ? 15.142 -8.947 14.252 1.00 65.56 368 ALA A C 1
ATOM 2928 O O . ALA A 1 368 ? 14.719 -9.798 15.030 1.00 65.56 368 ALA A O 1
ATOM 2929 N N . ASN A 1 369 ? 15.497 -9.246 12.997 1.00 59.44 369 ASN A N 1
ATOM 2930 C CA . ASN A 1 369 ? 15.452 -10.602 12.437 1.00 59.44 369 ASN A CA 1
ATOM 2931 C C . ASN A 1 369 ? 16.783 -11.362 12.575 1.00 59.44 369 ASN A C 1
ATOM 2933 O O . ASN A 1 369 ? 16.951 -12.428 11.986 1.00 59.44 369 ASN A O 1
ATOM 2937 N N . GLY A 1 370 ? 17.744 -10.824 13.333 1.00 63.34 370 GLY A N 1
ATOM 2938 C CA . GLY A 1 370 ? 19.024 -11.482 13.596 1.00 63.34 370 GLY A CA 1
ATOM 2939 C C . GLY A 1 370 ? 19.980 -11.539 12.400 1.00 63.34 370 GLY A C 1
ATOM 2940 O O . GLY A 1 370 ? 20.992 -12.229 12.484 1.00 63.34 370 GLY A O 1
ATOM 2941 N N . LEU A 1 371 ? 19.703 -10.808 11.314 1.00 61.88 371 LEU A N 1
ATOM 2942 C CA . LEU A 1 371 ? 20.594 -10.698 10.155 1.00 61.88 371 LEU A CA 1
ATOM 2943 C C . LEU A 1 371 ? 21.867 -9.913 10.508 1.00 61.88 371 LEU A C 1
ATOM 2945 O O . LEU A 1 371 ? 22.955 -10.276 10.070 1.00 61.88 371 LEU A O 1
ATOM 2949 N N . LEU A 1 372 ? 21.739 -8.871 11.337 1.00 68.81 372 LEU A N 1
ATOM 2950 C CA . LEU A 1 372 ? 22.856 -8.145 11.939 1.00 68.81 372 LEU A CA 1
ATOM 2951 C C . LEU A 1 372 ? 22.798 -8.244 13.464 1.00 68.81 372 LEU A C 1
ATOM 2953 O O . LEU A 1 372 ? 21.982 -7.595 14.116 1.00 68.81 372 LEU A O 1
ATOM 2957 N N . THR A 1 373 ? 23.700 -9.025 14.054 1.00 78.44 373 THR A N 1
ATOM 2958 C CA . THR A 1 373 ? 23.776 -9.169 15.512 1.00 78.44 373 THR A CA 1
ATOM 2959 C C . THR A 1 373 ? 24.676 -8.095 16.119 1.00 78.44 373 THR A C 1
ATOM 2961 O O . THR A 1 373 ? 25.898 -8.237 16.167 1.00 78.44 373 THR A O 1
ATOM 2964 N N . ILE A 1 374 ? 24.067 -7.021 16.613 1.00 82.12 374 ILE A N 1
ATOM 2965 C CA . ILE A 1 374 ? 24.734 -5.991 17.415 1.00 82.12 374 ILE A CA 1
ATOM 2966 C C . ILE A 1 374 ? 24.068 -5.990 18.786 1.00 82.12 374 ILE A C 1
ATOM 2968 O O . ILE A 1 374 ? 22.852 -5.864 18.883 1.00 82.12 374 ILE A O 1
ATOM 2972 N N . MET A 1 375 ? 24.865 -6.142 19.840 1.00 83.94 375 MET A N 1
ATOM 2973 C CA . MET A 1 375 ? 24.379 -6.082 21.217 1.00 83.94 375 MET A CA 1
ATOM 2974 C C . MET A 1 375 ? 24.801 -4.754 21.848 1.00 83.94 375 MET A C 1
ATOM 2976 O O . MET A 1 375 ? 25.984 -4.407 21.736 1.00 83.94 375 MET A O 1
ATOM 2980 N N . PRO A 1 376 ? 23.876 -4.024 22.501 1.00 89.12 376 PRO A N 1
ATOM 2981 C CA . PRO A 1 376 ? 24.215 -2.833 23.262 1.00 89.12 376 PRO A CA 1
ATOM 2982 C C . PRO A 1 376 ? 25.296 -3.123 24.302 1.00 89.12 376 PRO A C 1
ATOM 2984 O O . PRO A 1 376 ? 25.142 -3.977 25.170 1.00 89.12 376 PRO A O 1
ATOM 2987 N N . ASP A 1 377 ? 26.398 -2.398 24.190 1.00 89.81 377 ASP A N 1
ATOM 2988 C CA . ASP A 1 377 ? 27.545 -2.467 25.084 1.00 89.81 377 ASP A CA 1
ATOM 2989 C C . ASP A 1 377 ? 28.075 -1.043 25.267 1.00 89.81 377 ASP A C 1
ATOM 2991 O O . ASP A 1 377 ? 28.613 -0.432 24.333 1.00 89.81 377 ASP A O 1
ATOM 2995 N N . TYR A 1 378 ? 27.832 -0.485 26.449 1.00 91.69 378 TYR A N 1
ATOM 2996 C CA . TYR A 1 378 ? 28.206 0.886 26.786 1.00 91.69 378 TYR A CA 1
ATOM 2997 C C . TYR A 1 378 ? 29.660 0.999 27.267 1.00 91.69 378 TYR A C 1
ATOM 2999 O O . TYR A 1 378 ? 30.226 2.093 27.225 1.00 91.69 378 TYR A O 1
ATOM 3007 N N . ASP A 1 379 ? 30.298 -0.122 27.613 1.00 92.75 379 ASP A N 1
ATOM 3008 C CA . ASP A 1 379 ? 31.699 -0.175 28.036 1.00 92.75 379 ASP A CA 1
ATOM 3009 C C . ASP A 1 379 ? 32.652 -0.135 26.832 1.00 92.75 379 ASP A C 1
ATOM 3011 O O . ASP A 1 379 ? 33.772 0.380 26.910 1.00 92.75 379 ASP A O 1
ATOM 3015 N N . LYS A 1 380 ? 32.204 -0.610 25.663 1.00 90.19 380 LYS A N 1
ATOM 3016 C CA . LYS A 1 380 ? 32.981 -0.518 24.419 1.00 90.19 380 LYS A CA 1
ATOM 3017 C C . LYS A 1 380 ? 33.190 0.928 23.971 1.00 90.19 380 LYS A C 1
ATOM 3019 O O . LYS A 1 380 ? 32.233 1.702 23.945 1.00 90.19 380 LYS A O 1
ATOM 3024 N N . PRO A 1 381 ? 34.393 1.309 23.499 1.00 91.50 381 PRO A N 1
ATOM 3025 C CA . PRO A 1 381 ? 34.616 2.621 22.896 1.00 91.50 381 PRO A CA 1
ATOM 3026 C C . PRO A 1 381 ? 33.698 2.865 21.689 1.00 91.50 381 PRO A C 1
ATOM 3028 O O . PRO A 1 381 ? 33.545 1.987 20.838 1.00 91.50 381 PRO A O 1
ATOM 3031 N N . VAL A 1 382 ? 33.164 4.086 21.557 1.00 86.62 382 VAL A N 1
ATOM 3032 C CA . VAL A 1 382 ? 32.265 4.503 20.454 1.00 86.62 382 VAL A CA 1
ATOM 3033 C C . VAL A 1 382 ? 32.829 4.126 19.080 1.00 86.62 382 VAL A C 1
ATOM 3035 O O . VAL A 1 382 ? 32.129 3.585 18.228 1.00 86.62 382 VAL A O 1
ATOM 3038 N N . ARG A 1 383 ? 34.134 4.351 18.882 1.00 83.88 383 ARG A N 1
ATOM 3039 C CA . ARG A 1 383 ? 34.850 4.031 17.642 1.00 83.88 383 ARG A CA 1
ATOM 3040 C C . ARG A 1 383 ? 34.757 2.544 17.279 1.00 83.88 383 ARG A C 1
ATOM 3042 O O . ARG A 1 383 ? 34.588 2.219 16.110 1.00 83.88 383 ARG A O 1
ATOM 3049 N N . THR A 1 384 ? 34.847 1.652 18.262 1.00 84.81 384 THR A N 1
ATOM 3050 C CA . THR A 1 384 ? 34.759 0.199 18.055 1.00 84.81 384 THR A CA 1
ATOM 3051 C C . THR A 1 384 ? 33.363 -0.207 17.596 1.00 84.81 384 THR A C 1
ATOM 3053 O O . THR A 1 384 ? 33.236 -0.997 16.663 1.00 84.81 384 THR A O 1
ATOM 3056 N N . ILE A 1 385 ? 32.323 0.372 18.204 1.00 84.12 385 ILE A N 1
ATOM 3057 C CA . ILE A 1 385 ? 30.925 0.132 17.819 1.00 84.12 385 ILE A CA 1
ATOM 3058 C C . ILE A 1 385 ? 30.658 0.635 16.400 1.00 84.12 385 ILE A C 1
ATOM 3060 O O . ILE A 1 385 ? 30.096 -0.100 15.590 1.00 84.12 385 ILE A O 1
ATOM 3064 N N . LEU A 1 386 ? 31.123 1.843 16.067 1.00 78.38 386 LEU A N 1
ATOM 3065 C CA . LEU A 1 386 ? 30.984 2.410 14.724 1.00 78.38 386 LEU A CA 1
ATOM 3066 C C . LEU A 1 386 ? 31.670 1.541 13.665 1.00 78.38 386 LEU A C 1
ATOM 3068 O O . LEU A 1 386 ? 31.023 1.140 12.702 1.00 78.38 386 LEU A O 1
ATOM 3072 N N . TYR A 1 387 ? 32.945 1.183 13.855 1.00 77.56 387 TYR A N 1
ATOM 3073 C CA . TYR A 1 387 ? 33.661 0.333 12.896 1.00 77.56 387 TYR A CA 1
ATOM 3074 C C . TYR A 1 387 ? 33.039 -1.057 12.762 1.00 77.56 387 TYR A C 1
ATOM 3076 O O . TYR A 1 387 ? 32.925 -1.567 11.648 1.00 77.56 387 TYR A O 1
ATOM 3084 N N . GLY A 1 388 ? 32.624 -1.668 13.876 1.00 78.31 388 GLY A N 1
ATOM 3085 C CA . GLY A 1 388 ? 31.932 -2.955 13.861 1.00 78.31 388 GLY A CA 1
ATOM 3086 C C . GLY A 1 388 ? 30.631 -2.886 13.063 1.00 78.31 388 GLY A C 1
ATOM 3087 O O . GLY A 1 388 ? 30.402 -3.720 12.190 1.00 78.31 388 GLY A O 1
ATOM 3088 N N . THR A 1 389 ? 29.836 -1.840 13.295 1.00 76.81 389 THR A N 1
ATOM 3089 C CA . THR A 1 389 ? 28.573 -1.595 12.587 1.00 76.81 389 THR A CA 1
ATOM 3090 C C . THR A 1 389 ? 28.809 -1.367 11.095 1.00 76.81 389 THR A C 1
ATOM 3092 O O . THR A 1 389 ? 28.177 -2.019 10.273 1.00 76.81 389 THR A O 1
ATOM 3095 N N . MET A 1 390 ? 29.774 -0.522 10.719 1.00 72.12 390 MET A N 1
ATOM 3096 C CA . MET A 1 390 ? 30.116 -0.276 9.312 1.00 72.12 390 MET A CA 1
ATOM 3097 C C . MET A 1 390 ? 30.588 -1.544 8.595 1.00 72.12 390 MET A C 1
ATOM 3099 O O . MET A 1 390 ? 30.211 -1.774 7.451 1.00 72.12 390 MET A O 1
ATOM 3103 N N . LYS A 1 391 ? 31.393 -2.383 9.257 1.00 70.06 391 LYS A N 1
ATOM 3104 C CA . LYS A 1 391 ? 31.868 -3.649 8.684 1.00 70.06 391 LYS A CA 1
ATOM 3105 C C . LYS A 1 391 ? 30.720 -4.632 8.453 1.00 70.06 391 LYS A C 1
ATOM 3107 O O . LYS A 1 391 ? 30.683 -5.279 7.412 1.00 70.06 391 LYS A O 1
ATOM 3112 N N . LEU A 1 392 ? 29.791 -4.720 9.404 1.00 68.56 392 LEU A N 1
ATOM 3113 C CA . LEU A 1 392 ? 28.583 -5.535 9.287 1.00 68.56 392 LEU A CA 1
ATOM 3114 C C . LEU A 1 392 ? 27.699 -5.055 8.130 1.00 68.56 392 LEU A C 1
ATOM 3116 O O . LEU A 1 392 ? 27.340 -5.856 7.269 1.00 68.56 392 LEU A O 1
ATOM 3120 N N . LEU A 1 393 ? 27.451 -3.746 8.053 1.00 63.69 393 LEU A N 1
ATOM 3121 C CA . LEU A 1 393 ? 26.699 -3.117 6.965 1.00 63.69 393 LEU A CA 1
ATOM 3122 C C . LEU A 1 393 ? 27.365 -3.290 5.594 1.00 63.69 393 LEU A C 1
ATOM 3124 O O . LEU A 1 393 ? 26.664 -3.410 4.600 1.00 63.69 393 LEU A O 1
ATOM 3128 N N . ALA A 1 394 ? 28.700 -3.305 5.529 1.00 58.38 394 ALA A N 1
ATOM 3129 C CA . ALA A 1 394 ? 29.454 -3.543 4.297 1.00 58.38 394 ALA A CA 1
ATOM 3130 C C . ALA A 1 394 ? 29.433 -5.012 3.845 1.00 58.38 394 ALA A C 1
ATOM 3132 O O . ALA A 1 394 ? 29.625 -5.297 2.666 1.00 58.38 394 ALA A O 1
ATOM 3133 N N . SER A 1 395 ? 29.243 -5.943 4.785 1.00 56.00 395 SER A N 1
ATOM 3134 C CA . SER A 1 395 ? 29.185 -7.384 4.515 1.00 56.00 395 SER A CA 1
ATOM 3135 C C . SER A 1 395 ? 27.788 -7.890 4.155 1.00 56.00 395 SER A C 1
ATOM 3137 O O . SER A 1 395 ? 27.667 -8.922 3.499 1.00 56.00 395 SER A O 1
ATOM 3139 N N . SER A 1 396 ? 26.735 -7.173 4.554 1.00 50.78 396 SER A N 1
ATOM 3140 C CA . SER A 1 396 ? 25.402 -7.362 3.996 1.00 50.78 396 SER A CA 1
ATOM 3141 C C . SER A 1 396 ? 25.337 -6.641 2.644 1.00 50.78 396 SER A C 1
ATOM 3143 O O . SER A 1 396 ? 25.892 -5.557 2.483 1.00 50.78 396 SER A O 1
ATOM 3145 N N . ASN A 1 397 ? 24.636 -7.194 1.650 1.00 42.03 397 ASN A N 1
ATOM 3146 C CA . ASN A 1 397 ? 24.404 -6.548 0.341 1.00 42.03 397 ASN A CA 1
ATOM 3147 C C . ASN A 1 397 ? 23.635 -5.193 0.427 1.00 42.03 397 ASN A C 1
ATOM 3149 O O . ASN A 1 397 ? 23.142 -4.697 -0.580 1.00 42.03 397 ASN A O 1
ATOM 3153 N N . ALA A 1 398 ? 23.525 -4.580 1.612 1.00 38.34 398 ALA A N 1
ATOM 3154 C CA . ALA A 1 398 ? 22.875 -3.301 1.891 1.00 38.34 398 ALA A CA 1
ATOM 3155 C C . ALA A 1 398 ? 23.771 -2.072 1.604 1.00 38.34 398 ALA A C 1
ATOM 3157 O O . ALA A 1 398 ? 23.299 -0.937 1.618 1.00 38.34 398 ALA A O 1
ATOM 3158 N N . PHE A 1 399 ? 25.066 -2.260 1.325 1.00 33.88 399 PHE A N 1
ATOM 3159 C CA . PHE A 1 399 ? 26.046 -1.163 1.296 1.00 33.88 399 PHE A CA 1
ATOM 3160 C C . PHE A 1 399 ? 26.137 -0.337 -0.001 1.00 33.88 399 PHE A C 1
ATOM 3162 O O . PHE A 1 399 ? 27.004 0.527 -0.115 1.00 33.88 399 PHE A O 1
ATOM 3169 N N . ALA A 1 400 ? 25.271 -0.536 -0.996 1.00 29.44 400 ALA A N 1
ATOM 3170 C CA . ALA A 1 400 ? 25.463 0.127 -2.291 1.00 29.44 400 ALA A CA 1
ATOM 3171 C C . ALA A 1 400 ? 25.103 1.634 -2.335 1.00 29.44 400 ALA A C 1
ATOM 3173 O O . ALA A 1 400 ? 25.322 2.258 -3.369 1.00 29.44 400 ALA A O 1
ATOM 3174 N N . ILE A 1 401 ? 24.559 2.253 -1.272 1.00 32.69 401 ILE A N 1
ATOM 3175 C CA . ILE A 1 401 ? 24.034 3.642 -1.357 1.00 32.69 401 ILE A CA 1
ATOM 3176 C C . ILE A 1 401 ? 24.577 4.608 -0.272 1.00 32.69 401 ILE A C 1
ATOM 3178 O O . ILE A 1 401 ? 24.519 5.822 -0.450 1.00 32.69 401 ILE A O 1
ATOM 3182 N N . GLY A 1 402 ? 25.202 4.135 0.814 1.00 28.45 402 GLY A N 1
ATOM 3183 C CA . GLY A 1 402 ? 25.623 5.009 1.931 1.00 28.45 402 GLY A CA 1
ATOM 3184 C C . GLY A 1 402 ? 26.949 5.772 1.757 1.00 28.45 402 GLY A C 1
ATOM 3185 O O . GLY A 1 402 ? 27.227 6.704 2.510 1.00 28.45 402 GLY A O 1
ATOM 3186 N N . VAL A 1 403 ? 27.791 5.397 0.789 1.00 27.80 403 VAL A N 1
ATOM 3187 C CA . VAL A 1 403 ? 29.164 5.940 0.674 1.00 27.80 403 VAL A CA 1
ATOM 3188 C C . VAL A 1 403 ? 29.220 7.267 -0.095 1.00 27.80 403 VAL A C 1
ATOM 3190 O O . VAL A 1 403 ? 30.166 8.030 0.078 1.00 27.80 403 VAL A O 1
ATOM 3193 N N . ALA A 1 404 ? 28.191 7.617 -0.871 1.00 25.28 404 ALA A N 1
ATOM 3194 C CA . ALA A 1 404 ? 28.195 8.848 -1.670 1.00 25.28 404 ALA A CA 1
ATOM 3195 C C . ALA A 1 404 ? 28.022 10.144 -0.845 1.00 25.28 404 ALA A C 1
ATOM 3197 O O . ALA A 1 404 ? 28.325 11.224 -1.343 1.00 25.28 404 ALA A O 1
ATOM 3198 N N . THR A 1 405 ? 27.589 10.063 0.419 1.00 26.98 405 THR A N 1
ATOM 3199 C CA . THR A 1 405 ? 27.472 11.227 1.323 1.00 26.98 405 THR A CA 1
ATOM 3200 C C . THR A 1 405 ? 28.650 11.395 2.282 1.00 26.98 405 THR A C 1
ATOM 3202 O O . THR A 1 405 ? 28.755 12.428 2.937 1.00 26.98 405 THR A O 1
ATOM 3205 N N . PHE A 1 406 ? 29.576 10.434 2.345 1.00 27.73 406 PHE A N 1
ATOM 3206 C CA . PHE A 1 406 ? 30.815 10.559 3.120 1.00 27.73 406 PHE A CA 1
ATOM 3207 C C . PHE A 1 406 ? 31.971 10.995 2.211 1.00 27.73 406 PHE A C 1
ATOM 3209 O O . PHE A 1 406 ? 32.973 10.303 2.054 1.00 27.73 406 PHE A O 1
ATOM 3216 N N . GLY A 1 407 ? 31.809 12.166 1.592 1.00 23.53 407 GLY A N 1
ATOM 3217 C CA . GLY A 1 407 ? 32.805 12.814 0.744 1.00 23.53 407 GLY A CA 1
ATOM 3218 C C . GLY A 1 407 ? 33.101 14.232 1.224 1.00 23.53 407 GLY A C 1
ATOM 3219 O O . GLY A 1 407 ? 32.415 15.171 0.849 1.00 23.53 407 GLY A O 1
ATOM 3220 N N . THR A 1 408 ? 34.148 14.353 2.043 1.00 27.83 408 THR A N 1
ATOM 3221 C CA . THR A 1 408 ? 34.936 15.568 2.327 1.00 27.83 408 THR A CA 1
ATOM 3222 C C . THR A 1 408 ? 34.199 16.822 2.821 1.00 27.83 408 THR A C 1
ATOM 3224 O O . THR A 1 408 ? 33.817 17.688 2.041 1.00 27.83 408 THR A O 1
ATOM 3227 N N . SER A 1 409 ? 34.222 17.033 4.134 1.00 23.55 409 SER A N 1
ATOM 3228 C CA . SER A 1 409 ? 34.424 18.375 4.690 1.00 23.55 409 SER A CA 1
ATOM 3229 C C . SER A 1 409 ? 35.592 18.309 5.672 1.00 23.55 409 SER A C 1
ATOM 3231 O O . SER A 1 409 ? 35.535 17.576 6.660 1.00 23.55 409 SER A O 1
ATOM 3233 N N . ARG A 1 410 ? 36.677 19.001 5.309 1.00 26.92 410 ARG A N 1
ATOM 3234 C CA . ARG A 1 410 ? 37.766 19.374 6.217 1.00 26.92 410 ARG A CA 1
ATOM 3235 C C . ARG A 1 410 ? 37.255 20.280 7.325 1.00 26.92 410 ARG A C 1
ATOM 3237 O O . ARG A 1 410 ? 36.293 21.028 7.041 1.00 26.92 410 ARG A O 1
#

pLDDT: mean 74.7, std 17.98, range [23.53, 97.12]